Protein 1WR8 (pdb70)

Secondary structure (DSSP, 8-state):
---EEEEESTTTTB-TTSPBPHHHHHHHHHHHHTT--EEEE-SS-HHHHHHHHHHHT--S-EEEGGGTEEEETTEEEES---SHHHHHHHHHHHH-TT--B-TTGGG-SS-EEE-TTTS-HHHHHHHHHHTT-S-EEEE-SS-EEEE-TT--HHHHHHHHHHHHTS-GGGEEEEE-SGGGHHHHHHSSEEEE-TTS-HHHHTT-SEE-SS-HHHHHHHHHHHHHHHTT--/----EEEEESTTTTB-TTSPBPHHHHHHHHHHHHTT--EEEE-SS-HHHHHHHHHHHT--S-EEEGGGTEEEETTEEEES---SHHHHHHHHHHHH-TT--B-TTGGG-SS-EEE-TTTS-HHHHHHHHHHTT-S-EEEE-SS-EEEE-TT-SHHHHHHHHHHHHTS-GGGEEEEE-SGGGHHHHHHSSEEEE-TTS-HHHHHH-SEE-SS-HHHHHHHHHHHHHHHTT--

InterPro domains:
  IPR006382 Phosphoglycolate phosphatase [MF_01419] (3-226)
  IPR023214 HAD superfamily [G3DSA:3.40.50.1000] (4-221)
  IPR036412 HAD-like superfamily [SSF56784] (1-225)

Nearest PDB structures (foldseek):
  1wr8-assembly1_A  TM=1.004E+00  e=5.863E-52  Pyrococcus horikoshii OT3
  1kyt-assembly1_A  TM=9.128E-01  e=2.283E-23  Thermoplasma acidophilum
  3niw-assembly1_A  TM=8.452E-01  e=2.584E-17  Bacteroides thetaiotaomicron
  3fzq-assembly2_B  TM=7.823E-01  e=8.981E-16  Clostridioides difficile 630
  1nf2-assembly1_A  TM=7.971E-01  e=1.491E-15  Thermotoga maritima

CATH classification: 3.40.50.1000 (+1 more: 3.90.1070.10)

Solvent-accessible surface area: 19055 Å² total; per-residue (Å²): 152,5,101,0,0,0,0,5,1,48,8,0,0,1,80,98,98,42,38,0,22,49,122,0,2,85,0,0,29,98,0,37,84,69,58,4,30,0,0,0,0,6,17,20,4,0,10,10,0,17,1,0,16,41,0,0,22,14,65,5,0,4,0,0,5,12,0,0,0,0,6,43,156,135,127,36,53,51,56,21,73,30,72,50,1,104,91,0,26,87,37,0,117,162,100,74,88,117,2,131,38,18,67,11,18,90,8,24,118,2,6,0,4,0,44,100,127,32,14,97,12,100,22,0,112,105,3,11,114,110,59,136,24,84,12,54,4,54,50,68,46,120,9,0,16,0,20,21,61,142,4,35,14,0,35,0,0,78,67,0,0,112,67,34,66,29,142,36,121,27,0,0,0,0,0,35,15,104,40,0,32,48,0,8,138,24,5,36,15,56,0,0,0,20,53,6,50,154,69,0,72,117,62,21,78,49,50,4,168,102,94,64,0,77,0,0,11,37,0,0,66,49,1,0,118,120,43,61,55,130,165,112,5,88,0,0,0,0,4,1,52,10,0,0,0,65,92,101,83,38,1,14,61,114,0,0,90,2,1,50,108,0,36,91,64,57,6,32,0,0,0,0,9,18,25,4,0,12,9,0,18,0,0,17,42,0,0,21,13,56,5,0,4,0,0,6,7,0,0,0,0,6,48,157,131,135,34,54,53,53,20,86,28,90,45,1,129,85,0,46,60,38,0,135,128,100,74,97,112,5,126,41,12,66,10,24,87,9,21,118,2,6,2,5,0,43,88,137,48,16,90,9,100,20,0,116,102,1,13,112,95,57,124,22,84,13,55,4,52,48,52,39,174,16,0,24,0,17,23,59,140,4,35,15,0,31,0,0,72,62,0,0,109,68,38,64,33,124,36,96,14,0,0,0,0,0,35,18,110,31,0,30,40,0,6,148,23,5,38,16,54,0,0,0,19,52,7,53,146,76,0,65,113,62,20,76,65,52,4,166,103,78,61,0,71,0,0,10,38,0,0,72,38,0,0,100,122,53,68,49,87

B-factor: mean 22.63, std 9.13, range [9.8, 63.09]

Organism: Pyrococcus horikoshii (strain ATCC 700860 / DSM 12428 / JCM 9974 / NBRC 100139 / OT-3) (NCBI:txid70601)

Foldseek 3Di:
DAQEEEEEQAFQQADVVSHGDVLLLVLQVVCVVLRHFYEYEELAFLVVQVVCCVVSPGQFWYAYVQLQWIDHPRDIDGNAFDDVQVVLVVVCCVVQVQKDWDPCVVRDGFWTKTACVRDPQVVSVVSCVVVVHQWHWDDFVGIIIIGHPPGHNCNSLQVSCVVVVHAQQNYEYEEAEPRCVSSLVRYNAYEYEDNHDPVRCVSHPYYAPHIGSVRNSVVSVVVCVVVPSD/DAAQEEEEEQAFQQPDVVRDGDPLLLVLQVVCVVLNHFYEYEELAFLVVQVVCCVVSVGQFWYAYVQLQWIGHPRDIDGNAFDDVVVVLVVVCCVVQVQWDWDPCVVRDGFKTKTQCVRDHVVVSVVSCVVVVHQWDWDDFVGIIIIGHPVGHNCNSLQVSCVVVVHGQQSYEYEEAEDSCVSNLVRYNAYEYEDNHDPVRVVSHPYYAPHIGSVRNSRVSVVSCVVRVSD

Sequence (461 aa):
KIKAISIDIDGTITYPNRMIHEKALEAIRRAESLGIPIMLVTGNTVQFAEAASILIGTSGPVVAEDGGAISYKKKRIFLASMDEEWILWNEIRKRFPNARTSYTMPDRRAGLVIMRETINVETVREIINELNLNLVAVDSGFAIHVKKPWINKGSGIEKASEFLGIKPKEVAHVGDGENDLDAFKVVGYKVAVAQAPKILKENADYVTKKEYGEGGAEAIYHILEKFGYLMKIKAISIDIDGTITYPNRMIHEKALEAIRRAESLGIPIMLVTGNTVQFAEAASILIGTSGPVVAEDGGAISYKKKRIFLASMDEEWILWNEIRKRFPNARTSYTMPDRRAGLVIMRETINVETVREIINELNLNLVAVDSGFAIHVKKPWINKGSGIEKASEFLGIKPKEVAHVGDGENDLDAFKVVGYKVAVAQAPKILKENADYVTKKEYGEGGAEAIYHILEKFGYL

Structure (mmCIF, N/CA/C/O backbone):
data_1WR8
#
_entry.id   1WR8
#
_cell.length_a   63.795
_cell.length_b   81.772
_cell.length_c   86.949
_cell.angle_alpha   90.00
_cell.angle_beta   90.00
_cell.angle_gamma   90.00
#
_symmetry.space_group_name_H-M   'P 21 21 21'
#
loop_
_entity.id
_entity.type
_entity.pdbx_description
1 polymer 'Phosphoglycolate phosphatase'
2 non-polymer 'ACETATE ION'
3 water water
#
loop_
_atom_site.group_PDB
_atom_site.id
_atom_site.type_symbol
_atom_site.label_atom_id
_atom_site.label_alt_id
_atom_site.label_comp_id
_atom_site.label_asym_id
_atom_site.label_entity_id
_atom_site.label_seq_id
_atom_site.pdbx_PDB_ins_code
_atom_site.Cartn_x
_atom_site.Cartn_y
_atom_site.Cartn_z
_atom_site.occupancy
_atom_site.B_iso_or_equiv
_atom_site.auth_seq_id
_atom_site.auth_comp_id
_atom_site.auth_asym_id
_atom_site.auth_atom_id
_atom_site.pdbx_PDB_model_num
ATOM 1 N N . LYS A 1 2 ? 84.813 51.742 64.300 1.00 34.21 2 LYS A N 1
ATOM 2 C CA . LYS A 1 2 ? 83.849 51.881 65.385 1.00 33.36 2 LYS A CA 1
ATOM 3 C C . LYS A 1 2 ? 82.518 51.412 64.812 1.00 30.99 2 LYS A C 1
ATOM 4 O O . LYS A 1 2 ? 82.250 51.602 63.628 1.00 31.75 2 LYS A O 1
ATOM 10 N N . ILE A 1 3 ? 81.687 50.801 65.648 1.00 28.25 3 ILE A N 1
ATOM 11 C CA . ILE A 1 3 ? 80.402 50.281 65.197 1.00 24.78 3 ILE A CA 1
ATOM 12 C C . ILE A 1 3 ? 79.325 51.352 65.056 1.00 23.45 3 ILE A C 1
ATOM 13 O O . ILE A 1 3 ? 79.075 52.118 65.983 1.00 25.29 3 ILE A O 1
ATOM 18 N N . LYS A 1 4 ? 78.691 51.394 63.887 1.00 21.14 4 LYS A N 1
ATOM 19 C CA . LYS A 1 4 ? 77.642 52.373 63.619 1.00 21.95 4 LYS A CA 1
ATOM 20 C C . LYS A 1 4 ? 76.263 51.739 63.451 1.00 22.06 4 LYS A C 1
ATOM 21 O O . LYS A 1 4 ? 75.243 52.425 63.542 1.00 23.05 4 LYS A O 1
ATOM 27 N N . ALA A 1 5 ? 76.234 50.433 63.203 1.00 19.75 5 ALA A N 1
ATOM 28 C CA . ALA A 1 5 ? 74.972 49.722 63.020 1.00 17.17 5 ALA A CA 1
ATOM 29 C C . ALA A 1 5 ? 75.093 48.289 63.508 1.00 16.24 5 ALA A C 1
ATOM 30 O O . ALA A 1 5 ? 76.193 47.755 63.619 1.00 15.03 5 ALA A O 1
ATOM 32 N N . ILE A 1 6 ? 73.954 47.670 63.797 1.00 14.06 6 ILE A N 1
ATOM 33 C CA . ILE A 1 6 ? 73.930 46.294 64.271 1.00 14.41 6 ILE A CA 1
ATOM 34 C C . ILE A 1 6 ? 73.030 45.446 63.380 1.00 14.30 6 ILE A C 1
ATOM 35 O O . ILE A 1 6 ? 71.867 45.794 63.170 1.00 13.82 6 ILE A O 1
ATOM 40 N N . SER A 1 7 ? 73.569 44.358 62.835 1.00 12.97 7 SER A N 1
ATOM 41 C CA . SER A 1 7 ? 72.762 43.453 62.024 1.00 12.52 7 SER A CA 1
ATOM 42 C C . SER A 1 7 ? 72.426 42.301 62.964 1.00 12.88 7 SER A C 1
ATOM 43 O O . SER A 1 7 ? 73.250 41.902 63.788 1.00 12.78 7 SER A O 1
ATOM 46 N N . ILE A 1 8 ? 71.219 41.764 62.854 1.00 12.43 8 ILE A N 1
ATOM 47 C CA . ILE A 1 8 ? 70.815 40.705 63.760 1.00 13.06 8 ILE A CA 1
ATOM 48 C C . ILE A 1 8 ? 69.757 39.822 63.118 1.00 12.97 8 ILE A C 1
ATOM 49 O O . ILE A 1 8 ? 68.861 40.314 62.435 1.00 14.09 8 ILE A O 1
ATOM 54 N N . ASP A 1 9 ? 69.878 38.515 63.318 1.00 12.24 9 ASP A N 1
ATOM 55 C CA . ASP A 1 9 ? 68.910 37.585 62.762 1.00 13.15 9 ASP A CA 1
ATOM 56 C C . ASP A 1 9 ? 67.589 37.764 63.491 1.00 12.66 9 ASP A C 1
ATOM 57 O O . ASP A 1 9 ? 67.537 38.312 64.593 1.00 15.05 9 ASP A O 1
ATOM 62 N N . ILE A 1 10 ? 66.513 37.305 62.873 1.00 12.60 10 ILE A N 1
ATOM 63 C CA . ILE A 1 10 ? 65.217 37.403 63.515 1.00 12.53 10 ILE A CA 1
ATOM 64 C C . ILE A 1 10 ? 65.003 36.134 64.335 1.00 13.57 10 ILE A C 1
ATOM 65 O O . ILE A 1 10 ? 65.086 36.159 65.561 1.00 12.26 10 ILE A O 1
ATOM 70 N N . ASP A 1 11 ? 64.753 35.017 63.666 1.00 15.38 11 ASP A N 1
ATOM 71 C CA . ASP A 1 11 ? 64.540 33.769 64.387 1.00 16.90 11 ASP A CA 1
ATOM 72 C C . ASP A 1 11 ? 65.760 33.339 65.196 1.00 17.55 11 ASP A C 1
ATOM 73 O O . ASP A 1 11 ? 66.902 33.488 64.756 1.00 18.30 11 ASP A O 1
ATOM 78 N N . GLY A 1 12 ? 65.497 32.820 66.393 1.00 16.69 12 GLY A N 1
ATOM 79 C CA . GLY A 1 12 ? 66.551 32.347 67.274 1.00 17.86 12 GLY A CA 1
ATOM 80 C C . GLY A 1 12 ? 67.406 33.411 67.940 1.00 15.88 12 GLY A C 1
ATOM 81 O O . GLY A 1 12 ? 68.215 33.105 68.815 1.00 14.07 12 GLY A O 1
ATOM 82 N N . THR A 1 13 ? 67.210 34.668 67.555 1.00 15.87 13 THR A N 1
ATOM 83 C CA . THR A 1 13 ? 68.013 35.745 68.102 1.00 15.67 13 THR A CA 1
ATOM 84 C C . THR A 1 13 ? 67.190 36.829 68.792 1.00 14.52 13 THR A C 1
ATOM 85 O O . THR A 1 13 ? 67.602 37.368 69.819 1.00 13.16 13 THR A O 1
ATOM 89 N N . ILE A 1 14 ? 66.027 37.155 68.238 1.00 12.85 14 ILE A N 1
ATOM 90 C CA . ILE A 1 14 ? 65.188 38.162 68.880 1.00 9.83 14 ILE A CA 1
ATOM 91 C C . ILE A 1 14 ? 63.804 37.595 69.155 1.00 10.36 14 ILE A C 1
ATOM 92 O O . ILE A 1 14 ? 62.881 38.322 69.511 1.00 10.72 14 ILE A O 1
ATOM 97 N N . THR A 1 15 ? 63.688 36.277 69.032 1.00 11.17 15 THR A N 1
ATOM 98 C CA . THR A 1 15 ? 62.426 35.585 69.250 1.00 11.95 15 THR A CA 1
ATOM 99 C C . THR A 1 15 ? 62.563 34.442 70.239 1.00 14.93 15 THR A C 1
ATOM 100 O O . THR A 1 15 ? 63.661 34.126 70.706 1.00 15.11 15 THR A O 1
ATOM 104 N N . TYR A 1 16 ? 61.426 33.837 70.569 1.00 15.28 16 TYR A N 1
ATOM 105 C CA . TYR A 1 16 ? 61.410 32.664 71.426 1.00 14.98 16 TYR A CA 1
ATOM 106 C C . TYR A 1 16 ? 61.551 31.528 70.427 1.00 15.85 16 TYR A C 1
ATOM 107 O O . TYR A 1 16 ? 61.478 31.747 69.215 1.00 16.71 16 TYR A O 1
ATOM 116 N N . PRO A 1 17 ? 61.761 30.299 70.913 1.00 15.87 17 PRO A N 1
ATOM 117 C CA . PRO A 1 17 ? 61.889 29.178 69.985 1.00 16.17 17 PRO A CA 1
ATOM 118 C C . PRO A 1 17 ? 60.654 29.027 69.088 1.00 17.23 17 PRO A C 1
ATOM 119 O O . PRO A 1 17 ? 60.756 28.504 67.978 1.00 20.14 17 PRO A O 1
ATOM 123 N N . ASN A 1 18 ? 59.496 29.495 69.562 1.00 15.80 18 ASN A N 1
ATOM 124 C CA . ASN A 1 18 ? 58.254 29.387 68.790 1.00 16.63 18 ASN A CA 1
ATOM 125 C C . ASN A 1 18 ? 58.014 30.522 67.786 1.00 16.43 18 ASN A C 1
ATOM 126 O O . ASN A 1 18 ? 56.917 30.648 67.229 1.00 16.03 18 ASN A O 1
ATOM 131 N N . ARG A 1 19 ? 59.049 31.332 67.571 1.00 14.21 19 ARG A N 1
ATOM 132 C CA . ARG A 1 19 ? 59.052 32.451 66.624 1.00 14.49 19 ARG A CA 1
ATOM 133 C C . ARG A 1 19 ? 58.372 33.749 67.056 1.00 12.73 19 ARG A C 1
ATOM 134 O O . ARG A 1 19 ? 58.369 34.736 66.310 1.00 12.34 19 ARG A O 1
ATOM 142 N N . MET A 1 20 ? 57.788 33.761 68.247 1.00 12.14 20 MET A N 1
ATOM 143 C CA . MET A 1 20 ? 57.153 34.977 68.739 1.00 11.00 20 MET A CA 1
ATOM 144 C C . MET A 1 20 ? 58.227 35.985 69.139 1.00 11.88 20 MET A C 1
ATOM 145 O O . MET A 1 20 ? 59.305 35.603 69.602 1.00 10.84 20 MET A O 1
ATOM 150 N N . ILE A 1 21 ? 57.934 37.270 68.978 1.00 10.01 21 ILE A N 1
ATOM 151 C CA . ILE A 1 21 ? 58.918 38.292 69.321 1.00 11.88 21 ILE A CA 1
ATOM 152 C C . ILE A 1 21 ? 59.151 38.296 70.831 1.00 11.94 21 ILE A C 1
ATOM 153 O O . ILE A 1 21 ? 58.212 38.170 71.616 1.00 11.66 21 ILE A O 1
ATOM 158 N N . HIS A 1 22 ? 60.416 38.417 71.221 1.00 10.75 22 HIS A N 1
ATOM 159 C CA . HIS A 1 22 ? 60.815 38.431 72.624 1.00 10.33 22 HIS A CA 1
ATOM 160 C C . HIS A 1 22 ? 60.849 39.877 73.135 1.00 10.92 22 HIS A C 1
ATOM 161 O O . HIS A 1 22 ? 61.566 40.712 72.590 1.00 11.05 22 HIS A O 1
ATOM 168 N N . GLU A 1 23 ? 60.071 40.179 74.176 1.00 10.48 23 GLU A N 1
ATOM 169 C CA . GLU A 1 23 ? 60.031 41.539 74.707 1.00 12.77 23 GLU A CA 1
ATOM 170 C C . GLU A 1 23 ? 61.378 42.136 75.090 1.00 12.22 23 GLU A C 1
ATOM 171 O O . GLU A 1 23 ? 61.580 43.336 74.924 1.00 13.14 23 GLU A O 1
ATOM 177 N N . LYS A 1 24 ? 62.297 41.328 75.613 1.00 12.07 24 LYS A N 1
ATOM 178 C CA . LYS A 1 24 ? 63.599 41.889 75.978 1.00 13.67 24 LYS A CA 1
ATOM 179 C C . LYS A 1 24 ? 64.385 42.304 74.744 1.00 12.56 24 LYS A C 1
ATOM 180 O O . LYS A 1 24 ? 65.032 43.354 74.738 1.00 12.19 24 LYS A O 1
ATOM 186 N N . ALA A 1 25 ? 64.333 41.489 73.693 1.00 12.13 25 ALA A N 1
ATOM 187 C CA . ALA A 1 25 ? 65.043 41.828 72.466 1.00 11.88 25 ALA A CA 1
ATOM 188 C C . ALA A 1 25 ? 64.388 43.059 71.844 1.00 11.90 25 ALA A C 1
ATOM 189 O O . ALA A 1 25 ? 65.069 43.936 71.315 1.00 12.73 25 ALA A O 1
ATOM 191 N N . LEU A 1 26 ? 63.059 43.120 71.925 1.00 11.98 26 LEU A N 1
ATOM 192 C CA . LEU A 1 26 ? 62.292 44.242 71.398 1.00 11.27 26 LEU A CA 1
ATOM 193 C C . LEU A 1 26 ? 62.743 45.543 72.072 1.00 10.12 26 LEU A C 1
ATOM 194 O O . LEU A 1 26 ? 63.011 46.537 71.395 1.00 11.80 26 LEU A O 1
ATOM 199 N N . GLU A 1 27 ? 62.845 45.522 73.400 1.00 11.14 27 GLU A N 1
ATOM 200 C CA . GLU A 1 27 ? 63.270 46.697 74.164 1.00 12.11 27 GLU A CA 1
ATOM 201 C C . GLU A 1 27 ? 64.701 47.093 73.801 1.00 12.71 27 GLU A C 1
ATOM 202 O O . GLU A 1 27 ? 65.004 48.277 73.632 1.00 13.41 27 GLU A O 1
ATOM 208 N N . ALA A 1 28 ? 65.578 46.100 73.665 1.00 13.30 28 ALA A N 1
ATOM 209 C CA . ALA A 1 28 ? 66.974 46.371 73.326 1.00 10.93 28 ALA A CA 1
ATOM 210 C C . ALA A 1 28 ? 67.102 46.986 71.938 1.00 11.86 28 ALA A C 1
ATOM 211 O O . ALA A 1 28 ? 67.865 47.932 71.732 1.00 12.21 28 ALA A O 1
ATOM 213 N N . ILE A 1 29 ? 66.360 46.447 70.977 1.00 10.87 29 ILE A N 1
ATOM 214 C CA . ILE A 1 29 ? 66.403 46.981 69.625 1.00 11.20 29 ILE A CA 1
ATOM 215 C C . ILE A 1 29 ? 65.934 48.434 69.621 1.00 11.04 29 ILE A C 1
ATOM 216 O O . ILE A 1 29 ? 66.555 49.297 69.004 1.00 13.07 29 ILE A O 1
ATOM 221 N N . ARG A 1 30 ? 64.845 48.714 70.328 1.00 11.40 30 ARG A N 1
ATOM 222 C CA . ARG A 1 30 ? 64.336 50.072 70.362 1.00 10.91 30 ARG A CA 1
ATOM 223 C C . ARG A 1 30 ? 65.297 51.019 71.071 1.00 11.10 30 ARG A C 1
ATOM 224 O O . ARG A 1 30 ? 65.394 52.182 70.699 1.00 11.55 30 ARG A O 1
ATOM 232 N N . ARG A 1 31 ? 66.021 50.520 72.070 1.00 12.40 31 ARG A N 1
ATOM 233 C CA . ARG A 1 31 ? 66.991 51.355 72.780 1.00 11.49 31 ARG A CA 1
ATOM 234 C C . ARG A 1 31 ? 68.143 51.695 71.837 1.00 12.81 31 ARG A C 1
ATOM 235 O O . ARG A 1 31 ? 68.581 52.844 71.765 1.00 13.55 31 ARG A O 1
ATOM 243 N N . ALA A 1 32 ? 68.634 50.693 71.114 1.00 12.86 32 ALA A N 1
ATOM 244 C CA . ALA A 1 32 ? 69.718 50.916 70.168 1.00 12.10 32 ALA A CA 1
ATOM 245 C C . ALA A 1 32 ? 69.284 51.976 69.158 1.00 12.99 32 ALA A C 1
ATOM 246 O O . ALA A 1 32 ? 70.029 52.910 68.868 1.00 13.65 32 ALA A O 1
ATOM 248 N N . GLU A 1 33 ? 68.075 51.830 68.619 1.00 11.52 33 GLU A N 1
ATOM 249 C CA . GLU A 1 33 ? 67.570 52.798 67.653 1.00 10.98 33 GLU A CA 1
ATOM 250 C C . GLU A 1 33 ? 67.479 54.201 68.254 1.00 11.38 33 GLU A C 1
ATOM 251 O O . GLU A 1 33 ? 67.832 55.184 67.599 1.00 12.51 33 GLU A O 1
ATOM 257 N N . SER A 1 34 ? 67.002 54.291 69.493 1.00 11.78 34 SER A N 1
ATOM 258 C CA . SER A 1 34 ? 66.871 55.583 70.162 1.00 12.80 34 SER A CA 1
ATOM 259 C C . SER A 1 34 ? 68.228 56.245 70.348 1.00 13.43 34 SER A C 1
ATOM 260 O O . SER A 1 34 ? 68.347 57.473 70.284 1.00 13.62 34 SER A O 1
ATOM 263 N N . LEU A 1 35 ? 69.246 55.425 70.577 1.00 15.37 35 LEU A N 1
ATOM 264 C CA . LEU A 1 35 ? 70.600 55.928 70.773 1.00 14.46 35 LEU A CA 1
ATOM 265 C C . LEU A 1 35 ? 71.271 56.305 69.457 1.00 16.27 35 LEU A C 1
ATOM 266 O O . LEU A 1 35 ? 72.402 56.784 69.453 1.00 18.80 35 LEU A O 1
ATOM 271 N N . GLY A 1 36 ? 70.582 56.083 68.342 1.00 15.43 36 GLY A N 1
ATOM 272 C CA . GLY A 1 36 ? 71.141 56.443 67.049 1.00 16.00 36 GLY A CA 1
ATOM 273 C C . GLY A 1 36 ? 71.872 55.350 66.290 1.00 16.28 36 GLY A C 1
ATOM 274 O O . GLY A 1 36 ? 72.597 55.637 65.332 1.00 17.30 36 GLY A O 1
ATOM 275 N N . ILE A 1 37 ? 71.688 54.101 66.709 1.00 15.82 37 ILE A N 1
ATOM 276 C CA . ILE A 1 37 ? 72.330 52.968 66.046 1.00 16.52 37 ILE A CA 1
ATOM 277 C C . ILE A 1 37 ? 71.278 52.156 65.286 1.00 15.04 37 ILE A C 1
ATOM 278 O O . ILE A 1 37 ? 70.468 51.460 65.893 1.00 15.82 37 ILE A O 1
ATOM 283 N N . PRO A 1 38 ? 71.276 52.245 63.944 1.00 16.79 38 PRO A N 1
ATOM 284 C CA . PRO A 1 38 ? 70.311 51.509 63.122 1.00 16.17 38 PRO A CA 1
ATOM 285 C C . PRO A 1 38 ? 70.452 50.002 63.284 1.00 17.03 38 PRO A C 1
ATOM 286 O O . PRO A 1 38 ? 71.561 49.480 63.403 1.00 16.53 38 PRO A O 1
ATOM 290 N N . ILE A 1 39 ? 69.320 49.308 63.289 1.00 15.26 39 ILE A N 1
ATOM 291 C CA . ILE A 1 39 ? 69.313 47.857 63.399 1.00 15.31 39 ILE A CA 1
ATOM 292 C C . ILE A 1 39 ? 68.931 47.297 62.031 1.00 14.33 39 ILE A C 1
ATOM 293 O O . ILE A 1 39 ? 67.941 47.731 61.431 1.00 13.64 39 ILE A O 1
ATOM 298 N N . MET A 1 40 ? 69.728 46.354 61.535 1.00 14.56 40 MET A N 1
ATOM 299 C CA . MET A 1 40 ? 69.465 45.710 60.251 1.00 14.91 40 MET A CA 1
ATOM 300 C C . MET A 1 40 ? 69.021 44.268 60.501 1.00 13.15 40 MET A C 1
ATOM 301 O O . MET A 1 40 ? 69.821 43.430 60.917 1.00 13.19 40 MET A O 1
ATOM 306 N N . LEU A 1 41 ? 67.742 43.987 60.269 1.00 11.48 41 LEU A N 1
ATOM 307 C CA . LEU A 1 41 ? 67.226 42.638 60.476 1.00 12.19 41 LEU A CA 1
ATOM 308 C C . LEU A 1 41 ? 67.713 41.726 59.349 1.00 12.77 41 LEU A C 1
ATOM 309 O O . LEU A 1 41 ? 67.725 42.121 58.186 1.00 14.69 41 LEU A O 1
ATOM 314 N N . VAL A 1 42 ? 68.112 40.509 59.706 1.00 10.83 42 VAL A N 1
ATOM 315 C CA . VAL A 1 42 ? 68.625 39.535 58.745 1.00 12.89 42 VAL A CA 1
ATOM 316 C C . VAL A 1 42 ? 67.809 38.255 58.869 1.00 13.30 42 VAL A C 1
ATOM 317 O O . VAL A 1 42 ? 67.560 37.776 59.974 1.00 14.50 42 VAL A O 1
ATOM 321 N N . THR A 1 43 ? 67.401 37.686 57.740 1.00 12.49 43 THR A N 1
ATOM 322 C CA . THR A 1 43 ? 66.568 36.496 57.808 1.00 12.60 43 THR A CA 1
ATOM 323 C C . THR A 1 43 ? 66.533 35.660 56.534 1.00 13.21 43 THR A C 1
ATOM 324 O O . THR A 1 43 ? 66.833 36.145 55.443 1.00 14.13 43 THR A O 1
ATOM 328 N N . GLY A 1 44 ? 66.159 34.393 56.692 1.00 13.19 44 GLY A N 1
ATOM 329 C CA . GLY A 1 44 ? 66.023 33.515 55.549 1.00 12.34 44 GLY A CA 1
ATOM 330 C C . GLY A 1 44 ? 64.583 33.614 55.079 1.00 13.79 44 GLY A C 1
ATOM 331 O O . GLY A 1 44 ? 64.215 33.077 54.033 1.00 13.56 44 GLY A O 1
ATOM 332 N N . ASN A 1 45 ? 63.754 34.305 55.861 1.00 13.90 45 ASN A N 1
ATOM 333 C CA . ASN A 1 45 ? 62.351 34.465 55.510 1.00 14.79 45 ASN A CA 1
ATOM 334 C C . ASN A 1 45 ? 62.202 35.433 54.341 1.00 13.40 45 ASN A C 1
ATOM 335 O O . ASN A 1 45 ? 63.192 35.946 53.821 1.00 13.49 45 ASN A O 1
ATOM 340 N N . THR A 1 46 ? 60.962 35.682 53.935 1.00 13.68 46 THR A N 1
ATOM 341 C CA . THR A 1 46 ? 60.694 36.570 52.806 1.00 13.33 46 THR A CA 1
ATOM 342 C C . THR A 1 46 ? 61.022 38.030 53.100 1.00 13.99 46 THR A C 1
ATOM 343 O O . THR A 1 46 ? 61.114 38.449 54.260 1.00 13.28 46 THR A O 1
ATOM 347 N N . VAL A 1 47 ? 61.185 38.812 52.038 1.00 13.69 47 VAL A N 1
ATOM 348 C CA . VAL A 1 47 ? 61.478 40.227 52.210 1.00 14.39 47 VAL A CA 1
ATOM 349 C C . VAL A 1 47 ? 60.248 40.900 52.808 1.00 13.54 47 VAL A C 1
ATOM 350 O O . VAL A 1 47 ? 60.370 41.882 53.540 1.00 13.63 47 VAL A O 1
ATOM 354 N N . GLN A 1 48 ? 59.063 40.369 52.505 1.00 14.03 48 GLN A N 1
ATOM 355 C CA . GLN A 1 48 ? 57.824 40.929 53.039 1.00 14.37 48 GLN A CA 1
ATOM 356 C C . GLN A 1 48 ? 57.755 40.711 54.546 1.00 14.78 48 GLN A C 1
ATOM 357 O O . GLN A 1 48 ? 57.310 41.586 55.296 1.00 14.70 48 GLN A O 1
ATOM 363 N N . PHE A 1 49 ? 58.197 39.540 54.989 1.00 13.77 49 PHE A N 1
ATOM 364 C CA . PHE A 1 49 ? 58.198 39.234 56.412 1.00 11.98 49 PHE A CA 1
ATOM 365 C C . PHE A 1 49 ? 59.195 40.159 57.105 1.00 12.05 49 PHE A C 1
ATOM 366 O O . PHE A 1 49 ? 58.905 40.732 58.155 1.00 12.18 49 PHE A O 1
ATOM 374 N N . ALA A 1 50 ? 60.366 40.321 56.501 1.00 12.45 50 ALA A N 1
ATOM 375 C CA . ALA A 1 50 ? 61.395 41.179 57.081 1.00 11.83 50 ALA A CA 1
ATOM 376 C C . ALA A 1 50 ? 60.905 42.620 57.187 1.00 12.34 50 ALA A C 1
ATOM 377 O O . ALA A 1 50 ? 61.124 43.281 58.199 1.00 11.26 50 ALA A O 1
ATOM 379 N N . GLU A 1 51 ? 60.255 43.112 56.136 1.00 12.30 51 GLU A N 1
ATOM 380 C CA . GLU A 1 51 ? 59.735 44.477 56.149 1.00 12.09 51 GLU A CA 1
ATOM 381 C C . GLU A 1 51 ? 58.700 44.638 57.248 1.00 12.08 51 GLU A C 1
ATOM 382 O O . GLU A 1 51 ? 58.674 45.658 57.935 1.00 13.87 51 GLU A O 1
ATOM 388 N N . ALA A 1 52 ? 57.842 43.633 57.400 1.00 12.44 52 ALA A N 1
ATOM 389 C CA . ALA A 1 52 ? 56.797 43.668 58.416 1.00 11.97 52 ALA A CA 1
ATOM 390 C C . ALA A 1 52 ? 57.449 43.706 59.786 1.00 11.91 52 ALA A C 1
ATOM 391 O O . ALA A 1 52 ? 57.035 44.471 60.658 1.00 12.82 52 ALA A O 1
ATOM 393 N N . ALA A 1 53 ? 58.476 42.879 59.965 1.00 11.55 53 ALA A N 1
ATOM 394 C CA . ALA A 1 53 ? 59.201 42.822 61.228 1.00 11.04 53 ALA A CA 1
ATOM 395 C C . ALA A 1 53 ? 59.830 44.183 61.532 1.00 11.68 53 ALA A C 1
ATOM 396 O O . ALA A 1 53 ? 59.777 44.657 62.670 1.00 12.29 53 ALA A O 1
ATOM 398 N N . SER A 1 54 ? 60.413 44.824 60.522 1.00 10.18 54 SER A N 1
ATOM 399 C CA . SER A 1 54 ? 61.026 46.137 60.725 1.00 12.02 54 SER A CA 1
ATOM 400 C C . SER A 1 54 ? 60.010 47.180 61.185 1.00 12.67 54 SER A C 1
ATOM 401 O O . SER A 1 54 ? 60.304 48.008 62.041 1.00 13.32 54 SER A O 1
ATOM 404 N N . ILE A 1 55 ? 58.814 47.140 60.608 1.00 12.18 55 ILE A N 1
ATOM 405 C CA . ILE A 1 55 ? 57.762 48.093 60.958 1.00 11.70 55 ILE A CA 1
ATOM 406 C C . ILE A 1 55 ? 57.208 47.835 62.357 1.00 13.19 55 ILE A C 1
ATOM 407 O O . ILE A 1 55 ? 57.044 48.760 63.164 1.00 13.22 55 ILE A O 1
ATOM 412 N N . LEU A 1 56 ? 56.932 46.570 62.640 1.00 11.54 56 LEU A N 1
ATOM 413 C CA . LEU A 1 56 ? 56.369 46.179 63.924 1.00 11.69 56 LEU 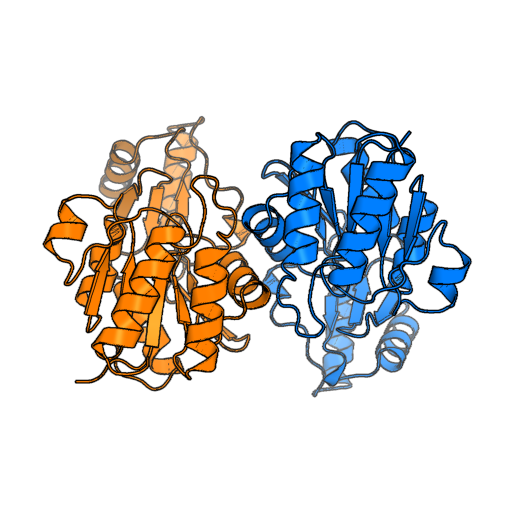A CA 1
ATOM 414 C C . LEU A 1 56 ? 57.365 46.298 65.076 1.00 12.20 56 LEU A C 1
ATOM 415 O O . LEU A 1 56 ? 57.014 46.750 66.167 1.00 12.96 56 LEU A O 1
ATOM 420 N N . ILE A 1 57 ? 58.612 45.910 64.835 1.00 12.31 57 ILE A N 1
ATOM 421 C CA . ILE A 1 57 ? 59.626 45.994 65.879 1.00 14.16 57 ILE A CA 1
ATOM 422 C C . ILE A 1 57 ? 60.115 47.425 66.045 1.00 14.41 57 ILE A C 1
ATOM 423 O O . ILE A 1 57 ? 60.330 47.884 67.168 1.00 16.13 57 ILE A O 1
ATOM 428 N N . GLY A 1 58 ? 60.294 48.122 64.927 1.00 13.57 58 GLY A N 1
ATOM 429 C CA . GLY A 1 58 ? 60.757 49.497 64.967 1.00 15.84 58 GLY A CA 1
ATOM 430 C C . GLY A 1 58 ? 62.221 49.665 64.594 1.00 17.45 58 GLY A C 1
ATOM 431 O O . GLY A 1 58 ? 62.962 50.358 65.289 1.00 19.00 58 GLY A O 1
ATOM 432 N N . THR A 1 59 ? 62.646 49.031 63.505 1.00 15.56 59 THR A N 1
ATOM 433 C CA . THR A 1 59 ? 64.031 49.156 63.055 1.00 13.70 59 THR A CA 1
ATOM 434 C C . THR A 1 59 ? 64.087 50.123 61.877 1.00 14.13 59 THR A C 1
ATOM 435 O O . THR A 1 59 ? 63.137 50.215 61.103 1.00 16.81 59 THR A O 1
ATOM 439 N N . SER A 1 60 ? 65.205 50.829 61.729 1.00 13.73 60 SER A N 1
ATOM 440 C CA . SER A 1 60 ? 65.346 51.799 60.645 1.00 15.49 60 SER A CA 1
ATOM 441 C C . SER A 1 60 ? 66.388 51.433 59.592 1.00 16.29 60 SER A C 1
ATOM 442 O O . SER A 1 60 ? 66.503 52.104 58.566 1.00 16.71 60 SER A O 1
ATOM 445 N N . GLY A 1 61 ? 67.158 50.382 59.840 1.00 16.45 61 GLY A N 1
ATOM 446 C CA . GLY A 1 61 ? 68.159 49.997 58.863 1.00 14.97 61 GLY A CA 1
ATOM 447 C C . GLY A 1 61 ? 67.565 49.108 57.791 1.00 15.28 61 GLY A C 1
ATOM 448 O O . GLY A 1 61 ? 66.437 48.644 57.928 1.00 13.94 61 GLY A O 1
ATOM 449 N N . PRO A 1 62 ? 68.294 48.869 56.694 1.00 15.10 62 PRO A N 1
ATOM 450 C CA . PRO A 1 62 ? 67.775 48.006 55.630 1.00 14.60 62 PRO A CA 1
ATOM 451 C C . PRO A 1 62 ? 67.564 46.606 56.195 1.00 14.19 62 PRO A C 1
ATOM 452 O O . PRO A 1 62 ? 68.167 46.247 57.211 1.00 14.90 62 PRO A O 1
ATOM 456 N N . VAL A 1 63 ? 66.700 45.826 55.557 1.00 12.65 63 VAL A N 1
ATOM 457 C CA . VAL A 1 63 ? 66.497 44.452 55.995 1.00 13.24 63 VAL A CA 1
ATOM 458 C C . VAL A 1 63 ? 67.124 43.558 54.935 1.00 14.42 63 VAL A C 1
ATOM 459 O O . VAL A 1 63 ? 67.091 43.877 53.745 1.00 14.61 63 VAL A O 1
ATOM 463 N N . VAL A 1 64 ? 67.729 42.465 55.386 1.00 13.30 64 VAL A N 1
ATOM 464 C CA . VAL A 1 64 ? 68.368 41.493 54.507 1.00 13.24 64 VAL A CA 1
ATOM 465 C C . VAL A 1 64 ? 67.531 40.220 54.622 1.00 12.79 64 VAL A C 1
ATOM 466 O O . VAL A 1 64 ? 67.477 39.593 55.685 1.00 13.90 64 VAL A O 1
ATOM 470 N N . ALA A 1 65 ? 66.874 39.845 53.528 1.00 12.25 65 ALA A N 1
ATOM 471 C CA . ALA A 1 65 ? 66.005 38.671 53.515 1.00 12.91 65 ALA A CA 1
ATOM 472 C C . ALA A 1 65 ? 66.417 37.625 52.484 1.00 13.47 65 ALA A C 1
ATOM 473 O O . ALA A 1 65 ? 67.398 37.807 51.764 1.00 15.19 65 ALA A O 1
ATOM 475 N N . GLU A 1 66 ? 65.653 36.537 52.418 1.00 14.24 66 GLU A N 1
ATOM 476 C CA . GLU A 1 66 ? 65.944 35.431 51.507 1.00 14.23 66 GLU A CA 1
ATOM 477 C C . GLU A 1 66 ? 67.422 35.064 51.618 1.00 15.36 66 GLU A C 1
ATOM 478 O O . GLU A 1 66 ? 68.099 34.805 50.617 1.00 15.92 66 GLU A O 1
ATOM 484 N N . ASP A 1 67 ? 67.905 35.037 52.858 1.00 15.65 67 ASP A N 1
ATOM 485 C CA . ASP A 1 67 ? 69.294 34.712 53.183 1.00 18.50 67 ASP A CA 1
ATOM 486 C C . ASP A 1 67 ? 70.336 35.508 52.416 1.00 19.28 67 ASP A C 1
ATOM 487 O O . ASP A 1 67 ? 71.394 34.980 52.071 1.00 19.42 67 ASP A O 1
ATOM 492 N N . GLY A 1 68 ? 70.039 36.779 52.168 1.00 17.92 68 GLY A N 1
ATOM 493 C CA . GLY A 1 68 ? 70.966 37.637 51.451 1.00 19.25 68 GLY A CA 1
ATOM 494 C C . GLY A 1 68 ? 70.559 37.900 50.014 1.00 17.78 68 GLY A C 1
ATOM 495 O O . GLY A 1 68 ? 71.194 38.696 49.326 1.00 19.29 68 GLY A O 1
ATOM 496 N N . GLY A 1 69 ? 69.495 37.246 49.562 1.00 16.91 69 GLY A N 1
ATOM 497 C CA . GLY A 1 69 ? 69.048 37.427 48.192 1.00 16.65 69 GLY A CA 1
ATOM 498 C C . GLY A 1 69 ? 68.081 38.575 47.965 1.00 17.67 69 GLY A C 1
ATOM 499 O O . GLY A 1 69 ? 67.770 38.913 46.822 1.00 17.04 69 GLY A O 1
ATOM 500 N N . ALA A 1 70 ? 67.591 39.171 49.046 1.00 16.24 70 ALA A N 1
ATOM 501 C CA . ALA A 1 70 ? 66.657 40.282 48.943 1.00 16.72 70 ALA A CA 1
ATOM 502 C C . ALA A 1 70 ? 66.984 41.333 49.992 1.00 17.06 70 ALA A C 1
ATOM 503 O O . ALA A 1 70 ? 67.251 41.004 51.145 1.00 18.76 70 ALA A O 1
ATOM 505 N N . ILE A 1 71 ? 66.977 42.597 49.579 1.00 16.91 71 ILE A N 1
ATOM 506 C CA . ILE A 1 71 ? 67.249 43.705 50.493 1.00 16.58 71 ILE A CA 1
ATOM 507 C C . ILE A 1 71 ? 66.156 44.748 50.314 1.00 17.67 71 ILE A C 1
ATOM 508 O O . ILE A 1 71 ? 65.741 45.032 49.188 1.00 18.07 71 ILE A O 1
ATOM 513 N N . SER A 1 72 ? 65.674 45.311 51.418 1.00 17.27 72 SER A N 1
ATOM 514 C CA . SER A 1 72 ? 64.647 46.342 51.337 1.00 17.12 72 SER A CA 1
ATOM 515 C C . SER A 1 72 ? 64.999 47.497 52.259 1.00 18.28 72 SER A C 1
ATOM 516 O O . SER A 1 72 ? 65.425 47.299 53.402 1.00 16.54 72 SER A O 1
ATOM 519 N N . TYR A 1 73 ? 64.827 48.711 51.755 1.00 17.61 73 TYR A N 1
ATOM 520 C CA . TYR A 1 73 ? 65.146 49.892 52.537 1.00 17.91 73 TYR A CA 1
ATOM 521 C C . TYR A 1 73 ? 64.355 51.067 51.997 1.00 18.92 73 TYR A C 1
ATOM 522 O O . TYR A 1 73 ? 64.327 51.299 50.789 1.00 19.40 73 TYR A O 1
ATOM 531 N N . LYS A 1 74 ? 63.701 51.797 52.893 1.00 20.38 74 LYS A N 1
ATOM 532 C CA . LYS A 1 74 ? 62.922 52.958 52.491 1.00 22.65 74 LYS A CA 1
ATOM 533 C C . LYS A 1 74 ? 61.906 52.615 51.404 1.00 24.13 74 LYS A C 1
ATOM 534 O O . LYS A 1 74 ? 61.734 53.370 50.445 1.00 23.93 74 LYS A O 1
ATOM 540 N N . LYS A 1 75 ? 61.247 51.468 51.553 1.00 22.84 75 LYS A N 1
ATOM 541 C CA . LYS A 1 75 ? 60.231 51.025 50.605 1.00 24.30 75 LYS A CA 1
ATOM 542 C C . LYS A 1 75 ? 60.767 50.669 49.222 1.00 23.03 75 LYS A C 1
ATOM 543 O O . LYS A 1 75 ? 60.016 50.637 48.248 1.00 25.44 75 LYS A O 1
ATOM 549 N N . LYS A 1 76 ? 62.064 50.407 49.137 1.00 21.97 76 LYS A N 1
ATOM 550 C CA . LYS A 1 76 ? 62.687 50.039 47.873 1.00 22.50 76 LYS A CA 1
ATOM 551 C C . LYS A 1 76 ? 63.272 48.636 47.990 1.00 21.19 76 LYS A C 1
ATOM 552 O O . LYS A 1 76 ? 64.198 48.406 48.767 1.00 20.38 76 LYS A O 1
ATOM 558 N N . ARG A 1 77 ? 62.726 47.702 47.215 1.00 20.98 77 ARG A N 1
ATOM 559 C CA . ARG A 1 77 ? 63.198 46.320 47.238 1.00 20.52 77 ARG A CA 1
ATOM 560 C C . ARG A 1 77 ? 64.200 46.032 46.132 1.00 20.74 77 ARG A C 1
ATOM 561 O O . ARG A 1 77 ? 64.002 46.422 44.978 1.00 22.52 77 ARG A O 1
ATOM 569 N N . ILE A 1 78 ? 65.276 45.349 46.497 1.00 19.97 78 ILE A N 1
ATOM 570 C CA . ILE A 1 78 ? 66.312 44.970 45.548 1.00 21.98 78 ILE A CA 1
ATOM 571 C C . ILE A 1 78 ? 66.561 43.474 45.685 1.00 21.76 78 ILE A C 1
ATOM 572 O O . ILE A 1 78 ? 66.854 42.982 46.776 1.00 22.15 78 ILE A O 1
ATOM 577 N N . PHE A 1 79 ? 66.431 42.751 44.579 1.00 20.16 79 PHE A N 1
ATOM 578 C CA . PHE A 1 79 ? 66.663 41.314 44.583 1.00 20.75 79 PHE A CA 1
ATOM 579 C C . PHE A 1 79 ? 68.000 41.072 43.906 1.00 21.64 79 PHE A C 1
ATOM 580 O O . PHE A 1 79 ? 68.255 41.585 42.815 1.00 22.49 79 PHE A O 1
ATOM 588 N N . LEU A 1 80 ? 68.860 40.303 44.565 1.00 21.45 80 LEU A N 1
ATOM 589 C CA . LEU A 1 80 ? 70.188 40.028 44.043 1.00 22.66 80 LEU A CA 1
ATOM 590 C C . LEU A 1 80 ? 70.282 38.743 43.232 1.00 22.37 80 LEU A C 1
ATOM 591 O O . LEU A 1 80 ? 71.376 38.309 42.873 1.00 24.11 80 LEU A O 1
ATOM 596 N N . ALA A 1 81 ? 69.133 38.143 42.940 1.00 22.67 81 ALA A N 1
ATOM 597 C CA . ALA A 1 81 ? 69.092 36.920 42.151 1.00 22.65 81 ALA A CA 1
ATOM 598 C C . ALA A 1 81 ? 67.689 36.655 41.625 1.00 23.46 81 ALA A C 1
ATOM 599 O O . ALA A 1 81 ? 66.710 37.239 42.096 1.00 23.47 81 ALA A O 1
ATOM 601 N N . SER A 1 82 ? 67.603 35.783 40.628 1.00 24.91 82 SER A N 1
ATOM 602 C CA . SER A 1 82 ? 66.327 35.398 40.045 1.00 25.75 82 SER A CA 1
ATOM 603 C C . SER A 1 82 ? 66.356 33.878 40.009 1.00 25.66 82 SER A C 1
ATOM 604 O O . SER A 1 82 ? 67.428 33.276 40.069 1.00 26.00 82 SER A O 1
ATOM 607 N N . MET A 1 83 ? 65.190 33.256 39.920 1.00 25.30 83 MET A N 1
ATOM 608 C CA . MET A 1 83 ? 65.141 31.807 39.891 1.00 25.16 83 MET A CA 1
ATOM 609 C C . MET A 1 83 ? 64.865 31.235 38.514 1.00 25.52 83 MET A C 1
ATOM 610 O O . MET A 1 83 ? 63.985 31.700 37.782 1.00 25.05 83 MET A O 1
ATOM 615 N N . ASP A 1 84 ? 65.646 30.219 38.171 1.00 25.42 84 ASP A N 1
ATOM 616 C CA . ASP A 1 84 ? 65.523 29.538 36.896 1.00 24.96 84 ASP A CA 1
ATOM 617 C C . ASP A 1 84 ? 65.854 28.067 37.095 1.00 23.81 84 ASP A C 1
ATOM 618 O O . ASP A 1 84 ? 64.969 27.210 37.030 1.00 23.37 84 ASP A O 1
ATOM 623 N N . GLU A 1 85 ? 67.126 27.780 37.360 1.00 22.18 85 GLU A N 1
ATOM 624 C CA . GLU A 1 85 ? 67.561 26.408 37.572 1.00 23.71 85 GLU A CA 1
ATOM 625 C C . GLU A 1 85 ? 66.877 25.806 38.791 1.00 23.13 85 GLU A C 1
ATOM 626 O O . GLU A 1 85 ? 66.694 24.595 38.866 1.00 22.56 85 GLU A O 1
ATOM 632 N N . GLU A 1 86 ? 66.497 26.654 39.741 1.00 22.83 86 GLU A N 1
ATOM 633 C CA . GLU A 1 86 ? 65.828 26.176 40.943 1.00 20.97 86 GLU A CA 1
ATOM 634 C C . GLU A 1 86 ? 64.533 25.466 40.576 1.00 21.06 86 GLU A C 1
ATOM 635 O O . GLU A 1 86 ? 64.146 24.491 41.215 1.00 20.21 86 GLU A O 1
ATOM 641 N N . TRP A 1 87 ? 63.866 25.958 39.537 1.00 20.41 87 TRP A N 1
ATOM 642 C CA . TRP A 1 87 ? 62.617 25.366 39.086 1.00 21.32 87 TRP A CA 1
ATOM 643 C C . TRP A 1 87 ? 62.868 24.080 38.314 1.00 21.38 87 TRP A C 1
ATOM 644 O O . TRP A 1 87 ? 62.039 23.168 38.320 1.00 22.14 87 TRP A O 1
ATOM 655 N N . ILE A 1 88 ? 64.013 24.012 37.644 1.00 21.32 88 ILE A N 1
ATOM 656 C CA . ILE A 1 88 ? 64.376 22.813 36.902 1.00 22.79 88 ILE A CA 1
ATOM 657 C C . ILE A 1 88 ? 64.586 21.721 37.950 1.00 21.22 88 ILE A C 1
ATOM 658 O O . ILE A 1 88 ? 64.110 20.595 37.799 1.00 22.12 88 ILE A O 1
ATOM 663 N N . LEU A 1 89 ? 65.292 22.080 39.019 1.00 20.32 89 LEU A N 1
ATOM 664 C CA . LEU A 1 89 ? 65.575 21.160 40.117 1.00 19.46 89 LEU A CA 1
ATOM 665 C C . LEU A 1 89 ? 64.273 20.681 40.737 1.00 19.59 89 LEU A C 1
ATOM 666 O O . LEU A 1 89 ? 64.062 19.483 40.910 1.00 18.83 89 LEU A O 1
ATOM 671 N N . TRP A 1 90 ? 63.400 21.628 41.076 1.00 19.53 90 TRP A N 1
ATOM 672 C CA . TRP A 1 90 ? 62.124 21.284 41.684 1.00 20.38 90 TRP A CA 1
ATOM 673 C C . TRP A 1 90 ? 61.305 20.357 40.788 1.00 20.84 90 TRP A C 1
ATOM 674 O O . TRP A 1 90 ? 60.641 19.438 41.279 1.00 20.30 90 TRP A O 1
ATOM 685 N N . ASN A 1 91 ? 61.349 20.583 39.478 1.00 22.33 91 ASN A N 1
ATOM 686 C CA . ASN A 1 91 ? 60.592 19.734 38.572 1.00 23.70 91 ASN A CA 1
ATOM 687 C C . ASN A 1 91 ? 61.063 18.290 38.665 1.00 22.43 91 ASN A C 1
ATOM 688 O O . ASN A 1 91 ? 60.242 17.371 38.656 1.00 23.13 91 ASN A O 1
ATOM 693 N N . GLU A 1 92 ? 62.378 18.101 38.753 1.00 22.21 92 GLU A N 1
ATOM 694 C CA . GLU A 1 92 ? 62.963 16.766 38.861 1.00 23.28 92 GLU A CA 1
ATOM 695 C C . GLU A 1 92 ? 62.622 16.178 40.230 1.00 21.81 92 GLU A C 1
ATOM 696 O O . GLU A 1 92 ? 62.295 14.998 40.345 1.00 22.04 92 GLU A O 1
ATOM 702 N N . ILE A 1 93 ? 62.694 16.999 41.273 1.00 20.92 93 ILE A N 1
ATOM 703 C CA . ILE A 1 93 ? 62.371 16.516 42.611 1.00 20.78 93 ILE A CA 1
ATOM 704 C C . ILE A 1 93 ? 60.937 15.998 42.702 1.00 21.49 93 ILE A C 1
ATOM 705 O O . ILE A 1 93 ? 60.703 14.920 43.243 1.00 21.26 93 ILE A O 1
ATOM 710 N N . ARG A 1 94 ? 59.978 16.755 42.173 1.00 23.59 94 ARG A N 1
ATOM 711 C CA . ARG A 1 94 ? 58.578 16.338 42.243 1.00 26.56 94 ARG A CA 1
ATOM 712 C C . ARG A 1 94 ? 58.332 15.019 41.501 1.00 26.75 94 ARG A C 1
ATOM 713 O O . ARG A 1 94 ? 57.458 14.235 41.844 1.00 27.64 94 ARG A O 1
ATOM 721 N N . LYS A 1 95 ? 59.112 14.763 40.456 1.00 26.89 95 LYS A N 1
ATOM 722 C CA . LYS A 1 95 ? 58.972 13.531 39.691 1.00 27.83 95 LYS A CA 1
ATOM 723 C C . LYS A 1 95 ? 59.443 12.340 40.516 1.00 27.10 95 LYS A C 1
ATOM 724 O O . LYS A 1 95 ? 58.768 11.314 40.585 1.00 28.73 95 LYS A O 1
ATOM 730 N N . ARG A 1 96 ? 60.606 12.488 41.144 1.00 25.66 96 ARG A N 1
ATOM 731 C CA . ARG A 1 96 ? 61.185 11.415 41.946 1.00 25.93 96 ARG A CA 1
ATOM 732 C C . ARG A 1 96 ? 60.607 11.273 43.349 1.00 24.66 96 ARG A C 1
ATOM 733 O O . ARG A 1 96 ? 60.498 10.162 43.869 1.00 24.64 96 ARG A O 1
ATOM 741 N N . PHE A 1 97 ? 60.258 12.396 43.967 1.00 23.75 97 PHE A N 1
ATOM 742 C CA . PHE A 1 97 ? 59.716 12.381 45.322 1.00 22.95 97 PHE A CA 1
ATOM 743 C C . PHE A 1 97 ? 58.410 13.158 45.370 1.00 22.89 97 PHE A C 1
ATOM 744 O O . PHE A 1 97 ? 58.389 14.342 45.703 1.00 22.46 97 PHE A O 1
ATOM 752 N N . PRO A 1 98 ? 57.293 12.485 45.050 1.00 23.42 98 PRO A N 1
ATOM 753 C CA . PRO A 1 98 ? 55.951 13.073 45.032 1.00 23.27 98 PRO A CA 1
ATOM 754 C C . PRO A 1 98 ? 55.461 13.676 46.343 1.00 21.83 98 PRO A C 1
ATOM 755 O O . PRO A 1 98 ? 54.498 14.444 46.347 1.00 21.80 98 PRO A O 1
ATOM 759 N N . ASN A 1 99 ? 56.122 13.337 47.446 1.00 20.05 99 ASN A N 1
ATOM 760 C CA . ASN A 1 99 ? 55.725 13.843 48.757 1.00 19.99 99 ASN A CA 1
ATOM 761 C C . ASN A 1 99 ? 56.470 15.107 49.174 1.00 18.49 99 ASN A C 1
ATOM 762 O O . ASN A 1 99 ? 56.119 15.741 50.170 1.00 17.57 99 ASN A O 1
ATOM 767 N N . ALA A 1 100 ? 57.503 15.467 48.421 1.00 15.58 100 ALA A N 1
ATOM 768 C CA . ALA A 1 100 ? 58.275 16.665 48.732 1.00 15.02 100 ALA A CA 1
ATOM 769 C C . ALA A 1 100 ? 57.410 17.893 48.478 1.00 15.73 100 ALA A C 1
ATOM 770 O O . ALA A 1 100 ? 56.643 17.933 47.517 1.00 16.52 100 ALA A O 1
ATOM 772 N N . ARG A 1 101 ? 57.537 18.892 49.343 1.00 16.24 101 ARG A N 1
ATOM 773 C CA . ARG A 1 101 ? 56.754 20.116 49.210 1.00 15.01 101 ARG A CA 1
ATOM 774 C C . ARG A 1 101 ? 57.617 21.355 49.384 1.00 16.34 101 ARG A C 1
ATOM 775 O O . ARG A 1 101 ? 58.662 21.311 50.033 1.00 14.39 101 ARG A O 1
ATOM 783 N N . THR A 1 102 ? 57.169 22.460 48.798 1.00 13.64 102 THR A N 1
ATOM 784 C CA . THR A 1 102 ? 57.868 23.735 48.923 1.00 15.45 102 THR A CA 1
ATOM 785 C C . THR A 1 102 ? 57.094 24.594 49.914 1.00 13.06 102 THR A C 1
ATOM 786 O O . THR A 1 102 ? 55.942 24.296 50.240 1.00 13.92 102 THR A O 1
ATOM 790 N N . SER A 1 103 ? 57.727 25.657 50.394 1.00 13.53 103 SER A N 1
ATOM 791 C CA . SER A 1 103 ? 57.085 26.561 51.345 1.00 14.47 103 SER A CA 1
ATOM 792 C C . SER A 1 103 ? 55.916 27.317 50.726 1.00 14.64 103 SER A C 1
ATOM 793 O O . SER A 1 103 ? 55.955 27.677 49.545 1.00 14.48 103 SER A O 1
ATOM 796 N N . TYR A 1 104 ? 54.887 27.575 51.531 1.00 14.61 104 TYR A N 1
ATOM 797 C CA . TYR A 1 104 ? 53.711 28.299 51.061 1.00 13.60 104 TYR A CA 1
ATOM 798 C C . TYR A 1 104 ? 54.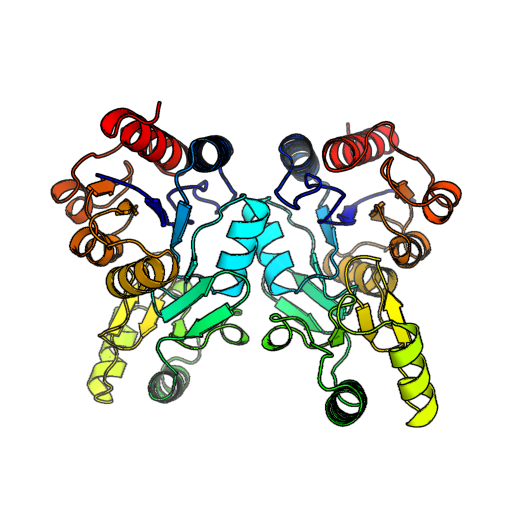068 29.735 50.712 1.00 16.12 104 TYR A C 1
ATOM 799 O O . TYR A 1 104 ? 53.282 30.439 50.079 1.00 15.77 104 TYR A O 1
ATOM 808 N N . THR A 1 105 ? 55.253 30.173 51.127 1.00 14.34 105 THR A N 1
ATOM 809 C CA . THR A 1 105 ? 55.680 31.539 50.849 1.00 14.99 105 THR A CA 1
ATOM 810 C C . THR A 1 105 ? 56.426 31.667 49.534 1.00 15.01 105 THR A C 1
ATOM 811 O O . THR A 1 105 ? 56.921 32.741 49.214 1.00 16.03 105 THR A O 1
ATOM 815 N N . MET A 1 106 ? 56.509 30.588 48.760 1.00 15.91 106 MET A N 1
ATOM 816 C CA . MET A 1 106 ? 57.227 30.675 47.492 1.00 14.66 106 MET A CA 1
ATOM 817 C C . MET A 1 106 ? 56.721 31.787 46.567 1.00 15.34 106 MET A C 1
ATOM 818 O O . MET A 1 106 ? 57.510 32.392 45.858 1.00 15.70 106 MET A O 1
ATOM 823 N N . PRO A 1 107 ? 55.405 32.071 46.562 1.00 16.27 107 PRO A N 1
ATOM 824 C CA . PRO A 1 107 ? 54.946 33.147 45.670 1.00 16.11 107 PRO A CA 1
ATOM 825 C C . PRO A 1 107 ? 55.571 34.514 45.994 1.00 17.40 107 PRO A C 1
ATOM 826 O O . PRO A 1 107 ? 55.599 35.414 45.148 1.00 16.48 107 PRO A O 1
ATOM 830 N N . ASP A 1 108 ? 56.078 34.658 47.215 1.00 16.84 108 ASP A N 1
ATOM 831 C CA . ASP A 1 108 ? 56.677 35.915 47.669 1.00 15.89 108 ASP A CA 1
ATOM 832 C C . ASP A 1 108 ? 58.161 36.051 47.366 1.00 15.41 108 ASP A C 1
ATOM 833 O O . ASP A 1 108 ? 58.694 37.160 47.353 1.00 16.93 108 ASP A O 1
ATOM 838 N N . ARG A 1 109 ? 58.819 34.919 47.137 1.00 16.40 109 ARG A N 1
ATOM 839 C CA . ARG A 1 109 ? 60.261 34.864 46.918 1.00 15.41 109 ARG A CA 1
ATOM 840 C C . ARG A 1 109 ? 60.746 34.922 45.481 1.00 17.30 109 ARG A C 1
ATOM 841 O O . ARG A 1 109 ? 60.068 34.465 44.564 1.00 17.68 109 ARG A O 1
ATOM 849 N N . ARG A 1 110 ? 61.947 35.465 45.305 1.00 16.60 110 ARG A N 1
ATOM 850 C CA . ARG A 1 110 ? 62.541 35.594 43.980 1.00 16.83 110 ARG A CA 1
ATOM 851 C C . ARG A 1 110 ? 64.004 35.181 43.929 1.00 17.79 110 ARG A C 1
ATOM 852 O O . ARG A 1 110 ? 64.578 35.071 42.846 1.00 18.61 110 ARG A O 1
ATOM 860 N N . ALA A 1 111 ? 64.611 34.931 45.085 1.00 16.61 111 ALA A N 1
ATOM 861 C CA . ALA A 1 111 ? 66.026 34.593 45.102 1.00 16.56 111 ALA A CA 1
ATOM 862 C C . ALA A 1 111 ? 66.393 33.321 45.854 1.00 16.08 111 ALA A C 1
ATOM 863 O O . ALA A 1 111 ? 67.478 33.219 46.428 1.00 17.28 111 ALA A O 1
ATOM 865 N N . GLY A 1 112 ? 65.495 32.347 45.848 1.00 14.54 112 GLY A N 1
ATOM 866 C CA . GLY A 1 112 ? 65.792 31.105 46.532 1.00 14.57 112 GLY A CA 1
ATOM 867 C C . GLY A 1 112 ? 64.589 30.207 46.682 1.00 14.52 112 GLY A C 1
ATOM 868 O O . GLY A 1 112 ? 63.507 30.655 47.064 1.00 15.22 112 GLY A O 1
ATOM 869 N N . LEU A 1 113 ? 64.775 28.930 46.368 1.00 14.15 113 LEU A N 1
ATOM 870 C CA . LEU A 1 113 ? 63.699 27.963 46.490 1.00 15.40 113 LEU A CA 1
ATOM 871 C C . LEU A 1 113 ? 63.730 27.455 47.919 1.00 15.20 113 LEU A C 1
ATOM 872 O O . LEU A 1 113 ? 64.786 27.069 48.421 1.00 16.84 113 LEU A O 1
ATOM 877 N N . VAL A 1 114 ? 62.580 27.471 48.582 1.00 14.65 114 VAL A N 1
ATOM 878 C CA . VAL A 1 114 ? 62.517 26.990 49.953 1.00 14.79 114 VAL A CA 1
ATOM 879 C C . VAL A 1 114 ? 61.702 25.708 49.981 1.00 13.82 114 VAL A C 1
ATOM 880 O O . VAL A 1 114 ? 60.509 25.695 49.664 1.00 13.87 114 VAL A O 1
ATOM 884 N N . ILE A 1 115 ? 62.381 24.627 50.350 1.00 13.99 115 ILE A N 1
ATOM 885 C CA . ILE A 1 115 ? 61.792 23.300 50.416 1.00 12.63 115 ILE A CA 1
ATOM 886 C C . ILE A 1 115 ? 61.521 22.923 51.868 1.00 12.94 115 ILE A C 1
ATOM 887 O O . ILE A 1 115 ? 62.320 23.226 52.753 1.00 12.34 115 ILE A O 1
ATOM 892 N N . MET A 1 116 ? 60.387 22.276 52.112 1.00 12.58 116 MET A N 1
ATOM 893 C CA . MET A 1 116 ? 60.044 21.861 53.473 1.00 12.98 116 MET A CA 1
ATOM 894 C C . MET A 1 116 ? 60.914 20.676 53.897 1.00 12.27 116 MET A C 1
ATOM 895 O O . MET A 1 116 ? 60.822 19.589 53.328 1.00 12.64 116 MET A O 1
ATOM 900 N N . ARG A 1 117 ? 61.759 20.902 54.904 1.00 11.80 117 ARG A N 1
ATOM 901 C CA . ARG A 1 117 ? 62.671 19.876 55.406 1.00 12.76 117 ARG A CA 1
ATOM 902 C C . ARG A 1 117 ? 61.924 18.700 56.019 1.00 13.02 117 ARG A C 1
ATOM 903 O O . ARG A 1 117 ? 62.474 17.605 56.156 1.00 14.12 117 ARG A O 1
ATOM 911 N N . GLU A 1 118 ? 60.671 18.928 56.388 1.00 13.86 118 GLU A N 1
ATOM 912 C CA . GLU A 1 118 ? 59.858 17.871 56.962 1.00 14.88 118 GLU A CA 1
ATOM 913 C C . GLU A 1 118 ? 59.530 16.822 55.904 1.00 14.67 118 GLU A C 1
ATOM 914 O O . GLU A 1 118 ? 59.205 15.690 56.236 1.00 14.55 118 GLU A O 1
ATOM 920 N N . THR A 1 119 ? 59.646 17.197 54.632 1.00 14.33 119 THR A N 1
ATOM 921 C CA . THR A 1 119 ? 59.267 16.303 53.540 1.00 13.72 119 THR A CA 1
ATOM 922 C C . THR A 1 119 ? 60.364 15.636 52.708 1.00 13.28 119 THR A C 1
ATOM 923 O O . THR A 1 119 ? 60.079 14.695 51.958 1.00 14.96 119 THR A O 1
ATOM 927 N N . ILE A 1 120 ? 61.602 16.105 52.838 1.00 12.35 120 ILE A N 1
ATOM 928 C CA . ILE A 1 120 ? 62.714 15.538 52.075 1.00 13.22 120 ILE A CA 1
ATOM 929 C C . ILE A 1 120 ? 64.035 15.932 52.742 1.00 11.71 120 ILE A C 1
ATOM 930 O O . ILE A 1 120 ? 64.126 17.005 53.338 1.00 12.62 120 ILE A O 1
ATOM 935 N N . ASN A 1 121 ? 65.041 15.058 52.663 1.00 13.76 121 ASN A N 1
ATOM 936 C CA . ASN A 1 121 ? 66.348 15.331 53.280 1.00 15.66 121 ASN A CA 1
ATOM 937 C C . ASN A 1 121 ? 67.187 16.292 52.442 1.00 14.99 121 ASN A C 1
ATOM 938 O O . ASN A 1 121 ? 67.165 16.228 51.216 1.00 14.22 121 ASN A O 1
ATOM 943 N N . VAL A 1 122 ? 67.939 17.175 53.096 1.00 15.10 122 VAL A N 1
ATOM 944 C CA . VAL A 1 122 ? 68.772 18.106 52.351 1.00 13.76 122 VAL A CA 1
ATOM 945 C C . VAL A 1 122 ? 69.796 17.324 51.528 1.00 15.10 122 VAL A C 1
ATOM 946 O O . VAL A 1 122 ? 70.160 17.744 50.434 1.00 15.03 122 VAL A O 1
ATOM 950 N N . GLU A 1 123 ? 70.238 16.177 52.043 1.00 15.05 123 GLU A N 1
ATOM 951 C CA . GLU A 1 123 ? 71.209 15.354 51.327 1.00 18.03 123 GLU A CA 1
ATOM 952 C C . GLU A 1 123 ? 70.640 14.907 49.983 1.00 17.02 123 GLU A C 1
ATOM 953 O O . GLU A 1 123 ? 71.351 14.849 48.977 1.00 17.60 123 GLU A O 1
ATOM 959 N N . THR A 1 124 ? 69.354 14.580 49.974 1.00 15.71 124 THR A N 1
ATOM 960 C CA . THR A 1 124 ? 68.696 14.129 48.758 1.00 14.64 124 THR A CA 1
ATOM 961 C C . THR A 1 124 ? 68.646 15.255 47.738 1.00 15.27 124 THR A C 1
ATOM 962 O O . THR A 1 124 ? 68.861 15.040 46.546 1.00 16.06 124 THR A O 1
ATOM 966 N N . VAL A 1 125 ? 68.368 16.465 48.212 1.00 14.10 125 VAL A N 1
ATOM 967 C CA . VAL A 1 125 ? 68.297 17.614 47.322 1.00 14.95 125 VAL A CA 1
ATOM 968 C C . VAL A 1 125 ? 69.661 17.855 46.671 1.00 15.50 125 VAL A C 1
ATOM 969 O O . VAL A 1 125 ? 69.747 18.106 45.470 1.00 16.80 125 VAL A O 1
ATOM 973 N N . ARG A 1 126 ? 70.723 17.757 47.465 1.00 15.55 126 ARG A N 1
ATOM 974 C CA . ARG A 1 126 ? 72.078 17.957 46.956 1.00 17.07 126 ARG A CA 1
ATOM 975 C C . ARG A 1 126 ? 72.418 16.901 45.914 1.00 17.24 126 ARG A C 1
ATOM 976 O O . ARG A 1 126 ? 73.063 17.199 44.909 1.00 17.89 126 ARG A O 1
ATOM 984 N N . GLU A 1 127 ? 71.978 15.669 46.153 1.00 17.74 127 GLU A N 1
ATOM 985 C CA . GLU A 1 127 ? 72.241 14.579 45.217 1.00 18.95 127 GLU A CA 1
ATOM 986 C C . GLU A 1 127 ? 71.626 14.870 43.854 1.00 19.52 127 GLU A C 1
ATOM 987 O O . GLU A 1 127 ? 72.243 14.613 42.818 1.00 20.07 127 GLU A O 1
ATOM 993 N N . ILE A 1 128 ? 70.416 15.422 43.854 1.00 18.96 128 ILE A N 1
ATOM 994 C CA . ILE A 1 128 ? 69.730 15.740 42.609 1.00 19.24 128 ILE A CA 1
ATOM 995 C C . ILE A 1 128 ? 70.375 16.938 41.922 1.00 19.35 128 ILE A C 1
ATOM 996 O O . ILE A 1 128 ? 70.468 16.984 40.696 1.00 20.14 128 ILE A O 1
ATOM 1001 N N . ILE A 1 129 ? 70.827 17.906 42.712 1.00 18.16 129 ILE A N 1
ATOM 1002 C CA . ILE A 1 129 ? 71.488 19.080 42.152 1.00 18.78 129 IL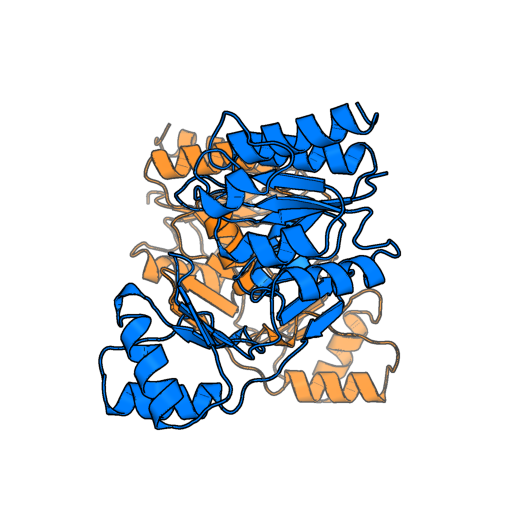E A CA 1
ATOM 1003 C C . ILE A 1 129 ? 72.732 18.635 41.388 1.00 19.65 129 ILE A C 1
ATOM 1004 O O . ILE A 1 129 ? 72.988 19.102 40.281 1.00 19.80 129 ILE A O 1
ATOM 1009 N N . ASN A 1 130 ? 73.499 17.729 41.984 1.00 20.33 130 ASN A N 1
ATOM 1010 C CA . ASN A 1 130 ? 74.716 17.235 41.353 1.00 23.28 130 ASN A CA 1
ATOM 1011 C C . ASN A 1 130 ? 74.415 16.416 40.098 1.00 23.96 130 ASN A C 1
ATOM 1012 O O . ASN A 1 130 ? 75.081 16.574 39.074 1.00 24.52 130 ASN A O 1
ATOM 1017 N N . GLU A 1 131 ? 73.407 15.553 40.171 1.00 23.69 131 GLU A N 1
ATOM 1018 C CA . GLU A 1 131 ? 73.034 14.727 39.027 1.00 24.75 131 GLU A CA 1
ATOM 1019 C C . GLU A 1 131 ? 72.676 15.580 37.813 1.00 24.84 131 GLU A C 1
ATOM 1020 O O . GLU A 1 131 ? 73.037 15.250 36.684 1.00 25.26 131 GLU A O 1
ATOM 1026 N N . LEU A 1 132 ? 71.965 16.677 38.049 1.00 24.42 132 LEU A N 1
ATOM 1027 C CA . LEU A 1 132 ? 71.552 17.564 36.968 1.00 24.78 132 LEU A CA 1
ATOM 1028 C C . LEU A 1 132 ? 72.604 18.617 36.652 1.00 25.28 132 LEU A C 1
ATOM 1029 O O . LEU A 1 132 ? 72.424 19.431 35.744 1.00 25.93 132 LEU A O 1
ATOM 1034 N N . ASN A 1 133 ? 73.701 18.593 37.400 1.00 25.08 133 ASN A N 1
ATOM 1035 C CA . ASN A 1 133 ? 74.779 19.551 37.211 1.00 26.97 133 ASN A CA 1
ATOM 1036 C C . ASN A 1 133 ? 74.272 20.985 37.212 1.00 27.18 133 ASN A C 1
ATOM 1037 O O . ASN A 1 133 ? 74.555 21.762 36.297 1.00 27.21 133 ASN A O 1
ATOM 1042 N N . LEU A 1 134 ? 73.514 21.329 38.244 1.00 24.81 134 LEU A N 1
ATOM 1043 C CA . LEU A 1 134 ? 72.977 22.674 38.372 1.00 23.69 134 LEU A CA 1
ATOM 1044 C C . LEU A 1 134 ? 73.913 23.481 39.262 1.00 23.64 134 LEU A C 1
ATOM 1045 O O . LEU A 1 134 ? 74.556 22.934 40.160 1.00 24.36 134 LEU A O 1
ATOM 1050 N N . ASN A 1 135 ? 74.002 24.779 39.004 1.00 23.20 135 ASN A N 1
ATOM 1051 C CA . ASN A 1 135 ? 74.865 25.642 39.797 1.00 23.21 135 ASN A CA 1
ATOM 1052 C C . ASN A 1 135 ? 74.044 26.161 40.973 1.00 23.06 135 ASN A C 1
ATOM 1053 O O . ASN A 1 135 ? 73.615 27.316 40.997 1.00 23.07 135 ASN A O 1
ATOM 1058 N N . LEU A 1 136 ? 73.830 25.276 41.941 1.00 22.50 136 LEU A N 1
ATOM 1059 C CA . LEU A 1 136 ? 73.044 25.586 43.124 1.00 21.19 136 LEU A CA 1
ATOM 1060 C C . LEU A 1 136 ? 73.599 24.910 44.374 1.00 21.95 136 LEU A C 1
ATOM 1061 O O . LEU A 1 136 ? 74.314 23.910 44.295 1.00 21.11 136 LEU A O 1
ATOM 1066 N N . VAL A 1 137 ? 73.258 25.466 45.531 1.00 21.30 137 VAL A N 1
ATOM 1067 C CA . VAL A 1 137 ? 73.662 24.893 46.805 1.00 20.82 137 VAL A CA 1
ATOM 1068 C C . VAL A 1 137 ? 72.384 24.753 47.623 1.00 20.76 137 VAL A C 1
ATOM 1069 O O . VAL A 1 137 ? 71.433 25.508 47.427 1.00 20.70 137 VAL A O 1
ATOM 1073 N N . ALA A 1 138 ? 72.354 23.768 48.513 1.00 20.05 138 ALA A N 1
ATOM 1074 C CA . ALA A 1 138 ? 71.186 23.542 49.355 1.00 21.23 138 ALA A CA 1
ATOM 1075 C C . ALA A 1 138 ? 71.635 23.593 50.805 1.00 21.35 138 ALA A C 1
ATOM 1076 O O . ALA A 1 138 ? 72.490 22.812 51.227 1.00 21.19 138 ALA A O 1
ATOM 1078 N N . VAL A 1 139 ? 71.056 24.519 51.563 1.00 20.00 139 VAL A N 1
ATOM 1079 C CA . VAL A 1 139 ? 71.403 24.683 52.967 1.00 20.50 139 VAL A CA 1
ATOM 1080 C C . VAL A 1 139 ? 70.197 24.425 53.863 1.00 20.70 139 VAL A C 1
ATOM 1081 O O . VAL A 1 139 ? 69.097 24.896 53.586 1.00 20.12 139 VAL A O 1
ATOM 1085 N N . ASP A 1 140 ? 70.415 23.667 54.931 1.00 19.64 140 ASP A N 1
ATOM 1086 C CA . ASP A 1 140 ? 69.360 23.353 55.887 1.00 20.36 140 ASP A CA 1
ATOM 1087 C C . ASP A 1 140 ? 69.537 24.271 57.098 1.00 20.13 140 ASP A C 1
ATOM 1088 O O . ASP A 1 140 ? 70.506 24.140 57.847 1.00 21.95 140 ASP A O 1
ATOM 1093 N N . SER A 1 141 ? 68.606 25.202 57.282 1.00 20.76 141 SER A N 1
ATOM 1094 C CA . SER A 1 141 ? 68.672 26.145 58.397 1.00 21.65 141 SER A CA 1
ATOM 1095 C C . SER A 1 141 ? 68.166 25.515 59.686 1.00 23.61 141 SER A C 1
ATOM 1096 O O . SER A 1 141 ? 68.350 26.070 60.774 1.00 24.88 141 SER A O 1
ATOM 1099 N N . GLY A 1 142 ? 67.529 24.358 59.559 1.00 23.29 142 GLY A N 1
ATOM 1100 C CA . GLY A 1 142 ? 66.973 23.686 60.718 1.00 24.49 142 GLY A CA 1
ATOM 1101 C C . GLY A 1 142 ? 65.483 23.958 60.731 1.00 24.28 142 GLY A C 1
ATOM 1102 O O . GLY A 1 142 ? 64.713 23.282 61.414 1.00 25.80 142 GLY A O 1
ATOM 1103 N N . PHE A 1 143 ? 65.082 24.968 59.964 1.00 24.18 143 PHE A N 1
ATOM 1104 C CA . PHE A 1 143 ? 63.682 25.352 59.846 1.00 22.98 143 PHE A CA 1
ATOM 1105 C C . PHE A 1 143 ? 63.202 24.981 58.441 1.00 19.26 143 PHE A C 1
ATOM 1106 O O . PHE A 1 143 ? 62.067 24.551 58.255 1.00 17.63 143 PHE A O 1
ATOM 1114 N N . ALA A 1 144 ? 64.076 25.152 57.452 1.00 17.59 144 ALA A N 1
ATOM 1115 C CA . ALA A 1 144 ? 63.721 24.821 56.077 1.00 15.83 144 ALA A CA 1
ATOM 1116 C C . ALA A 1 144 ? 64.964 24.650 55.218 1.00 15.48 144 ALA A C 1
ATOM 1117 O O . ALA A 1 144 ? 66.065 25.012 55.626 1.00 14.86 144 ALA A O 1
ATOM 1119 N N . ILE A 1 145 ? 64.784 24.086 54.029 1.00 14.55 145 ILE A N 1
ATOM 1120 C CA . ILE A 1 145 ? 65.897 23.903 53.113 1.00 14.03 145 ILE A CA 1
ATOM 1121 C C . ILE A 1 145 ? 65.865 25.033 52.088 1.00 13.19 145 ILE A C 1
ATOM 1122 O O . ILE A 1 145 ? 64.840 25.265 51.444 1.00 14.39 145 ILE A O 1
ATOM 1127 N N . HIS A 1 146 ? 66.984 25.738 51.968 1.00 14.25 146 HIS A N 1
ATOM 1128 C CA . HIS A 1 146 ? 67.098 26.839 51.023 1.00 14.41 146 HIS A CA 1
ATOM 1129 C C . HIS A 1 146 ? 68.024 26.439 49.876 1.00 15.90 146 HIS A C 1
ATOM 1130 O O . HIS A 1 146 ? 69.183 26.063 50.099 1.00 16.57 146 HIS A O 1
ATOM 1137 N N . VAL A 1 147 ? 67.509 26.524 48.652 1.00 15.45 147 VAL A N 1
ATOM 1138 C CA . VAL A 1 147 ? 68.288 26.204 47.457 1.00 15.47 147 VAL A CA 1
ATOM 1139 C C . VAL A 1 147 ? 68.508 27.542 46.772 1.00 16.01 147 VAL A C 1
ATOM 1140 O O . VAL A 1 147 ? 67.552 28.220 46.390 1.00 17.13 147 VAL A O 1
ATOM 1144 N N . LYS A 1 148 ? 69.770 27.913 46.606 1.00 17.46 148 LYS A N 1
ATOM 1145 C CA . LYS A 1 148 ? 70.090 29.209 46.026 1.00 19.02 148 LYS A CA 1
ATOM 1146 C C . LYS A 1 148 ? 71.385 29.207 45.229 1.00 21.00 148 LYS A C 1
ATOM 1147 O O . LYS A 1 148 ? 72.107 28.211 45.186 1.00 20.67 148 LYS A O 1
ATOM 1153 N N . LYS A 1 149 ? 71.669 30.345 44.605 1.00 21.23 149 LYS A N 1
ATOM 1154 C CA . LYS A 1 149 ? 72.892 30.512 43.841 1.00 23.29 149 LYS A CA 1
ATOM 1155 C C . LYS A 1 149 ? 74.012 30.481 44.877 1.00 23.04 149 LYS A C 1
ATOM 1156 O O . LYS A 1 149 ? 73.854 30.988 45.988 1.00 23.15 149 LYS A O 1
ATOM 1162 N N . PRO A 1 150 ? 75.156 29.880 44.530 1.00 24.37 150 PRO A N 1
ATOM 1163 C CA . PRO A 1 150 ? 76.317 29.764 45.417 1.00 24.71 150 PRO A CA 1
ATOM 1164 C C . PRO A 1 150 ? 76.884 31.068 45.973 1.00 25.71 150 PRO A C 1
ATOM 1165 O O . PRO A 1 150 ? 77.542 31.062 47.010 1.00 27.84 150 PRO A O 1
ATOM 1169 N N . TRP A 1 151 ? 76.629 32.180 45.290 1.00 25.73 151 TRP A N 1
ATOM 1170 C CA . TRP A 1 151 ? 77.154 33.475 45.720 1.00 25.46 151 TRP A CA 1
ATOM 1171 C C . TRP A 1 151 ? 76.207 34.297 46.593 1.00 24.82 151 TRP A C 1
ATOM 1172 O O . TRP A 1 151 ? 76.558 35.389 47.041 1.00 25.41 151 TRP A O 1
ATOM 1183 N N . ILE A 1 152 ? 75.014 33.770 46.841 1.00 23.76 152 ILE A N 1
ATOM 1184 C CA . ILE A 1 152 ? 74.021 34.458 47.664 1.00 22.16 152 ILE A CA 1
ATOM 1185 C C . ILE A 1 152 ? 74.155 34.028 49.126 1.00 21.93 152 ILE A C 1
ATOM 1186 O O . ILE A 1 152 ? 74.027 32.846 49.444 1.00 21.23 152 ILE A O 1
ATOM 1191 N N . ASN A 1 153 ? 74.421 34.985 50.015 1.00 21.83 153 ASN A N 1
ATOM 1192 C CA . ASN A 1 153 ? 74.553 34.681 51.439 1.00 21.38 153 ASN A CA 1
ATOM 1193 C C . ASN A 1 153 ? 74.325 35.915 52.303 1.00 20.16 153 ASN A C 1
ATOM 1194 O O . ASN A 1 153 ? 74.248 37.033 51.795 1.00 20.51 153 ASN A O 1
ATOM 1199 N N . LYS A 1 154 ? 74.205 35.704 53.610 1.00 20.80 154 LYS A N 1
ATOM 1200 C CA . LYS A 1 154 ? 73.975 36.803 54.543 1.00 20.77 154 LYS A CA 1
ATOM 1201 C C . LYS A 1 154 ? 75.066 37.864 54.504 1.00 20.69 154 LYS A C 1
ATOM 1202 O O . LYS A 1 154 ? 74.786 39.052 54.664 1.00 19.34 154 LYS A O 1
ATOM 1208 N N . GLY A 1 155 ? 76.308 37.434 54.300 1.00 21.56 155 GLY A N 1
ATOM 1209 C CA . GLY A 1 155 ? 77.417 38.370 54.247 1.00 23.00 155 GLY A CA 1
ATOM 1210 C C . GLY A 1 155 ? 77.316 39.333 53.079 1.00 22.67 155 GLY A C 1
ATOM 1211 O O . GLY A 1 155 ? 77.421 40.548 53.255 1.00 23.81 155 GLY A O 1
ATOM 1212 N N . SER A 1 156 ? 77.115 38.797 51.880 1.00 22.24 156 SER A N 1
ATOM 1213 C CA . SER A 1 156 ? 76.992 39.631 50.693 1.00 22.67 156 SER A CA 1
ATOM 1214 C C . SER A 1 156 ? 75.737 40.496 50.794 1.00 22.70 156 SER A C 1
ATOM 1215 O O . SER A 1 156 ? 75.675 41.589 50.231 1.00 22.94 156 SER A O 1
ATOM 1218 N N . GLY A 1 157 ? 74.736 40.001 51.516 1.00 21.51 157 GLY A N 1
ATOM 1219 C CA . GLY A 1 157 ? 73.513 40.764 51.682 1.00 20.22 157 GLY A CA 1
ATOM 1220 C C . GLY A 1 157 ? 73.769 41.948 52.593 1.00 19.53 157 GLY A C 1
ATOM 1221 O O . GLY A 1 157 ? 73.342 43.068 52.312 1.00 20.21 157 GLY A O 1
ATOM 1222 N N . ILE A 1 158 ? 74.479 41.697 53.689 1.00 19.21 158 ILE A N 1
ATOM 1223 C CA . ILE A 1 158 ? 74.809 42.738 54.654 1.00 18.67 158 ILE A CA 1
ATOM 1224 C C . ILE A 1 158 ? 75.712 43.805 54.029 1.00 20.04 158 ILE A C 1
ATOM 1225 O O . ILE A 1 158 ? 75.580 44.991 54.328 1.00 21.08 158 ILE A O 1
ATOM 1230 N N . GLU A 1 159 ? 76.628 43.391 53.160 1.00 21.08 159 GLU A N 1
ATOM 1231 C CA . GLU A 1 159 ? 77.513 44.363 52.526 1.00 21.72 159 GLU A CA 1
ATOM 1232 C C . GLU A 1 159 ? 76.688 45.321 51.677 1.00 21.70 159 GLU A C 1
ATOM 1233 O O . GLU A 1 159 ? 76.904 46.533 51.695 1.00 23.15 159 GLU A O 1
ATOM 1239 N N . LYS A 1 160 ? 75.729 44.774 50.942 1.00 22.90 160 LYS A N 1
ATOM 1240 C CA . LYS A 1 160 ? 74.869 45.586 50.093 1.00 24.22 160 LYS A CA 1
ATOM 1241 C C . LYS A 1 160 ? 73.986 46.493 50.950 1.00 23.47 160 LYS A C 1
ATOM 1242 O O . LYS A 1 160 ? 73.760 47.656 50.617 1.00 23.08 160 LYS A O 1
ATOM 1248 N N . ALA A 1 161 ? 73.488 45.956 52.059 1.00 22.68 161 ALA A N 1
ATOM 1249 C CA . ALA A 1 161 ? 72.643 46.731 52.957 1.00 22.07 161 ALA A CA 1
ATOM 1250 C C . ALA A 1 161 ? 73.449 47.895 53.533 1.00 21.90 161 ALA A C 1
ATOM 1251 O O . ALA A 1 161 ? 72.938 49.005 53.691 1.00 21.84 161 ALA A O 1
ATOM 1253 N N . SER A 1 162 ? 74.709 47.630 53.852 1.00 22.55 162 SER A N 1
ATOM 1254 C CA . SER A 1 162 ? 75.588 48.654 54.402 1.00 23.19 162 SER A CA 1
ATOM 1255 C C . SER A 1 162 ? 75.728 49.800 53.408 1.00 24.63 162 SER A C 1
ATOM 1256 O O . SER A 1 162 ? 75.712 50.974 53.785 1.00 23.55 162 SER A O 1
ATOM 1259 N N . GLU A 1 163 ? 75.859 49.448 52.133 1.00 26.37 163 GLU A N 1
ATOM 1260 C CA . GLU A 1 163 ? 75.993 50.441 51.076 1.00 28.50 163 GLU A CA 1
ATOM 1261 C C . GLU A 1 163 ? 74.794 51.387 51.097 1.00 28.70 163 GLU A C 1
ATOM 1262 O O . GLU A 1 163 ? 74.957 52.606 51.059 1.00 28.90 163 GLU A O 1
ATOM 1268 N N . PHE A 1 164 ? 73.591 50.821 51.171 1.00 27.80 164 PHE A N 1
ATOM 1269 C CA . PHE A 1 164 ? 72.374 51.627 51.195 1.00 27.12 164 PHE A CA 1
ATOM 1270 C C . PHE A 1 164 ? 72.308 52.522 52.428 1.00 26.59 164 PHE A C 1
ATOM 1271 O O . PHE A 1 164 ? 71.778 53.632 52.371 1.00 26.37 164 PHE A O 1
ATOM 1279 N N . LEU A 1 165 ? 72.849 52.033 53.539 1.00 25.75 165 LEU A N 1
ATOM 1280 C CA . LEU A 1 165 ? 72.839 52.780 54.789 1.00 25.88 165 LEU A CA 1
ATOM 1281 C C . LEU A 1 165 ? 73.929 53.847 54.794 1.00 27.04 165 LEU A C 1
ATOM 1282 O O . LEU A 1 165 ? 73.945 54.734 55.651 1.00 27.74 165 LEU A O 1
ATOM 1287 N N . GLY A 1 166 ? 74.837 53.759 53.829 1.00 25.83 166 GLY A N 1
ATOM 1288 C CA . GLY A 1 166 ? 75.907 54.734 53.737 1.00 25.83 166 GLY A CA 1
ATOM 1289 C C . GLY A 1 166 ? 77.073 54.475 54.665 1.00 25.96 166 GLY A C 1
ATOM 1290 O O . GLY A 1 166 ? 77.820 55.395 54.994 1.00 27.40 166 GLY A O 1
ATOM 1291 N N . ILE A 1 167 ? 77.231 53.233 55.107 1.00 25.01 167 ILE A N 1
ATOM 1292 C CA . ILE A 1 167 ? 78.341 52.893 55.986 1.00 24.87 167 ILE A CA 1
ATOM 1293 C C . ILE A 1 167 ? 79.120 51.707 55.424 1.00 24.75 167 ILE A C 1
ATOM 1294 O O . ILE A 1 167 ? 78.692 51.087 54.444 1.00 25.22 167 ILE A O 1
ATOM 1299 N N . LYS A 1 168 ? 80.259 51.419 56.047 1.00 24.84 168 LYS A N 1
ATOM 1300 C CA . LYS A 1 168 ? 81.121 50.315 55.646 1.00 25.54 168 LYS A CA 1
ATOM 1301 C C . LYS A 1 168 ? 80.714 49.059 56.418 1.00 23.92 168 LYS A C 1
ATOM 1302 O O . LYS A 1 168 ? 80.284 49.133 57.581 1.00 23.23 168 LYS A O 1
ATOM 1308 N N . PRO A 1 169 ? 80.836 47.890 55.779 1.00 23.80 169 PRO A N 1
ATOM 1309 C CA . PRO A 1 169 ? 80.471 46.632 56.435 1.00 22.92 169 PRO A CA 1
ATOM 1310 C C . PRO A 1 169 ? 81.231 46.420 57.742 1.00 22.28 169 PRO A C 1
ATOM 1311 O O . PRO A 1 169 ? 80.708 45.834 58.692 1.00 20.92 169 PRO A O 1
ATOM 1315 N N . LYS A 1 170 ? 82.466 46.907 57.788 1.00 20.98 170 LYS A N 1
ATOM 1316 C CA . LYS A 1 170 ? 83.286 46.759 58.980 1.00 22.06 170 LYS A CA 1
ATOM 1317 C C . LYS A 1 170 ? 82.849 47.667 60.119 1.00 20.03 170 LYS A C 1
ATOM 1318 O O . LYS A 1 170 ? 83.445 47.652 61.196 1.00 19.96 170 LYS A O 1
ATOM 1324 N N . GLU A 1 171 ? 81.809 48.461 59.876 1.00 21.31 171 GLU A N 1
ATOM 1325 C CA . GLU A 1 171 ? 81.265 49.348 60.899 1.00 20.46 171 GLU A CA 1
ATOM 1326 C C . GLU A 1 171 ? 79.968 48.735 61.412 1.00 20.23 171 GLU A C 1
ATOM 1327 O O . GLU A 1 171 ? 79.180 49.387 62.098 1.00 20.28 171 GLU A O 1
ATOM 1333 N N . VAL A 1 172 ? 79.757 47.471 61.062 1.00 18.70 172 VAL A N 1
ATOM 1334 C CA . VAL A 1 172 ? 78.570 46.743 61.486 1.00 16.76 172 VAL A CA 1
ATOM 1335 C C . VAL A 1 172 ? 78.946 45.654 62.481 1.00 17.06 172 VAL A C 1
ATOM 1336 O O . VAL A 1 172 ? 80.018 45.056 62.389 1.00 18.28 172 VAL A O 1
ATOM 1340 N N . ALA A 1 173 ? 78.064 45.414 63.445 1.00 14.74 173 ALA A N 1
ATOM 1341 C CA . ALA A 1 173 ? 78.269 44.362 64.426 1.00 15.09 173 ALA A CA 1
ATOM 1342 C C . ALA A 1 173 ? 77.135 43.388 64.143 1.00 15.81 173 ALA A C 1
ATOM 1343 O O . ALA A 1 173 ? 75.981 43.801 64.072 1.00 14.94 173 ALA A O 1
ATOM 1345 N N . HIS A 1 174 ? 77.460 42.112 63.965 1.00 14.80 174 HIS A N 1
ATOM 1346 C CA . HIS A 1 174 ? 76.440 41.107 63.679 1.00 15.48 174 HIS A CA 1
ATOM 1347 C C . HIS A 1 174 ? 76.170 40.176 64.850 1.00 15.48 174 HIS A C 1
ATOM 1348 O O . HIS A 1 174 ? 77.091 39.745 65.544 1.00 17.39 174 HIS A O 1
ATOM 1355 N N . VAL A 1 175 ? 74.892 39.864 65.052 1.00 12.71 175 VAL A N 1
ATOM 1356 C CA . VAL A 1 175 ? 74.466 38.956 66.112 1.00 12.81 175 VAL A CA 1
ATOM 1357 C C . VAL A 1 175 ? 73.767 37.775 65.438 1.00 14.32 175 VAL A C 1
ATOM 1358 O O . VAL A 1 175 ? 72.717 37.943 64.816 1.00 13.30 175 VAL A O 1
ATOM 1362 N N . GLY A 1 176 ? 74.358 36.587 65.556 1.00 15.23 176 GLY A N 1
ATOM 1363 C CA . GLY A 1 176 ? 73.794 35.405 64.917 1.00 14.77 176 GLY A CA 1
ATOM 1364 C C . GLY A 1 176 ? 73.586 34.208 65.824 1.00 13.27 176 GLY A C 1
ATOM 1365 O O . GLY A 1 176 ? 74.047 34.190 66.961 1.00 13.86 176 GLY A O 1
ATOM 1366 N N . ASP A 1 177 ? 72.914 33.185 65.301 1.00 14.45 177 ASP A N 1
ATOM 1367 C CA . ASP A 1 177 ? 72.622 31.992 66.084 1.00 15.52 177 ASP A CA 1
ATOM 1368 C C . ASP A 1 177 ? 72.918 30.693 65.349 1.00 16.29 177 ASP A C 1
ATOM 1369 O O . ASP A 1 177 ? 72.754 29.614 65.920 1.00 16.69 177 ASP A O 1
ATOM 1374 N N . GLY A 1 178 ? 73.341 30.781 64.092 1.00 16.83 178 GLY A N 1
ATOM 1375 C CA . GLY A 1 178 ? 73.590 29.559 63.347 1.00 18.53 178 GLY A CA 1
ATOM 1376 C C . GLY A 1 178 ? 74.834 29.481 62.491 1.00 20.30 178 GLY A C 1
ATOM 1377 O O . GLY A 1 178 ? 75.606 30.432 62.374 1.00 19.27 178 GLY A O 1
ATOM 1378 N N . GLU A 1 179 ? 75.018 28.313 61.887 1.00 21.56 179 GLU A N 1
ATOM 1379 C CA . GLU A 1 179 ? 76.156 28.050 61.019 1.00 24.17 179 GLU A CA 1
ATOM 1380 C C . GLU A 1 179 ? 76.253 29.066 59.888 1.00 23.23 179 GLU A C 1
ATOM 1381 O O . GLU A 1 179 ? 77.338 29.567 59.579 1.00 22.56 179 GLU A O 1
ATOM 1387 N N . ASN A 1 180 ? 75.116 29.375 59.274 1.00 22.68 180 ASN A N 1
ATOM 1388 C CA . ASN A 1 180 ? 75.099 30.304 58.153 1.00 23.79 180 ASN A CA 1
ATOM 1389 C C . ASN A 1 180 ? 75.474 31.737 58.520 1.00 22.63 180 ASN A C 1
ATOM 1390 O O . ASN A 1 180 ? 75.612 32.587 57.643 1.00 22.82 180 ASN A O 1
ATOM 1395 N N . ASP A 1 181 ? 75.655 32.005 59.810 1.00 20.26 181 ASP A N 1
ATOM 1396 C CA . ASP A 1 181 ? 76.035 33.343 60.243 1.00 18.02 181 ASP A CA 1
ATOM 1397 C C . ASP A 1 181 ? 77.533 33.577 60.105 1.00 19.28 181 ASP A C 1
ATOM 1398 O O . ASP A 1 181 ? 78.013 34.689 60.317 1.00 20.28 181 ASP A O 1
ATOM 1403 N N . LEU A 1 182 ? 78.272 32.530 59.751 1.00 20.28 182 LEU A N 1
ATOM 1404 C CA . LEU A 1 182 ? 79.711 32.670 59.557 1.00 20.34 182 LEU A CA 1
ATOM 1405 C C . LEU A 1 182 ? 79.952 33.587 58.366 1.00 19.95 182 LEU A C 1
ATOM 1406 O O . LEU A 1 182 ? 80.919 34.347 58.346 1.00 21.20 182 LEU A O 1
ATOM 1411 N N . ASP A 1 183 ? 79.068 33.503 57.373 1.00 20.93 183 ASP A N 1
ATOM 1412 C CA . ASP A 1 183 ? 79.168 34.341 56.183 1.00 22.12 183 ASP A CA 1
ATOM 1413 C C . ASP A 1 183 ? 79.068 35.806 56.586 1.00 22.75 183 ASP A C 1
ATOM 1414 O O . ASP A 1 183 ? 79.758 36.663 56.033 1.00 23.11 183 ASP A O 1
ATOM 1419 N N . ALA A 1 184 ? 78.193 36.087 57.549 1.00 21.19 184 ALA A N 1
ATOM 1420 C CA . ALA A 1 184 ? 78.001 37.448 58.034 1.00 20.12 184 ALA A CA 1
ATOM 1421 C C . ALA A 1 184 ? 79.211 37.876 58.852 1.00 19.26 184 ALA A C 1
ATOM 1422 O O . ALA A 1 184 ? 79.726 38.977 58.679 1.00 21.20 184 ALA A O 1
ATOM 1424 N N . PHE A 1 185 ? 79.658 36.998 59.746 1.00 19.46 185 PHE A N 1
ATOM 1425 C CA . PHE A 1 185 ? 80.820 37.266 60.590 1.00 18.93 185 PHE A CA 1
ATOM 1426 C C . PHE A 1 185 ? 82.012 37.713 59.750 1.00 20.81 185 PHE A C 1
ATOM 1427 O O . PHE A 1 185 ? 82.747 38.620 60.131 1.00 20.80 185 PHE A O 1
ATOM 1435 N N . LYS A 1 186 ? 82.189 37.064 58.603 1.00 22.12 186 LYS A N 1
ATOM 1436 C CA . LYS A 1 186 ? 83.296 37.359 57.702 1.00 23.93 186 LYS A CA 1
ATOM 1437 C C . LYS A 1 186 ? 83.342 38.796 57.189 1.00 24.00 186 LYS A C 1
ATOM 1438 O O . LYS A 1 186 ? 84.421 39.378 57.064 1.00 24.98 186 LYS A O 1
ATOM 1444 N N . VAL A 1 187 ? 82.179 39.372 56.895 1.00 23.00 187 VAL A N 1
ATOM 1445 C CA . VAL A 1 187 ? 82.130 40.725 56.347 1.00 22.25 187 VAL A CA 1
ATOM 1446 C C . VAL A 1 187 ? 81.980 41.879 57.340 1.00 21.81 187 VAL A C 1
ATOM 1447 O O . VAL A 1 187 ? 82.275 43.025 56.999 1.00 20.77 187 VAL A O 1
ATOM 1451 N N . VAL A 1 188 ? 81.536 41.589 58.560 1.00 21.24 188 VAL A N 1
ATOM 1452 C CA . VAL A 1 188 ? 81.333 42.647 59.546 1.00 19.42 188 VAL A CA 1
ATOM 1453 C C . VAL A 1 188 ? 82.531 42.966 60.430 1.00 19.66 188 VAL A C 1
ATOM 1454 O O . VAL A 1 188 ? 83.546 42.266 60.405 1.00 20.29 188 VAL A O 1
ATOM 1458 N N . GLY A 1 189 ? 82.391 44.028 61.221 1.00 19.49 189 GLY A N 1
ATOM 1459 C CA . GLY A 1 189 ? 83.461 44.470 62.098 1.00 19.27 189 GLY A CA 1
ATOM 1460 C C . GLY A 1 189 ? 83.472 43.911 63.508 1.00 19.65 189 GLY A C 1
ATOM 1461 O O . GLY A 1 189 ? 84.507 43.927 64.166 1.00 21.94 189 GLY A O 1
ATOM 1462 N N . TYR A 1 190 ? 82.327 43.439 63.990 1.00 19.29 190 TYR A N 1
ATOM 1463 C CA . TYR A 1 190 ? 82.247 42.870 65.331 1.00 18.62 190 TYR A CA 1
ATOM 1464 C C . TYR A 1 190 ? 81.303 41.673 65.251 1.00 18.50 190 TYR A C 1
ATOM 1465 O O . TYR A 1 190 ? 80.276 41.731 64.570 1.00 18.02 190 TYR A O 1
ATOM 1474 N N . LYS A 1 191 ? 81.647 40.598 65.955 1.00 17.54 191 LYS A N 1
ATOM 1475 C CA . LYS A 1 191 ? 80.871 39.363 65.895 1.00 17.48 191 LYS A CA 1
ATOM 1476 C C . LYS A 1 191 ? 80.324 38.851 67.224 1.00 16.85 191 LYS A C 1
ATOM 1477 O O . LYS A 1 191 ? 81.069 38.668 68.187 1.00 16.76 191 LYS A O 1
ATOM 1483 N N . VAL A 1 192 ? 79.018 38.598 67.265 1.00 15.51 192 VAL A N 1
ATOM 1484 C CA . VAL A 1 192 ? 78.393 38.081 68.476 1.00 14.72 192 VAL A CA 1
ATOM 1485 C C . VAL A 1 192 ? 77.539 36.859 68.162 1.00 13.67 192 VAL A C 1
ATOM 1486 O O . VAL A 1 192 ? 76.827 36.827 67.160 1.00 14.84 192 VAL A O 1
ATOM 1490 N N . ALA A 1 193 ? 77.626 35.854 69.028 1.00 15.28 193 ALA A N 1
ATOM 1491 C CA . ALA A 1 193 ? 76.853 34.627 68.878 1.00 14.33 193 ALA A CA 1
ATOM 1492 C C . ALA A 1 193 ? 76.022 34.443 70.140 1.00 14.75 193 ALA A C 1
ATOM 1493 O O . ALA A 1 193 ? 76.511 34.693 71.241 1.00 14.98 193 ALA A O 1
ATOM 1495 N N . VAL A 1 194 ? 74.763 34.039 69.988 1.00 15.17 194 VAL A N 1
ATOM 1496 C CA . VAL A 1 194 ? 73.934 33.806 71.162 1.00 15.41 194 VAL A CA 1
ATOM 1497 C C . VAL A 1 194 ? 74.264 32.414 71.700 1.00 16.54 194 VAL A C 1
ATOM 1498 O O . VAL A 1 194 ? 74.835 31.577 70.988 1.00 16.51 194 VAL A O 1
ATOM 1502 N N . ALA A 1 195 ? 73.909 32.180 72.957 1.00 18.44 195 ALA A N 1
ATOM 1503 C CA . ALA A 1 195 ? 74.229 30.937 73.654 1.00 18.24 195 ALA A CA 1
ATOM 1504 C C . ALA A 1 195 ? 73.934 29.584 73.009 1.00 18.43 195 ALA A C 1
ATOM 1505 O O . ALA A 1 195 ? 74.695 28.636 73.216 1.00 19.74 195 ALA A O 1
ATOM 1507 N N . GLN A 1 196 ? 72.858 29.463 72.238 1.00 17.01 196 GLN A N 1
ATOM 1508 C CA . GLN A 1 196 ? 72.551 28.168 71.635 1.00 17.17 196 GLN A CA 1
ATOM 1509 C C . GLN A 1 196 ? 73.190 27.948 70.267 1.00 17.26 196 GLN A C 1
ATOM 1510 O O . GLN A 1 196 ? 72.955 26.926 69.621 1.00 18.97 196 GLN A O 1
ATOM 1516 N N . ALA A 1 197 ? 74.007 28.898 69.831 1.00 17.42 197 ALA A N 1
ATOM 1517 C CA . ALA A 1 197 ? 74.669 28.799 68.535 1.00 17.46 197 ALA A CA 1
ATOM 1518 C C . ALA A 1 197 ? 75.627 27.614 68.489 1.00 19.17 197 ALA A C 1
ATOM 1519 O O . ALA A 1 197 ? 76.108 27.152 69.522 1.00 19.58 197 ALA A O 1
ATOM 1521 N N . PRO A 1 198 ? 75.906 27.099 67.281 1.00 19.50 198 PRO A N 1
ATOM 1522 C CA . PRO A 1 198 ? 76.823 25.962 67.168 1.00 20.85 198 PRO A CA 1
ATOM 1523 C C . PRO A 1 198 ? 78.252 26.352 67.527 1.00 22.15 198 PRO A C 1
ATOM 1524 O O . PRO A 1 198 ? 78.642 27.518 67.422 1.00 20.35 198 PRO A O 1
ATOM 1528 N N . LYS A 1 199 ? 79.021 25.362 67.960 1.00 23.50 199 LYS A N 1
ATOM 1529 C CA . LYS A 1 199 ? 80.411 25.557 68.349 1.00 23.83 199 LYS A CA 1
ATOM 1530 C C . LYS A 1 199 ? 81.200 26.337 67.301 1.00 22.86 199 LYS A C 1
ATOM 1531 O O . LYS A 1 199 ? 81.980 27.230 67.636 1.00 22.02 199 LYS A O 1
ATOM 1537 N N . ILE A 1 200 ? 80.986 25.997 66.034 1.00 23.65 200 ILE A N 1
ATOM 1538 C CA . ILE A 1 200 ? 81.681 26.644 64.927 1.00 24.41 200 ILE A CA 1
ATOM 1539 C C . ILE A 1 200 ? 81.498 28.162 64.917 1.00 24.76 200 ILE A C 1
ATOM 1540 O O . ILE A 1 200 ? 82.437 28.903 64.621 1.00 23.65 200 ILE A O 1
ATOM 1545 N N . LEU A 1 201 ? 80.297 28.630 65.246 1.00 21.05 201 LEU A N 1
ATOM 1546 C CA . LEU A 1 201 ? 80.046 30.068 65.259 1.00 20.74 201 LEU A CA 1
ATOM 1547 C C . LEU A 1 201 ? 80.645 30.727 66.503 1.00 20.11 201 LEU A C 1
ATOM 1548 O O . LEU A 1 201 ? 81.249 31.802 66.420 1.00 19.34 201 LEU A O 1
ATOM 1553 N N . LYS A 1 202 ? 80.480 30.082 67.655 1.00 19.63 202 LYS A N 1
ATOM 1554 C CA . LYS A 1 202 ? 81.006 30.615 68.912 1.00 20.10 202 LYS A CA 1
ATOM 1555 C C . LYS A 1 202 ? 82.525 30.803 68.872 1.00 21.89 202 LYS A C 1
ATOM 1556 O O . LYS A 1 202 ? 83.047 31.798 69.382 1.00 21.57 202 LYS A O 1
ATOM 1562 N N . GLU A 1 203 ? 83.222 29.836 68.281 1.00 23.04 203 GLU A N 1
ATOM 1563 C CA . GLU A 1 203 ? 84.679 29.883 68.198 1.00 24.41 203 GLU A CA 1
ATOM 1564 C C . GLU A 1 203 ? 85.188 31.043 67.372 1.00 24.09 203 GLU A C 1
ATOM 1565 O O . GLU A 1 203 ? 86.361 31.392 67.455 1.00 24.92 203 GLU A O 1
ATOM 1571 N N . ASN A 1 204 ? 84.314 31.632 66.566 1.00 22.32 204 ASN A N 1
ATOM 1572 C CA . ASN A 1 204 ? 84.702 32.751 65.719 1.00 21.34 204 ASN A CA 1
ATOM 1573 C C . ASN A 1 204 ? 84.053 34.063 66.148 1.00 19.10 204 ASN A C 1
ATOM 1574 O O . ASN A 1 204 ? 84.178 35.080 65.467 1.00 19.29 204 ASN A O 1
ATOM 1579 N N . ALA A 1 205 ? 83.367 34.039 67.283 1.00 20.15 205 ALA A N 1
ATOM 1580 C CA . ALA A 1 205 ? 82.702 35.234 67.780 1.00 19.61 205 ALA A CA 1
ATOM 1581 C C . ALA A 1 205 ? 83.612 36.029 68.703 1.00 20.05 205 ALA A C 1
ATOM 1582 O O . ALA A 1 205 ? 84.492 35.470 69.362 1.00 19.69 205 ALA A O 1
ATOM 1584 N N . ASP A 1 206 ? 83.398 37.340 68.735 1.00 20.15 206 ASP A N 1
ATOM 1585 C CA . ASP A 1 206 ? 84.167 38.217 69.604 1.00 18.74 206 ASP A CA 1
ATOM 1586 C C . ASP A 1 206 ? 83.578 38.089 71.001 1.00 19.82 206 ASP A C 1
ATOM 1587 O O . ASP A 1 206 ? 84.274 38.241 72.001 1.00 20.12 206 ASP A O 1
ATOM 1592 N N . TYR A 1 207 ? 82.277 37.806 71.051 1.00 19.21 207 TYR A N 1
ATOM 1593 C CA . TYR A 1 207 ? 81.561 37.642 72.307 1.00 18.85 207 TYR A CA 1
ATOM 1594 C C . TYR A 1 207 ? 80.433 36.633 72.134 1.00 18.86 207 TYR A C 1
ATOM 1595 O O . TYR A 1 207 ? 79.742 36.633 71.116 1.00 16.73 207 TYR A O 1
ATOM 1604 N N . VAL A 1 208 ? 80.271 35.765 73.127 1.00 18.55 208 VAL A N 1
ATOM 1605 C CA . VAL A 1 208 ? 79.204 34.771 73.126 1.00 18.31 208 VAL A CA 1
ATOM 1606 C C . VAL A 1 208 ? 78.330 35.110 74.329 1.00 18.13 208 VAL A C 1
ATOM 1607 O O . VAL A 1 208 ? 78.814 35.149 75.459 1.00 19.04 208 VAL A O 1
ATOM 1611 N N . THR A 1 209 ? 77.046 35.361 74.092 1.00 16.86 209 THR A N 1
ATOM 1612 C CA . THR A 1 209 ? 76.147 35.717 75.184 1.00 16.78 209 THR A CA 1
ATOM 1613 C C . THR A 1 209 ? 75.916 34.548 76.134 1.00 18.20 209 THR A C 1
ATOM 1614 O O . THR A 1 209 ? 76.099 33.384 75.765 1.00 19.29 209 THR A O 1
ATOM 1618 N N . LYS A 1 210 ? 75.512 34.868 77.360 1.00 19.59 210 LYS A N 1
ATOM 1619 C CA . LYS A 1 210 ? 75.251 33.846 78.362 1.00 20.43 210 LYS A CA 1
ATOM 1620 C C . LYS A 1 210 ? 73.875 33.239 78.123 1.00 19.86 210 LYS A C 1
ATOM 1621 O O . LYS A 1 210 ? 73.664 32.052 78.359 1.00 19.59 210 LYS A O 1
ATOM 1627 N N . LYS A 1 211 ? 72.946 34.067 77.650 1.00 18.67 211 LYS A N 1
ATOM 1628 C CA . LYS A 1 211 ? 71.579 33.627 77.390 1.00 18.19 211 LYS A CA 1
ATOM 1629 C C . LYS A 1 211 ? 71.317 33.217 75.946 1.00 16.50 211 LYS A C 1
ATOM 1630 O O . LYS A 1 211 ? 72.012 33.645 75.023 1.00 15.28 211 LYS A O 1
ATOM 1636 N N . GLU A 1 212 ? 70.290 32.393 75.772 1.00 17.31 212 GLU A N 1
ATOM 1637 C CA . GLU A 1 212 ? 69.882 31.894 74.465 1.00 17.25 212 GLU A CA 1
ATOM 1638 C C . GLU A 1 212 ? 68.695 32.668 73.924 1.00 15.64 212 GLU A C 1
ATOM 1639 O O . GLU A 1 212 ? 67.986 33.345 74.667 1.00 16.69 212 GLU A O 1
ATOM 1645 N N . TYR A 1 213 ? 68.483 32.533 72.620 1.00 14.68 213 TYR A N 1
ATOM 1646 C CA . TYR A 1 213 ? 67.361 33.155 71.935 1.00 14.09 213 TYR A CA 1
ATOM 1647 C C . TYR A 1 213 ? 67.205 34.646 72.222 1.00 14.99 213 TYR A C 1
ATOM 1648 O O . TYR A 1 213 ? 68.203 35.355 72.339 1.00 12.70 213 TYR A O 1
ATOM 1657 N N . GLY A 1 214 ? 65.960 35.114 72.320 1.00 14.08 214 GLY A N 1
ATOM 1658 C CA . GLY A 1 214 ? 65.683 36.524 72.549 1.00 14.15 214 GLY A CA 1
ATOM 1659 C C . GLY A 1 214 ? 66.416 37.213 73.682 1.00 13.60 214 GLY A C 1
ATOM 1660 O O . GLY A 1 214 ? 66.848 38.360 73.538 1.00 12.99 214 GLY A O 1
ATOM 1661 N N . GLU A 1 215 ? 66.539 36.540 74.820 1.00 13.10 215 GLU A N 1
ATOM 1662 C CA . GLU A 1 215 ? 67.248 37.142 75.939 1.00 14.69 215 GLU A CA 1
ATOM 1663 C C . GLU A 1 215 ? 68.708 37.319 75.522 1.00 13.97 215 GLU A C 1
ATOM 1664 O O . GLU A 1 215 ? 69.365 38.292 75.901 1.00 13.89 215 GLU A O 1
ATOM 1670 N N . GLY A 1 216 ? 69.203 36.377 74.724 1.00 13.45 216 GLY A N 1
ATOM 1671 C CA . GLY A 1 216 ? 70.573 36.465 74.242 1.00 11.93 216 GLY A CA 1
ATOM 1672 C C . GLY A 1 216 ? 70.715 37.633 73.281 1.00 12.51 216 GLY A C 1
ATOM 1673 O O . GLY A 1 216 ? 71.702 38.365 73.315 1.00 12.57 216 GLY A O 1
ATOM 1674 N N . GLY A 1 217 ? 69.722 37.817 72.413 1.00 12.14 217 GLY A N 1
ATOM 1675 C CA . GLY A 1 217 ? 69.767 38.925 71.478 1.00 12.11 217 GLY A CA 1
ATOM 1676 C C . GLY A 1 217 ? 69.836 40.253 72.218 1.00 12.28 217 GLY A C 1
ATOM 1677 O O . GLY A 1 217 ? 70.579 41.161 71.838 1.00 10.89 217 GLY A O 1
ATOM 1678 N N . ALA A 1 218 ? 69.045 40.381 73.278 1.00 12.61 218 ALA A N 1
ATOM 1679 C CA . ALA A 1 218 ? 69.054 41.612 74.062 1.00 12.79 218 ALA A CA 1
ATOM 1680 C C . ALA A 1 218 ? 70.437 41.819 74.677 1.00 12.77 218 ALA A C 1
ATOM 1681 O O . ALA A 1 218 ? 70.999 42.911 74.612 1.00 13.26 218 ALA A O 1
ATOM 1683 N N . GLU A 1 219 ? 70.980 40.758 75.266 1.00 13.92 219 GLU A N 1
ATOM 1684 C CA . GLU A 1 219 ? 72.295 40.806 75.902 1.00 12.70 219 GLU A CA 1
ATOM 1685 C C . GLU A 1 219 ? 73.361 41.214 74.890 1.00 13.19 219 GLU A C 1
ATOM 1686 O O . GLU A 1 219 ? 74.268 41.988 75.199 1.00 14.00 219 GLU A O 1
ATOM 1692 N N . ALA A 1 220 ? 73.250 40.672 73.683 1.00 12.55 220 ALA A N 1
ATOM 1693 C CA . ALA A 1 220 ? 74.191 40.974 72.612 1.00 12.03 220 ALA A CA 1
ATOM 1694 C C . ALA A 1 220 ? 74.147 42.455 72.262 1.00 13.73 220 ALA A C 1
ATOM 1695 O O . ALA A 1 220 ? 75.183 43.115 72.162 1.00 13.87 220 ALA A O 1
ATOM 1697 N N . ILE A 1 221 ? 72.940 42.980 72.075 1.00 11.96 221 ILE A N 1
ATOM 1698 C CA . ILE A 1 221 ? 72.777 44.380 71.725 1.00 12.06 221 ILE A CA 1
ATOM 1699 C C . ILE A 1 221 ? 73.349 45.300 72.801 1.00 11.95 221 ILE A C 1
ATOM 1700 O O . ILE A 1 221 ? 74.079 46.231 72.489 1.00 14.00 221 ILE A O 1
ATOM 1705 N N . TYR A 1 222 ? 73.035 45.035 74.063 1.00 12.64 222 TYR A N 1
ATOM 1706 C CA . TYR A 1 222 ? 73.560 45.870 75.132 1.00 15.23 222 TYR A CA 1
ATOM 1707 C C . TYR A 1 222 ? 75.076 45.756 75.269 1.00 16.12 222 TYR A C 1
ATOM 1708 O O . TYR A 1 222 ? 75.740 46.741 75.584 1.00 16.23 222 TYR A O 1
ATOM 1717 N N . HIS A 1 223 ? 75.624 44.566 75.020 1.00 17.05 223 HIS A N 1
ATOM 1718 C CA . HIS A 1 223 ? 77.074 44.376 75.101 1.00 18.10 223 HIS A CA 1
ATOM 1719 C C . HIS A 1 223 ? 77.739 45.253 74.036 1.00 17.73 223 HIS A C 1
ATOM 1720 O O . HIS A 1 223 ? 78.771 45.883 74.288 1.00 18.03 223 HIS A O 1
ATOM 1727 N N . ILE A 1 224 ? 77.133 45.305 72.852 1.00 16.05 224 ILE A N 1
ATOM 1728 C CA . ILE A 1 224 ? 77.658 46.100 71.744 1.00 15.78 224 ILE A CA 1
ATOM 1729 C C . ILE A 1 224 ? 77.553 47.590 72.040 1.00 16.85 224 ILE A C 1
ATOM 1730 O O . ILE A 1 224 ? 78.500 48.350 71.833 1.00 17.16 224 ILE A O 1
ATOM 1735 N N . LEU A 1 225 ? 76.386 48.009 72.516 1.00 16.56 225 LEU A N 1
ATOM 1736 C CA . LEU A 1 225 ? 76.164 49.410 72.839 1.00 17.56 225 LEU A CA 1
ATOM 1737 C C . LEU A 1 225 ? 77.145 49.883 73.897 1.00 18.51 225 LEU A C 1
ATOM 1738 O O . LEU A 1 225 ? 77.642 51.016 73.842 1.00 18.71 225 LEU A O 1
ATOM 1743 N N . GLU A 1 226 ? 77.430 49.013 74.856 1.00 18.24 226 GLU A N 1
ATOM 1744 C CA . GLU A 1 226 ? 78.348 49.352 75.932 1.00 21.86 226 GLU A CA 1
ATOM 1745 C C . GLU A 1 226 ? 79.801 49.396 75.446 1.00 21.55 226 GLU A C 1
ATOM 1746 O O . GLU A 1 226 ? 80.507 50.388 75.677 1.00 22.99 226 GLU A O 1
ATOM 1752 N N . LYS A 1 227 ? 80.239 48.328 74.784 1.00 21.31 227 LYS A N 1
ATOM 1753 C CA . LYS A 1 227 ? 81.607 48.247 74.288 1.00 22.37 227 LYS A CA 1
ATOM 1754 C C . LYS A 1 227 ? 81.998 49.415 73.402 1.00 22.70 227 LYS A C 1
ATOM 1755 O O . LYS A 1 227 ? 83.128 49.891 73.475 1.00 23.37 227 LYS A O 1
ATOM 1761 N N . PHE A 1 228 ? 81.075 49.887 72.573 1.00 22.46 228 PHE A N 1
ATOM 1762 C CA . PHE A 1 228 ? 81.395 50.985 71.676 1.00 23.70 228 PHE A CA 1
ATOM 1763 C C . PHE A 1 228 ? 80.971 52.378 72.143 1.00 24.39 228 PHE A C 1
ATOM 1764 O O . PHE A 1 228 ? 80.809 53.299 71.339 1.00 26.33 228 PHE A O 1
ATOM 1772 N N . GLY A 1 229 ? 80.823 52.511 73.459 1.00 25.42 229 GLY A N 1
ATOM 1773 C CA . GLY A 1 229 ? 80.491 53.778 74.088 1.00 26.53 229 GLY A CA 1
ATOM 1774 C C . GLY A 1 229 ? 79.188 54.488 73.782 1.00 27.11 229 GLY A C 1
ATOM 1775 O O . GLY A 1 229 ? 79.163 55.717 73.735 1.00 27.85 229 GLY A O 1
ATOM 1776 N N . TYR A 1 230 ? 78.104 53.747 73.588 1.00 25.80 230 TYR A N 1
ATOM 1777 C CA . TYR A 1 230 ? 76.829 54.391 73.306 1.00 25.78 230 TYR A CA 1
ATOM 1778 C C . TYR A 1 230 ? 75.938 54.467 74.538 1.00 26.92 230 TYR A C 1
ATOM 1779 O O . TYR A 1 230 ? 75.029 55.293 74.599 1.00 25.16 230 TYR A O 1
ATOM 1788 N N . LEU A 1 231 ? 76.203 53.616 75.525 1.00 29.57 231 LEU A N 1
ATOM 1789 C CA . LEU A 1 231 ? 75.408 53.621 76.750 1.00 33.83 231 LEU A CA 1
ATOM 1790 C C . LEU A 1 231 ? 75.854 54.719 77.707 1.00 35.97 231 LEU A C 1
ATOM 1791 O O . LEU A 1 231 ? 76.924 55.318 77.469 1.00 38.05 231 LEU A O 1
ATOM 1797 N N . MET B 1 1 ? 23.894 35.825 71.272 1.00 44.91 1 MET B N 1
ATOM 1798 C CA . MET B 1 1 ? 24.757 34.632 71.491 1.00 44.30 1 MET B CA 1
ATOM 1799 C C . MET B 1 1 ? 25.986 34.942 72.347 1.00 42.74 1 MET B C 1
ATOM 1800 O O . MET B 1 1 ? 25.968 35.861 73.166 1.00 42.78 1 MET B O 1
ATOM 1805 N N . LYS B 1 2 ? 27.051 34.172 72.153 1.00 40.13 2 LYS B N 1
ATOM 1806 C CA . LYS B 1 2 ? 28.279 34.348 72.922 1.00 37.62 2 LYS B CA 1
ATOM 1807 C C . LYS B 1 2 ? 29.449 34.754 72.022 1.00 34.29 2 LYS B C 1
ATOM 1808 O O . LYS B 1 2 ? 29.425 34.506 70.818 1.00 33.36 2 LYS B O 1
ATOM 1814 N N . ILE B 1 3 ? 30.462 35.390 72.606 1.00 31.39 3 ILE B N 1
ATOM 1815 C CA . ILE B 1 3 ? 31.645 35.812 71.851 1.00 27.80 3 ILE B CA 1
ATOM 1816 C C . ILE B 1 3 ? 32.715 34.739 71.989 1.00 25.00 3 ILE B C 1
ATOM 1817 O O . ILE B 1 3 ? 33.076 34.355 73.101 1.00 24.26 3 ILE B O 1
ATOM 1822 N N . LYS B 1 4 ? 33.225 34.260 70.859 1.00 22.68 4 LYS B N 1
ATOM 1823 C CA . LYS B 1 4 ? 34.231 33.206 70.871 1.00 20.83 4 LYS B CA 1
ATOM 1824 C C . LYS B 1 4 ? 35.568 33.609 70.263 1.00 20.52 4 LYS B C 1
ATOM 1825 O O . LYS B 1 4 ? 36.537 32.855 70.340 1.00 22.70 4 LYS B O 1
ATOM 1831 N N . ALA B 1 5 ? 35.619 34.789 69.655 1.00 17.55 5 ALA B N 1
ATOM 1832 C CA . ALA B 1 5 ? 36.852 35.277 69.050 1.00 16.16 5 ALA B CA 1
ATOM 1833 C C . ALA B 1 5 ? 36.850 36.791 68.999 1.00 15.65 5 ALA B C 1
ATOM 1834 O O . ALA B 1 5 ? 35.793 37.426 69.035 1.00 15.09 5 ALA B O 1
ATOM 1836 N N . ILE B 1 6 ? 38.043 37.370 68.922 1.00 14.67 6 ILE B N 1
ATOM 1837 C CA . ILE B 1 6 ? 38.182 38.816 68.834 1.00 14.14 6 ILE B CA 1
ATOM 1838 C C . ILE B 1 6 ? 38.942 39.181 67.566 1.00 15.05 6 ILE B C 1
ATOM 1839 O O . ILE B 1 6 ? 40.052 38.688 67.333 1.00 15.30 6 ILE B O 1
ATOM 1844 N N . SER B 1 7 ? 38.336 40.014 66.727 1.00 14.83 7 SER B N 1
ATOM 1845 C CA . SER B 1 7 ? 39.014 40.467 65.521 1.00 13.44 7 SER B CA 1
ATOM 1846 C C . SER B 1 7 ? 39.501 41.857 65.907 1.00 14.19 7 SER B C 1
ATOM 1847 O O . SER B 1 7 ? 38.816 42.574 66.636 1.00 13.13 7 SER B O 1
ATOM 1850 N N . ILE B 1 8 ? 40.687 42.235 65.448 1.00 13.68 8 ILE B N 1
ATOM 1851 C CA . ILE B 1 8 ? 41.233 43.534 65.817 1.00 13.61 8 ILE B CA 1
ATOM 1852 C C . ILE B 1 8 ? 42.190 44.077 64.763 1.00 13.10 8 ILE B C 1
ATOM 1853 O O . ILE B 1 8 ? 43.001 43.339 64.205 1.00 13.77 8 ILE B O 1
ATOM 1858 N N . ASP B 1 9 ? 42.078 45.368 64.477 1.00 13.28 9 ASP B N 1
ATOM 1859 C CA . ASP B 1 9 ? 42.947 46.005 63.493 1.00 15.15 9 ASP B CA 1
ATOM 1860 C C . ASP B 1 9 ? 44.375 46.029 64.012 1.00 13.87 9 ASP B C 1
ATOM 1861 O O . ASP B 1 9 ? 44.610 45.909 65.216 1.00 13.83 9 ASP B O 1
ATOM 1866 N N . ILE B 1 10 ? 45.330 46.179 63.103 1.00 14.36 10 ILE B N 1
ATOM 1867 C CA . ILE B 1 10 ? 46.725 46.249 63.509 1.00 13.94 10 ILE B CA 1
ATOM 1868 C C . ILE B 1 10 ? 47.103 47.717 63.728 1.00 15.96 10 ILE B C 1
ATOM 1869 O O . ILE B 1 10 ? 47.200 48.168 64.867 1.00 14.62 10 ILE B O 1
ATOM 1874 N N . ASP B 1 11 ? 47.284 48.468 62.647 1.00 17.06 11 ASP B N 1
ATOM 1875 C CA . ASP B 1 11 ? 47.648 49.879 62.758 1.00 18.19 11 ASP B CA 1
ATOM 1876 C C . ASP B 1 11 ? 46.646 50.697 63.568 1.00 18.28 11 ASP B C 1
ATOM 1877 O O . ASP B 1 11 ? 45.433 50.516 63.439 1.00 19.38 11 ASP B O 1
ATOM 1882 N N . GLY B 1 12 ? 47.176 51.579 64.412 1.00 16.95 12 GLY B N 1
ATOM 1883 C CA . GLY B 1 12 ? 46.359 52.445 65.248 1.00 16.92 12 GLY B CA 1
ATOM 1884 C C . GLY B 1 12 ? 45.549 51.761 66.336 1.00 16.18 12 GLY B C 1
ATOM 1885 O O . GLY B 1 12 ? 44.872 52.430 67.123 1.00 15.09 12 GLY B O 1
ATOM 1886 N N . THR B 1 13 ? 45.644 50.438 66.419 1.00 14.55 13 THR B N 1
ATOM 1887 C CA . THR B 1 13 ? 44.854 49.692 67.384 1.00 13.32 13 THR B CA 1
ATOM 1888 C C . THR B 1 13 ? 45.688 48.852 68.348 1.00 12.98 13 THR B C 1
ATOM 1889 O O . THR B 1 13 ? 45.400 48.800 69.545 1.00 13.54 13 THR B O 1
ATOM 1893 N N . ILE B 1 14 ? 46.715 48.186 67.832 1.00 11.67 14 ILE B N 1
ATOM 1894 C CA . ILE B 1 14 ? 47.595 47.409 68.697 1.00 12.55 14 ILE B CA 1
ATOM 1895 C C . ILE B 1 14 ? 49.014 47.956 68.564 1.00 11.99 14 ILE B C 1
ATOM 1896 O O . ILE B 1 14 ? 49.976 47.337 69.012 1.00 12.28 14 ILE B O 1
ATOM 1901 N N . THR B 1 15 ? 49.125 49.136 67.963 1.00 11.87 15 THR B N 1
ATOM 1902 C CA . THR B 1 15 ? 50.417 49.780 67.749 1.00 13.27 15 THR B CA 1
ATOM 1903 C C . THR B 1 15 ? 50.466 51.201 68.291 1.00 14.06 15 THR B C 1
ATOM 1904 O O . THR B 1 15 ? 49.458 51.763 68.718 1.00 13.67 15 THR B O 1
ATOM 1908 N N . TYR B 1 16 ? 51.670 51.759 68.278 1.00 13.42 16 TYR B N 1
ATOM 1909 C CA . TYR B 1 16 ? 51.894 53.142 68.663 1.00 14.12 16 TYR B CA 1
ATOM 1910 C C . TYR B 1 16 ? 51.517 53.878 67.386 1.00 14.55 16 TYR B C 1
ATOM 1911 O O . TYR B 1 16 ? 51.303 53.257 66.342 1.00 14.36 16 TYR B O 1
ATOM 1920 N N . PRO B 1 17 ? 51.430 55.211 67.443 1.00 15.27 17 PRO B N 1
ATOM 1921 C CA . PRO B 1 17 ? 51.080 55.951 66.230 1.00 16.17 17 PRO B CA 1
ATOM 1922 C C . PRO B 1 17 ? 52.037 55.677 65.061 1.00 17.47 17 PRO B C 1
ATOM 1923 O O . PRO B 1 17 ? 51.624 55.716 63.905 1.00 19.57 17 PRO B O 1
ATOM 1927 N N . ASN B 1 18 ? 53.306 55.386 65.360 1.00 16.23 18 ASN B N 1
ATOM 1928 C CA . ASN B 1 18 ? 54.293 55.122 64.309 1.00 16.37 18 ASN B CA 1
ATOM 1929 C C . ASN B 1 18 ? 54.249 53.701 63.749 1.00 15.97 18 ASN B C 1
ATOM 1930 O O . ASN B 1 18 ? 55.142 53.289 62.998 1.00 17.37 18 ASN B O 1
ATOM 1935 N N . ARG B 1 19 ? 53.214 52.961 64.137 1.00 14.91 19 ARG B N 1
ATOM 1936 C CA . ARG B 1 19 ? 52.968 51.597 63.670 1.00 16.28 19 ARG B CA 1
ATOM 1937 C C . ARG B 1 19 ? 53.743 50.453 64.315 1.00 14.42 19 ARG B C 1
ATOM 1938 O O . ARG B 1 19 ? 53.558 49.298 63.932 1.00 13.81 19 ARG B O 1
ATOM 1946 N N . MET B 1 20 ? 54.606 50.740 65.285 1.00 14.38 20 MET B N 1
ATOM 1947 C CA . MET B 1 20 ? 55.321 49.642 65.925 1.00 12.58 20 MET B CA 1
ATOM 1948 C C . MET B 1 20 ? 54.414 49.037 66.996 1.00 11.84 20 MET B C 1
ATOM 1949 O O . MET B 1 20 ? 53.567 49.729 67.572 1.00 11.68 20 MET B O 1
ATOM 1954 N N . ILE B 1 21 ? 54.580 47.742 67.242 1.00 10.79 21 ILE B N 1
ATOM 1955 C CA . ILE B 1 21 ? 53.764 47.024 68.217 1.00 13.05 21 ILE B CA 1
ATOM 1956 C C . ILE B 1 21 ? 53.794 47.674 69.587 1.00 13.18 21 ILE B C 1
ATOM 1957 O O . ILE B 1 21 ? 54.851 48.074 70.072 1.00 11.86 21 ILE B O 1
ATOM 1962 N N . HIS B 1 22 ? 52.621 47.791 70.204 1.00 11.45 22 HIS B N 1
ATOM 1963 C CA . HIS B 1 22 ? 52.529 48.370 71.533 1.00 11.90 22 HIS B CA 1
ATOM 1964 C C . HIS B 1 22 ? 52.557 47.216 72.538 1.00 12.56 22 HIS B C 1
ATOM 1965 O O . HIS B 1 22 ? 51.761 46.279 72.450 1.00 11.67 22 HIS B O 1
ATOM 1972 N N . GLU B 1 23 ? 53.487 47.284 73.486 1.00 12.68 23 GLU B N 1
ATOM 1973 C CA . GLU B 1 23 ? 53.652 46.234 74.481 1.00 12.80 23 GLU B CA 1
ATOM 1974 C C . GLU B 1 23 ? 52.390 45.879 75.270 1.00 11.85 23 GLU B C 1
ATOM 1975 O O . GLU B 1 23 ? 52.180 44.720 75.614 1.00 12.99 23 GLU B O 1
ATOM 1981 N N . LYS B 1 24 ? 51.553 46.866 75.574 1.00 12.90 24 LYS B N 1
ATOM 1982 C CA . LYS B 1 24 ? 50.334 46.571 76.319 1.00 13.08 24 LYS B CA 1
ATOM 1983 C C . LYS B 1 24 ? 49.357 45.749 75.484 1.00 12.75 24 LYS B C 1
ATOM 1984 O O . LYS B 1 24 ? 48.703 44.836 76.001 1.00 12.77 24 LYS B O 1
ATOM 1990 N N . ALA B 1 25 ? 49.270 46.063 74.193 1.00 11.05 25 ALA B N 1
ATOM 1991 C CA . ALA B 1 25 ? 48.393 45.323 73.293 1.00 12.23 25 ALA B CA 1
ATOM 1992 C C . ALA B 1 25 ? 48.966 43.920 73.086 1.00 12.37 25 ALA B C 1
ATOM 1993 O O . ALA B 1 25 ? 48.225 42.937 73.045 1.00 11.83 25 ALA B O 1
ATOM 1995 N N . LEU B 1 26 ? 50.287 43.834 72.964 1.00 11.65 26 LEU B N 1
ATOM 1996 C CA . LEU B 1 26 ? 50.964 42.554 72.778 1.00 11.49 26 LEU B CA 1
ATOM 1997 C C . LEU B 1 26 ? 50.628 41.617 73.938 1.00 10.99 26 LEU B C 1
ATOM 1998 O O . LEU B 1 26 ? 50.271 40.454 73.743 1.00 10.75 26 LEU B O 1
ATOM 2003 N N . GLU B 1 27 ? 50.727 42.137 75.154 1.00 11.26 27 GLU B N 1
ATOM 2004 C CA . GLU B 1 27 ? 50.462 41.331 76.330 1.00 12.11 27 GLU B CA 1
ATOM 2005 C C . GLU B 1 27 ? 48.992 40.965 76.460 1.00 11.20 27 GLU B C 1
ATOM 2006 O O . GLU B 1 27 ? 48.665 39.847 76.866 1.00 12.05 27 GLU B O 1
ATOM 2012 N N . ALA B 1 28 ? 48.108 41.893 76.094 1.00 11.35 28 ALA B N 1
ATOM 2013 C CA . ALA B 1 28 ? 46.674 41.634 76.180 1.00 12.27 28 ALA B CA 1
ATOM 2014 C C . ALA B 1 28 ? 46.301 40.530 75.203 1.00 12.01 28 ALA B C 1
ATOM 2015 O O . ALA B 1 28 ? 45.496 39.655 75.519 1.00 11.90 28 ALA B O 1
ATOM 2017 N N . ILE B 1 29 ? 46.907 40.562 74.019 1.00 11.21 29 ILE B N 1
ATOM 2018 C CA . ILE B 1 29 ? 46.640 39.547 73.008 1.00 11.73 29 ILE B CA 1
ATOM 2019 C C . ILE B 1 29 ? 47.131 38.189 73.489 1.00 10.08 29 ILE B C 1
ATOM 2020 O O . ILE B 1 29 ? 46.431 37.185 73.373 1.00 10.96 29 ILE B O 1
ATOM 2025 N N . ARG B 1 30 ? 48.334 38.151 74.045 1.00 11.38 30 ARG B N 1
ATOM 2026 C CA . ARG B 1 30 ? 48.860 36.888 74.524 1.00 9.80 30 ARG B CA 1
ATOM 2027 C C . ARG B 1 30 ? 48.017 36.333 75.668 1.00 11.50 30 ARG B C 1
ATOM 2028 O O . ARG B 1 30 ? 47.822 35.128 75.761 1.00 13.11 30 ARG B O 1
ATOM 2036 N N . ARG B 1 31 ? 47.501 37.207 76.532 1.00 11.88 31 ARG B N 1
ATOM 2037 C CA . ARG B 1 31 ? 46.666 36.730 77.629 1.00 11.54 31 ARG B CA 1
ATOM 2038 C C . ARG B 1 31 ? 45.354 36.180 77.070 1.00 13.06 31 ARG B C 1
ATOM 2039 O O . ARG B 1 31 ? 44.881 35.133 77.501 1.00 13.35 31 ARG B O 1
ATOM 2047 N N . ALA B 1 32 ? 44.766 36.891 76.111 1.00 11.68 32 ALA B N 1
ATOM 2048 C CA . ALA B 1 32 ? 43.515 36.455 75.494 1.00 13.33 32 ALA B CA 1
ATOM 2049 C C . ALA B 1 32 ? 43.670 35.072 74.860 1.00 13.76 32 ALA B C 1
ATOM 2050 O O . ALA B 1 32 ? 42.816 34.199 75.023 1.00 13.62 32 ALA B O 1
ATOM 2052 N N . GLU B 1 33 ? 44.763 34.871 74.132 1.00 13.07 33 GLU B N 1
ATOM 2053 C CA . GLU B 1 33 ? 44.996 33.580 73.500 1.00 12.81 33 GLU B CA 1
ATOM 2054 C C . GLU B 1 33 ? 45.086 32.499 74.577 1.00 14.58 33 GLU B C 1
ATOM 2055 O O . GLU B 1 33 ? 44.525 31.414 74.425 1.00 15.29 33 GLU B O 1
ATOM 2061 N N . SER B 1 34 ? 45.773 32.805 75.675 1.00 13.17 34 SER B N 1
ATOM 2062 C CA . SER B 1 34 ? 45.936 31.836 76.755 1.00 14.88 34 SER B CA 1
ATOM 2063 C C . SER B 1 34 ? 44.611 31.506 77.428 1.00 15.66 34 SER B C 1
ATOM 2064 O O . SER B 1 34 ? 44.500 30.490 78.119 1.00 16.15 34 SER B O 1
ATOM 2067 N N . LEU B 1 35 ? 43.614 32.363 77.232 1.00 15.24 35 LEU B N 1
ATOM 2068 C CA . LEU B 1 35 ? 42.295 32.135 77.817 1.00 17.46 35 LEU B CA 1
ATOM 2069 C C . LEU B 1 35 ? 41.403 31.372 76.841 1.00 18.60 35 LEU B C 1
ATOM 2070 O O . LEU B 1 35 ? 40.220 31.144 77.108 1.00 19.66 35 LEU B O 1
ATOM 2075 N N . GLY B 1 36 ? 41.982 30.977 75.710 1.00 17.25 36 GLY B N 1
ATOM 2076 C CA . GLY B 1 36 ? 41.235 30.225 74.718 1.00 19.10 36 GLY B CA 1
ATOM 2077 C C . GLY B 1 36 ? 40.413 31.058 73.756 1.00 18.56 36 GLY B C 1
ATOM 2078 O O . GLY B 1 36 ? 39.493 30.542 73.117 1.00 20.17 36 GLY B O 1
ATOM 2079 N N . ILE B 1 37 ? 40.725 32.346 73.656 1.00 16.97 37 ILE B N 1
ATOM 2080 C CA . ILE B 1 37 ? 40.010 33.232 72.745 1.00 17.07 37 ILE B CA 1
ATOM 2081 C C . ILE B 1 37 ? 40.953 33.614 71.611 1.00 17.18 37 ILE B C 1
ATOM 2082 O O . ILE B 1 37 ? 41.873 34.407 71.796 1.00 17.58 37 ILE B O 1
ATOM 2087 N N . PRO B 1 38 ? 40.740 33.044 70.416 1.00 16.09 38 PRO B N 1
ATOM 2088 C CA . PRO B 1 38 ? 41.598 33.352 69.269 1.00 15.09 38 PRO B CA 1
ATOM 2089 C C . PRO B 1 38 ? 41.478 34.801 68.834 1.00 14.47 38 PRO B C 1
ATOM 2090 O O . PRO B 1 38 ? 40.398 35.388 68.870 1.00 15.36 38 PRO B O 1
ATOM 2094 N N . ILE B 1 39 ? 42.603 35.368 68.425 1.00 12.99 39 ILE B N 1
ATOM 2095 C CA . ILE B 1 39 ? 42.650 36.736 67.949 1.00 12.51 39 ILE B CA 1
ATOM 2096 C C . ILE B 1 39 ? 42.838 36.717 66.430 1.00 13.83 39 ILE B C 1
ATOM 2097 O O . ILE B 1 39 ? 43.737 36.046 65.912 1.00 13.71 39 ILE B O 1
ATOM 2102 N N . MET B 1 40 ? 41.963 37.425 65.718 1.00 12.56 40 MET B N 1
ATOM 2103 C CA . MET B 1 40 ? 42.055 37.518 64.267 1.00 13.85 40 MET B CA 1
ATOM 2104 C C . MET B 1 40 ? 42.521 38.925 63.923 1.00 13.84 40 MET B C 1
ATOM 2105 O O . MET B 1 40 ? 41.804 39.897 64.163 1.00 14.08 40 MET B O 1
ATOM 2110 N N . LEU B 1 41 ? 43.728 39.038 63.381 1.00 14.35 41 LEU B N 1
ATOM 2111 C CA . LEU B 1 41 ? 44.261 40.344 63.010 1.00 14.91 41 LEU B CA 1
ATOM 2112 C C . LEU B 1 41 ? 43.598 40.789 61.717 1.00 14.54 41 LEU B C 1
ATOM 2113 O O . LEU B 1 41 ? 43.393 39.979 60.809 1.00 14.77 41 LEU B O 1
ATOM 2118 N N . VAL B 1 42 ? 43.249 42.069 61.647 1.00 12.41 42 VAL B N 1
ATOM 2119 C CA . VAL B 1 42 ? 42.599 42.630 60.464 1.00 14.88 42 VAL B CA 1
ATOM 2120 C C . VAL B 1 42 ? 43.415 43.822 59.982 1.00 15.03 42 VAL B C 1
ATOM 2121 O O . VAL B 1 42 ? 43.839 44.659 60.781 1.00 14.24 42 VAL B O 1
ATOM 2125 N N . THR B 1 43 ? 43.625 43.913 58.673 1.00 14.40 43 THR B N 1
ATOM 2126 C CA . THR B 1 43 ? 44.434 44.999 58.148 1.00 16.28 43 THR B CA 1
ATOM 2127 C C . THR B 1 43 ? 44.223 45.289 56.671 1.00 15.72 43 THR B C 1
ATOM 2128 O O . THR B 1 43 ? 43.733 44.446 55.912 1.00 16.14 43 THR B O 1
ATOM 2132 N N . GLY B 1 44 ? 44.609 46.499 56.282 1.00 16.93 44 GLY B N 1
ATOM 2133 C CA . GLY B 1 44 ? 44.534 46.907 54.897 1.00 16.24 44 GLY B CA 1
ATOM 2134 C C . GLY B 1 44 ? 45.880 46.591 54.275 1.00 16.85 44 GLY B C 1
ATOM 2135 O O . GLY B 1 44 ? 46.066 46.722 53.065 1.00 17.76 44 GLY B O 1
ATOM 2136 N N . ASN B 1 45 ? 46.836 46.179 55.109 1.00 16.76 45 ASN B N 1
ATOM 2137 C CA . ASN B 1 45 ? 48.157 45.839 54.605 1.00 15.72 45 ASN B CA 1
ATOM 2138 C C . ASN B 1 45 ? 48.074 44.488 53.903 1.00 15.16 45 ASN B C 1
ATOM 2139 O O . ASN B 1 45 ? 47.010 43.871 53.847 1.00 13.57 45 ASN B O 1
ATOM 2144 N N . THR B 1 46 ? 49.204 44.031 53.382 1.00 13.19 46 THR B N 1
ATOM 2145 C CA . THR B 1 46 ? 49.256 42.761 52.664 1.00 13.99 46 THR B CA 1
ATOM 2146 C C . THR B 1 46 ? 49.005 41.545 53.549 1.00 13.61 46 THR B C 1
ATOM 2147 O O . THR B 1 46 ? 49.085 41.616 54.776 1.00 14.56 46 THR B O 1
ATOM 2151 N N . VAL B 1 47 ? 48.705 40.419 52.910 1.00 13.84 47 VAL B N 1
ATOM 2152 C CA . VAL B 1 47 ? 48.463 39.189 53.644 1.00 13.56 47 VAL B CA 1
ATOM 2153 C C . VAL B 1 47 ? 49.799 38.717 54.226 1.00 14.06 47 VAL B C 1
ATOM 2154 O O . VAL B 1 47 ? 49.832 38.072 55.273 1.00 14.57 47 VAL B O 1
ATOM 2158 N N . GLN B 1 48 ? 50.898 39.051 53.551 1.00 13.13 48 GLN B N 1
ATOM 2159 C CA . GLN B 1 48 ? 52.225 38.664 54.026 1.00 13.77 48 GLN B CA 1
ATOM 2160 C C . GLN B 1 48 ? 52.542 39.423 55.306 1.00 13.78 48 GLN B C 1
ATOM 2161 O O . GLN B 1 48 ? 53.125 38.875 56.245 1.00 13.97 48 GLN B O 1
ATOM 2167 N N . PHE B 1 49 ? 52.163 40.693 55.340 1.00 14.62 49 PHE B N 1
ATOM 2168 C CA . PHE B 1 49 ? 52.399 41.509 56.522 1.00 12.80 49 PHE B CA 1
ATOM 2169 C C . PHE B 1 49 ? 51.573 40.935 57.666 1.00 13.35 49 PHE B C 1
ATOM 2170 O O . PHE B 1 49 ? 52.077 40.737 58.775 1.00 13.47 49 PHE B O 1
ATOM 2178 N N . ALA B 1 50 ? 50.305 40.649 57.385 1.00 11.50 50 ALA B N 1
ATOM 2179 C CA . ALA B 1 50 ? 49.407 40.106 58.394 1.00 12.59 50 ALA B CA 1
ATOM 2180 C C . ALA B 1 50 ? 49.918 38.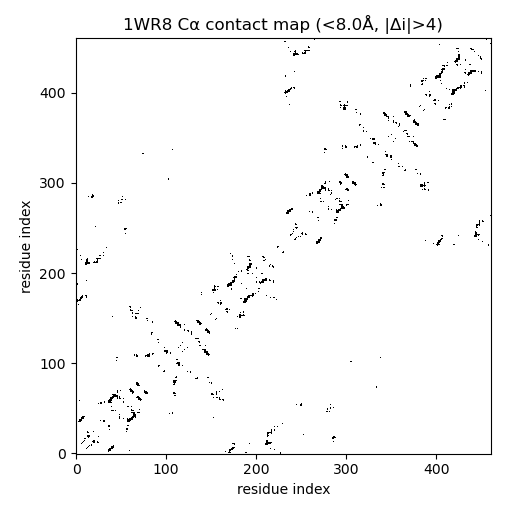781 58.956 1.00 12.52 50 ALA B C 1
ATOM 2181 O O . ALA B 1 50 ? 49.841 38.550 60.158 1.00 12.26 50 ALA B O 1
ATOM 2183 N N . GLU B 1 51 ? 50.431 37.910 58.089 1.00 12.09 51 GLU B N 1
ATOM 2184 C CA . GLU B 1 51 ? 50.957 36.624 58.547 1.00 12.57 51 GLU B CA 1
ATOM 2185 C C . GLU B 1 51 ? 52.157 36.839 59.464 1.00 12.10 51 GLU B C 1
ATOM 2186 O O . GLU B 1 51 ? 52.271 36.185 60.497 1.00 11.26 51 GLU B O 1
ATOM 2192 N N . ALA B 1 52 ? 53.049 37.746 59.076 1.00 12.33 52 ALA B N 1
ATOM 2193 C CA . ALA B 1 52 ? 54.236 38.045 59.883 1.00 10.92 52 ALA B CA 1
ATOM 2194 C C . ALA B 1 52 ? 53.797 38.554 61.252 1.00 11.92 52 ALA B C 1
ATOM 2195 O O . ALA B 1 52 ? 54.339 38.146 62.286 1.00 10.88 52 ALA B O 1
ATOM 2197 N N . ALA B 1 53 ? 52.807 39.442 61.254 1.00 11.31 53 ALA B N 1
ATOM 2198 C CA . ALA B 1 53 ? 52.296 39.995 62.500 1.00 10.52 53 ALA B CA 1
ATOM 2199 C C . ALA B 1 53 ? 51.753 38.875 63.388 1.00 11.72 53 ALA B C 1
ATOM 2200 O O . ALA B 1 53 ? 52.005 38.849 64.594 1.00 11.67 53 ALA B O 1
ATOM 2202 N N . SER B 1 54 ? 51.012 37.941 62.798 1.00 10.69 54 SER B N 1
ATOM 2203 C CA . SER B 1 54 ? 50.456 36.840 63.578 1.00 10.88 54 SER B CA 1
ATOM 2204 C C . SER B 1 54 ? 51.562 36.009 64.212 1.00 11.95 54 SER B C 1
ATOM 2205 O O . SER B 1 54 ? 51.483 35.624 65.383 1.00 11.52 54 SER B O 1
ATOM 2208 N N . ILE B 1 55 ? 52.599 35.741 63.430 1.00 10.40 55 ILE B N 1
ATOM 2209 C CA . ILE B 1 55 ? 53.719 34.941 63.906 1.00 10.37 55 ILE B CA 1
ATOM 2210 C C . ILE B 1 55 ? 54.477 35.625 65.044 1.00 10.67 55 ILE B C 1
ATOM 2211 O O . ILE B 1 55 ? 54.730 35.009 66.084 1.00 11.33 55 ILE B O 1
ATOM 2216 N N . LEU B 1 56 ? 54.821 36.894 64.855 1.00 11.41 56 LEU B N 1
ATOM 2217 C CA . LEU B 1 56 ? 55.576 37.634 65.860 1.00 11.27 56 LEU B CA 1
ATOM 2218 C C . LEU B 1 56 ? 54.785 37.916 67.130 1.00 12.27 56 LEU B C 1
ATOM 2219 O O . LEU B 1 56 ? 55.305 37.777 68.242 1.00 12.21 56 LEU B O 1
ATOM 2224 N N . ILE B 1 57 ? 53.531 38.319 66.968 1.00 11.67 57 ILE B N 1
ATOM 2225 C CA . ILE B 1 57 ? 52.688 38.616 68.119 1.00 12.34 57 ILE B CA 1
ATOM 2226 C C . ILE B 1 57 ? 52.249 37.344 68.830 1.00 12.21 57 ILE B C 1
ATOM 2227 O O . ILE B 1 57 ? 52.249 37.278 70.059 1.00 13.27 57 ILE B O 1
ATOM 2232 N N . GLY B 1 58 ? 51.877 36.334 68.051 1.00 11.13 58 GLY B N 1
ATOM 2233 C CA . GLY B 1 58 ? 51.428 35.080 68.625 1.00 12.45 58 GLY B CA 1
ATOM 2234 C C . GLY B 1 58 ? 49.922 34.878 68.553 1.00 13.88 58 GLY B C 1
ATOM 2235 O O . GLY B 1 58 ? 49.331 34.330 69.487 1.00 16.72 58 GLY B O 1
ATOM 2236 N N . THR B 1 59 ? 49.290 35.311 67.464 1.00 13.90 59 THR B N 1
ATOM 2237 C CA . THR B 1 59 ? 47.839 35.133 67.323 1.00 12.61 59 THR B CA 1
ATOM 2238 C C . THR B 1 59 ? 47.566 33.810 66.616 1.00 13.22 59 THR B C 1
ATOM 2239 O O . THR B 1 59 ? 48.351 33.377 65.774 1.00 14.00 59 THR B O 1
ATOM 2243 N N . SER B 1 60 ? 46.449 33.177 66.960 1.00 13.12 60 SER B N 1
ATOM 2244 C CA . SER B 1 60 ? 46.092 31.882 66.387 1.00 14.13 60 SER B CA 1
ATOM 2245 C C . SER B 1 60 ? 44.901 31.904 65.437 1.00 14.68 60 SER B C 1
ATOM 2246 O O . SER B 1 60 ? 44.613 30.906 64.772 1.00 15.54 60 SER B O 1
ATOM 2249 N N . GLY B 1 61 ? 44.194 33.023 65.377 1.00 15.17 61 GLY B N 1
ATOM 2250 C CA . GLY B 1 61 ? 43.055 33.083 64.484 1.00 15.92 61 GLY B CA 1
ATOM 2251 C C . GLY B 1 61 ? 43.487 33.432 63.075 1.00 14.55 61 GLY B C 1
ATOM 2252 O O . GLY B 1 61 ? 44.633 33.823 62.845 1.00 14.63 61 GLY B O 1
ATOM 2253 N N . PRO B 1 62 ? 42.594 33.271 62.094 1.00 14.34 62 PRO B N 1
ATOM 2254 C CA . PRO B 1 62 ? 42.956 33.607 60.716 1.00 13.68 62 PRO B CA 1
ATOM 2255 C C . PRO B 1 62 ? 43.262 35.103 60.656 1.00 13.46 62 PRO B C 1
ATOM 2256 O O . PRO B 1 62 ? 42.814 35.861 61.519 1.00 14.98 62 PRO B O 1
ATOM 2260 N N . VAL B 1 63 ? 44.035 35.530 59.666 1.00 13.93 63 VAL B N 1
ATOM 2261 C CA . VAL B 1 63 ? 44.287 36.956 59.516 1.00 14.14 63 VAL B CA 1
ATOM 2262 C C . VAL B 1 63 ? 43.487 37.418 58.307 1.00 15.24 63 VAL B C 1
ATOM 2263 O O . VAL B 1 63 ? 43.351 36.687 57.325 1.00 15.94 63 VAL B O 1
ATOM 2267 N N . VAL B 1 64 ? 42.932 38.619 58.407 1.00 15.05 64 VAL B N 1
ATOM 2268 C CA . VAL B 1 64 ? 42.142 39.213 57.331 1.00 14.49 64 VAL B CA 1
ATOM 2269 C C . VAL B 1 64 ? 42.965 40.388 56.813 1.00 15.13 64 VAL B C 1
ATOM 2270 O O . VAL B 1 64 ? 43.181 41.363 57.535 1.00 15.95 64 VAL B O 1
ATOM 2274 N N . ALA B 1 65 ? 43.434 40.296 55.570 1.00 14.49 65 ALA B N 1
ATOM 2275 C CA . ALA B 1 65 ? 44.261 41.353 54.992 1.00 15.13 65 ALA B CA 1
ATOM 2276 C C . ALA B 1 65 ? 43.659 41.974 53.735 1.00 16.05 65 ALA B C 1
ATOM 2277 O O . ALA B 1 65 ? 42.564 41.599 53.312 1.00 15.08 65 ALA B O 1
ATOM 2279 N N . GLU B 1 66 ? 44.384 42.920 53.144 1.00 15.86 66 GLU B N 1
ATOM 2280 C CA . GLU B 1 66 ? 43.914 43.629 51.954 1.00 16.35 66 GLU B CA 1
ATOM 2281 C C . GLU B 1 66 ? 42.474 44.098 52.157 1.00 18.51 66 GLU B C 1
ATOM 2282 O O . GLU B 1 66 ? 41.643 44.014 51.250 1.00 17.03 66 GLU B O 1
ATOM 2288 N N . ASP B 1 67 ? 42.196 44.595 53.359 1.00 16.32 67 ASP B N 1
ATOM 2289 C CA . ASP B 1 67 ? 40.871 45.080 53.732 1.00 18.68 67 ASP B CA 1
ATOM 2290 C C . ASP B 1 67 ? 39.756 44.076 53.469 1.00 18.73 67 ASP B C 1
ATOM 2291 O O . ASP B 1 67 ? 38.659 44.444 53.041 1.00 18.92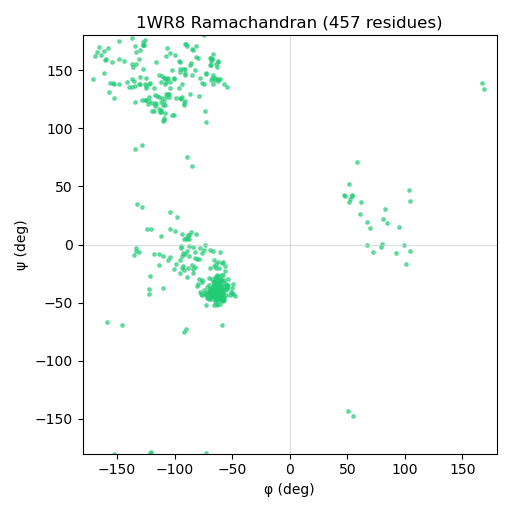 67 ASP B O 1
ATOM 2296 N N . GLY B 1 68 ? 40.040 42.805 53.738 1.00 17.44 68 GLY B N 1
ATOM 2297 C CA . GLY B 1 68 ? 39.047 41.763 53.551 1.00 19.19 68 GLY B CA 1
ATOM 2298 C C . GLY B 1 68 ? 39.181 40.991 52.256 1.00 19.43 68 GLY B C 1
ATOM 2299 O O . GLY B 1 68 ? 38.409 40.068 52.001 1.00 22.47 68 GLY B O 1
ATOM 2300 N N . GLY B 1 69 ? 40.166 41.359 51.445 1.00 18.91 69 GLY B N 1
ATOM 2301 C CA . GLY B 1 69 ? 40.368 40.693 50.172 1.00 19.51 69 GLY B CA 1
ATOM 2302 C C . GLY B 1 69 ? 41.187 39.424 50.265 1.00 19.65 69 GLY B C 1
ATOM 2303 O O . GLY B 1 69 ? 41.077 38.548 49.409 1.00 18.15 69 GLY B O 1
ATOM 2304 N N . ALA B 1 70 ? 42.013 39.322 51.301 1.00 18.12 70 ALA B N 1
ATOM 2305 C CA . ALA B 1 70 ? 42.859 38.151 51.485 1.00 18.18 70 ALA B CA 1
ATOM 2306 C C . ALA B 1 70 ? 42.729 37.606 52.897 1.00 18.72 70 ALA B C 1
ATOM 2307 O O . ALA B 1 70 ? 42.574 38.360 53.856 1.00 18.56 70 ALA B O 1
ATOM 2309 N N . ILE B 1 71 ? 42.779 36.286 53.013 1.00 17.55 71 ILE B N 1
ATOM 2310 C CA . ILE B 1 71 ? 42.682 35.632 54.305 1.00 18.05 71 ILE B CA 1
ATOM 2311 C C . ILE B 1 71 ? 43.744 34.552 54.363 1.00 17.85 71 ILE B C 1
ATOM 2312 O O . ILE B 1 71 ? 44.017 33.883 53.371 1.00 16.68 71 ILE B O 1
ATOM 2317 N N . SER B 1 72 ? 44.378 34.401 55.517 1.00 16.33 72 SER B N 1
ATOM 2318 C CA . SER B 1 72 ? 45.381 33.358 55.654 1.00 16.36 72 SER B CA 1
ATOM 2319 C C . SER B 1 72 ? 45.183 32.682 56.995 1.00 15.82 72 SER B C 1
ATOM 2320 O O . SER B 1 72 ? 44.983 33.351 58.008 1.00 16.35 72 SER B O 1
ATOM 2323 N N . TYR B 1 73 ? 45.244 31.356 57.001 1.00 14.45 73 TYR B N 1
ATOM 2324 C CA . TYR B 1 73 ? 45.051 30.591 58.220 1.00 15.15 73 TYR B CA 1
ATOM 2325 C C . TYR B 1 73 ? 45.808 29.284 58.083 1.00 16.85 73 TYR B C 1
ATOM 2326 O O . TYR B 1 73 ? 45.630 28.555 57.108 1.00 16.30 73 TYR B O 1
ATOM 2335 N N . LYS B 1 74 ? 46.668 28.988 59.046 1.00 16.74 74 LYS B N 1
ATOM 2336 C CA . LYS B 1 74 ? 47.447 27.754 58.998 1.00 18.80 74 LYS B CA 1
ATOM 2337 C C . LYS B 1 74 ? 48.223 27.563 57.712 1.00 18.43 74 LYS B C 1
ATOM 2338 O O . LYS B 1 74 ? 48.310 26.452 57.164 1.00 18.60 74 LYS B O 1
ATOM 2344 N N . LYS B 1 75 ? 48.829 28.655 57.266 1.00 18.49 75 LYS B N 1
ATOM 2345 C CA . LYS B 1 75 ? 49.635 28.649 56.053 1.00 18.47 75 LYS B CA 1
ATOM 2346 C C . LYS B 1 75 ? 48.874 28.476 54.739 1.00 18.50 75 LYS B C 1
ATOM 2347 O O . LYS B 1 75 ? 49.477 28.220 53.689 1.00 21.03 75 LYS B O 1
ATOM 2353 N N . LYS B 1 76 ? 47.559 28.646 54.787 1.00 17.32 76 LYS B N 1
ATOM 2354 C CA . LYS B 1 76 ? 46.752 28.532 53.583 1.00 18.63 76 LYS B CA 1
ATOM 2355 C C . LYS B 1 76 ? 46.160 29.887 53.254 1.00 17.91 76 LYS B C 1
ATOM 2356 O O . LYS B 1 76 ? 45.376 30.430 54.027 1.00 18.02 76 LYS B O 1
ATOM 2362 N N . ARG B 1 77 ? 46.546 30.428 52.103 1.00 15.83 77 ARG B N 1
ATOM 2363 C CA . ARG B 1 77 ? 46.052 31.722 51.660 1.00 17.38 77 ARG B CA 1
ATOM 2364 C C . ARG B 1 77 ? 44.835 31.584 50.759 1.00 17.86 77 ARG B C 1
ATOM 2365 O O . ARG B 1 77 ? 44.786 30.711 49.888 1.00 19.41 77 ARG B O 1
ATOM 2373 N N . ILE B 1 78 ? 43.856 32.453 50.972 1.00 17.26 78 ILE B N 1
ATOM 2374 C CA . ILE B 1 78 ? 42.633 32.451 50.177 1.00 19.88 78 ILE B CA 1
ATOM 2375 C C . ILE B 1 78 ? 42.322 33.885 49.790 1.00 21.11 78 ILE B C 1
ATOM 2376 O O . ILE B 1 78 ? 42.188 34.752 50.655 1.00 19.81 78 ILE B O 1
ATOM 2381 N N . PHE B 1 79 ? 42.214 34.136 48.490 1.00 20.56 79 PHE B N 1
ATOM 2382 C CA . PHE B 1 79 ? 41.907 35.479 48.014 1.00 22.00 79 PHE B CA 1
ATOM 2383 C C . PHE B 1 79 ? 40.454 35.533 47.553 1.00 23.15 79 PHE B C 1
ATOM 2384 O O . PHE B 1 79 ? 40.009 34.692 46.772 1.00 24.92 79 PHE B O 1
ATOM 2392 N N . LEU B 1 80 ? 39.715 36.523 48.046 1.00 23.44 80 LEU B N 1
ATOM 2393 C CA . LEU B 1 80 ? 38.301 36.653 47.720 1.00 23.58 80 LEU B CA 1
ATOM 2394 C C . LEU B 1 80 ? 37.995 37.468 46.471 1.00 23.67 80 LEU B C 1
ATOM 2395 O O . LEU B 1 80 ? 36.832 37.762 46.181 1.00 23.64 80 LEU B O 1
ATOM 2400 N N . ALA B 1 81 ? 39.038 37.820 45.731 1.00 22.16 81 ALA B N 1
ATOM 2401 C CA . ALA B 1 81 ? 38.885 38.587 44.502 1.00 23.02 81 ALA B CA 1
ATOM 2402 C C . ALA B 1 81 ? 40.195 38.560 43.738 1.00 22.53 81 ALA B C 1
ATOM 2403 O O . ALA B 1 81 ? 41.228 38.167 44.279 1.00 23.15 81 ALA B O 1
ATOM 2405 N N . SER B 1 82 ? 40.143 38.961 42.472 1.00 23.14 82 SER B N 1
ATOM 2406 C CA . SER B 1 82 ? 41.328 39.023 41.624 1.00 22.45 82 SER B CA 1
ATOM 2407 C C . SER B 1 82 ? 41.292 40.378 40.923 1.00 23.36 82 SER B C 1
ATOM 2408 O O . SER B 1 82 ? 40.257 41.041 40.919 1.00 23.21 82 SER B O 1
ATOM 2411 N N . MET B 1 83 ? 42.407 40.784 40.327 1.00 21.25 83 MET B N 1
ATOM 2412 C CA . MET B 1 83 ? 42.476 42.088 39.675 1.00 21.98 83 MET B CA 1
ATOM 2413 C C . MET B 1 83 ? 42.452 42.081 38.151 1.00 21.68 83 MET B C 1
ATOM 2414 O O . MET B 1 83 ? 43.020 41.198 37.515 1.00 21.88 83 MET B O 1
ATOM 2419 N N . ASP B 1 84 ? 41.788 43.091 37.587 1.00 19.87 84 ASP B N 1
ATOM 2420 C CA . ASP B 1 84 ? 41.647 43.269 36.142 1.00 19.15 84 ASP B CA 1
ATOM 2421 C C . ASP B 1 84 ? 41.315 44.720 35.832 1.00 15.08 84 ASP B C 1
ATOM 2422 O O . ASP B 1 84 ? 42.118 45.435 35.239 1.00 17.27 84 ASP B O 1
ATOM 2427 N N . GLU B 1 85 ? 40.133 45.163 36.250 1.00 15.84 85 GLU B N 1
ATOM 2428 C CA . GLU B 1 85 ? 39.749 46.536 35.970 1.00 14.90 85 GLU B CA 1
ATOM 2429 C C . GLU B 1 85 ? 40.689 47.513 36.646 1.00 13.88 85 GLU B C 1
ATOM 2430 O O . GLU B 1 85 ? 40.865 48.634 36.178 1.00 14.34 85 GLU B O 1
ATOM 2436 N N . GLU B 1 86 ? 41.303 47.082 37.745 1.00 14.53 86 GLU B N 1
ATOM 2437 C CA . GLU B 1 86 ? 42.242 47.933 38.460 1.00 13.00 86 GLU B CA 1
ATOM 2438 C C . GLU B 1 86 ? 43.427 48.316 37.572 1.00 12.43 86 GLU B C 1
ATOM 2439 O O . GLU B 1 86 ? 43.990 49.400 37.717 1.00 14.12 86 GLU B O 1
ATOM 2445 N N . TRP B 1 87 ? 43.810 47.426 36.655 1.00 13.40 87 TRP B N 1
ATOM 2446 C CA . TRP B 1 87 ? 44.927 47.711 35.757 1.00 14.23 87 TRP B CA 1
ATOM 2447 C C . TRP B 1 87 ? 44.479 48.692 34.677 1.00 13.85 87 TRP B C 1
ATOM 2448 O O . TRP B 1 87 ? 45.273 49.497 34.190 1.00 15.21 87 TRP B O 1
ATOM 2459 N N . ILE B 1 88 ? 43.210 48.606 34.287 1.00 14.23 88 ILE B N 1
ATOM 2460 C CA . ILE B 1 88 ? 42.682 49.521 33.287 1.00 14.19 88 ILE B CA 1
ATOM 2461 C C . ILE B 1 88 ? 42.678 50.911 33.912 1.00 14.05 88 ILE B C 1
ATOM 2462 O O . ILE B 1 88 ? 43.062 51.897 33.278 1.00 13.76 88 ILE B O 1
ATOM 2467 N N . LEU B 1 89 ? 42.258 50.973 35.171 1.00 14.29 89 LEU B N 1
ATOM 2468 C CA . LEU B 1 89 ? 42.212 52.230 35.902 1.00 15.28 89 LEU B CA 1
ATOM 2469 C C . LEU B 1 89 ? 43.600 52.825 36.067 1.00 15.48 89 LEU B C 1
ATOM 2470 O O . LEU B 1 89 ? 43.835 53.986 35.737 1.00 14.60 89 LEU B O 1
ATOM 2475 N N . TRP B 1 90 ? 44.537 52.032 36.573 1.00 14.84 90 TRP B N 1
ATOM 2476 C CA . TRP B 1 90 ? 45.864 52.572 36.781 1.00 15.09 90 TRP B CA 1
ATOM 2477 C C . TRP B 1 90 ? 46.544 53.020 35.503 1.00 15.89 90 TRP B C 1
ATOM 2478 O O . TRP B 1 90 ? 47.262 54.013 35.497 1.00 15.09 90 TRP B O 1
ATOM 2489 N N . ASN B 1 91 ? 46.321 52.313 34.402 1.00 15.80 91 ASN B N 1
ATOM 2490 C CA . ASN B 1 91 ? 46.972 52.707 33.160 1.00 15.64 91 ASN B CA 1
ATOM 2491 C C . ASN B 1 91 ? 46.484 54.094 32.723 1.00 17.44 91 ASN B C 1
ATOM 2492 O O . ASN B 1 91 ? 47.254 54.875 32.151 1.00 16.67 91 ASN B O 1
ATOM 2497 N N . GLU B 1 92 ? 45.212 54.388 32.991 1.00 16.83 92 GLU B N 1
ATOM 2498 C CA . GLU B 1 92 ? 44.658 55.689 32.627 1.00 18.93 92 GLU B CA 1
ATOM 2499 C C . GLU B 1 92 ? 45.293 56.754 33.507 1.00 19.21 92 GLU B C 1
ATOM 2500 O O . GLU B 1 92 ? 45.656 57.822 33.023 1.00 18.73 92 GLU B O 1
ATOM 2506 N N . ILE B 1 93 ? 45.429 56.455 34.799 1.00 17.73 93 ILE B N 1
ATOM 2507 C CA . ILE B 1 93 ? 46.031 57.393 35.748 1.00 17.65 93 ILE B CA 1
ATOM 2508 C C . ILE B 1 93 ? 47.482 57.670 35.375 1.00 19.48 93 ILE B C 1
ATOM 2509 O O . ILE B 1 93 ? 47.954 58.805 35.461 1.00 19.64 93 ILE B O 1
ATOM 2514 N N . ARG B 1 94 ? 48.185 56.621 34.961 1.00 19.45 94 ARG B N 1
ATOM 2515 C CA . ARG B 1 94 ? 49.584 56.736 34.565 1.00 21.45 94 ARG B CA 1
ATOM 2516 C C . ARG B 1 94 ? 49.734 57.747 33.435 1.00 22.66 94 ARG B C 1
ATOM 2517 O O . ARG B 1 94 ? 50.582 58.636 33.488 1.00 23.06 94 ARG B O 1
ATOM 2525 N N . LYS B 1 95 ? 48.894 57.608 32.415 1.00 23.74 95 LYS B N 1
ATOM 2526 C CA . LYS B 1 95 ? 48.953 58.492 31.256 1.00 24.91 95 LYS B CA 1
ATOM 2527 C C . LYS B 1 95 ? 48.500 59.923 31.523 1.00 25.41 95 LYS B C 1
ATOM 2528 O O . LYS B 1 95 ? 49.040 60.864 30.944 1.00 26.04 95 LYS B O 1
ATOM 2534 N N . ARG B 1 96 ? 47.516 60.088 32.399 1.00 25.25 96 ARG B N 1
ATOM 2535 C CA . ARG B 1 96 ? 46.977 61.413 32.690 1.00 25.93 96 ARG B CA 1
ATOM 2536 C C . ARG B 1 96 ? 47.564 62.125 33.904 1.00 26.21 96 ARG B C 1
ATOM 2537 O O . ARG B 1 96 ? 47.537 63.354 33.981 1.00 25.96 96 ARG B O 1
ATOM 2545 N N . PHE B 1 97 ? 48.095 61.359 34.848 1.00 25.74 97 PHE B N 1
ATOM 2546 C CA . PHE B 1 97 ? 48.685 61.934 36.050 1.00 26.25 97 PHE B CA 1
ATOM 2547 C C . PHE B 1 97 ? 50.023 61.252 36.305 1.00 27.26 97 PHE B C 1
ATOM 2548 O O . PHE B 1 97 ? 50.121 60.327 37.111 1.00 26.48 97 PHE B O 1
ATOM 2556 N N . PRO B 1 98 ? 51.077 61.714 35.615 1.00 28.33 98 PRO B N 1
ATOM 2557 C CA . PRO B 1 98 ? 52.442 61.188 35.710 1.00 28.84 98 PRO B CA 1
ATOM 2558 C C . PRO B 1 98 ? 53.094 61.197 37.091 1.00 28.76 98 PRO B C 1
ATOM 2559 O O . PRO B 1 98 ? 54.109 60.534 37.295 1.00 28.83 98 PRO B O 1
ATOM 2563 N N . ASN B 1 99 ? 52.520 61.938 38.034 1.00 28.77 99 ASN B N 1
ATOM 2564 C CA . ASN B 1 99 ? 53.081 61.997 39.380 1.00 28.25 99 ASN B CA 1
ATOM 2565 C C . ASN B 1 99 ? 52.413 61.010 40.335 1.00 27.32 99 ASN B C 1
ATOM 2566 O O . ASN B 1 99 ? 52.918 60.757 41.429 1.00 25.86 99 ASN B O 1
ATOM 2571 N N . ALA B 1 100 ? 51.277 60.459 39.919 1.00 24.58 100 ALA B N 1
ATOM 2572 C CA . ALA B 1 100 ? 50.552 59.494 40.739 1.00 23.24 100 ALA B CA 1
ATOM 2573 C C . ALA B 1 100 ? 51.392 58.228 40.917 1.00 22.35 100 ALA B C 1
ATOM 2574 O O . ALA B 1 100 ? 52.073 57.789 39.991 1.00 21.19 100 ALA B O 1
ATOM 2576 N N . ARG B 1 101 ? 51.339 57.648 42.113 1.00 21.69 101 ARG B N 1
ATOM 2577 C CA . ARG B 1 101 ? 52.101 56.441 42.419 1.00 21.65 101 ARG B CA 1
ATOM 2578 C C . ARG B 1 101 ? 51.278 55.415 43.193 1.00 18.56 101 ARG B C 1
ATOM 2579 O O . ARG B 1 101 ? 50.339 55.763 43.913 1.00 18.19 101 ARG B O 1
ATOM 2587 N N . THR B 1 102 ? 51.641 54.145 43.038 1.00 19.14 102 THR B N 1
ATOM 2588 C CA . THR B 1 102 ? 50.975 53.066 43.753 1.00 18.00 102 THR B CA 1
ATOM 2589 C C . THR B 1 102 ? 51.938 52.562 44.825 1.00 17.67 102 THR B C 1
ATOM 2590 O O . THR B 1 102 ? 53.141 52.829 44.766 1.00 17.65 102 THR B O 1
ATOM 2594 N N . SER B 1 103 ? 51.403 51.843 45.803 1.00 16.75 103 SER B N 1
ATOM 2595 C CA . SER B 1 103 ? 52.212 51.303 46.889 1.00 17.24 103 SER B CA 1
ATOM 2596 C C . SER B 1 103 ? 53.296 50.331 46.422 1.00 17.09 103 SER B C 1
ATOM 2597 O O . SER B 1 103 ? 53.086 49.540 45.503 1.00 17.12 103 SER B O 1
ATOM 2600 N N . TYR B 1 104 ? 54.454 50.391 47.075 1.00 16.81 104 TYR B N 1
ATOM 2601 C CA . TYR B 1 104 ? 55.563 49.504 46.745 1.00 16.93 104 TYR B CA 1
ATOM 2602 C C . TYR B 1 104 ? 55.177 48.044 46.997 1.00 16.06 104 TYR B C 1
ATOM 2603 O O . TYR B 1 104 ? 55.848 47.126 46.524 1.00 15.09 104 TYR B O 1
ATOM 2612 N N . THR B 1 105 ? 54.087 47.831 47.730 1.00 16.57 105 THR B N 1
ATOM 2613 C CA . THR B 1 105 ? 53.633 46.473 48.034 1.00 15.24 105 THR B CA 1
ATOM 2614 C C . THR B 1 105 ? 52.701 45.866 46.978 1.00 15.10 105 THR B C 1
ATOM 2615 O O . THR B 1 105 ? 52.205 44.757 47.156 1.00 13.65 105 THR B O 1
ATOM 2619 N N . MET B 1 106 ? 52.468 46.566 45.872 1.00 15.45 106 MET B N 1
ATOM 2620 C CA . MET B 1 106 ? 51.565 46.014 44.864 1.00 15.15 106 MET B CA 1
ATOM 2621 C C . MET B 1 106 ? 51.895 44.599 44.371 1.00 15.63 106 MET B C 1
ATOM 2622 O O . MET B 1 106 ? 50.986 43.826 44.077 1.00 16.48 106 MET B O 1
ATOM 2627 N N . PRO B 1 107 ? 53.189 44.238 44.267 1.00 15.96 107 PRO B N 1
ATOM 2628 C CA . PRO B 1 107 ? 53.528 42.885 43.804 1.00 16.70 107 PRO B CA 1
ATOM 2629 C C . PRO B 1 107 ? 52.948 41.787 44.709 1.00 16.16 107 PRO B C 1
ATOM 2630 O O . PRO B 1 107 ? 52.693 40.668 44.262 1.00 17.12 107 PRO B O 1
ATOM 2634 N N . ASP B 1 108 ? 52.733 42.123 45.979 1.00 16.45 108 ASP B N 1
ATOM 2635 C CA . ASP B 1 108 ? 52.215 41.178 46.967 1.00 15.39 108 ASP B CA 1
ATOM 2636 C C . ASP B 1 108 ? 50.699 41.049 47.011 1.00 15.43 108 ASP B C 1
ATOM 2637 O O . ASP B 1 108 ? 50.176 40.084 47.564 1.00 15.39 108 ASP B O 1
ATOM 2642 N N . ARG B 1 109 ? 50.000 42.028 46.446 1.00 15.95 109 ARG B N 1
ATOM 2643 C CA . ARG B 1 109 ? 48.528 42.076 46.548 1.00 15.03 109 ARG B CA 1
ATOM 2644 C C . ARG B 1 109 ? 47.790 41.452 45.336 1.00 14.81 109 ARG B C 1
ATOM 2645 O O . ARG B 1 109 ? 48.276 41.452 44.212 1.00 17.57 109 ARG B O 1
ATOM 2653 N N . ARG B 1 110 ? 46.603 40.933 45.626 1.00 17.06 110 ARG B N 1
ATOM 2654 C CA . ARG B 1 110 ? 45.783 40.309 44.595 1.00 18.83 110 ARG B CA 1
ATOM 2655 C C . ARG B 1 110 ? 44.317 40.738 44.618 1.00 19.26 110 ARG B C 1
ATOM 2656 O O . ARG B 1 110 ? 43.554 40.372 43.723 1.00 19.27 110 ARG B O 1
ATOM 2664 N N . ALA B 1 111 ? 43.920 41.520 45.621 1.00 18.15 111 ALA B N 1
ATOM 2665 C CA . ALA B 1 111 ? 42.526 41.942 45.728 1.00 16.27 111 ALA B CA 1
ATOM 2666 C C . ALA B 1 111 ? 42.317 43.431 45.987 1.00 16.62 111 ALA B C 1
ATOM 2667 O O . ALA B 1 111 ? 41.383 43.823 46.688 1.00 19.00 111 ALA B O 1
ATOM 2669 N N . GLY B 1 112 ? 43.180 44.262 45.421 1.00 15.75 112 GLY B N 1
ATOM 2670 C CA . GLY B 1 112 ? 43.027 45.690 45.619 1.00 16.74 112 GLY B CA 1
ATOM 2671 C C . GLY B 1 112 ? 44.229 46.505 45.201 1.00 16.83 112 GLY B C 1
ATOM 2672 O O . GLY B 1 112 ? 45.374 46.125 45.441 1.00 18.37 112 GLY B O 1
ATOM 2673 N N . LEU B 1 113 ? 43.957 47.637 44.564 1.00 16.92 113 LEU B N 1
ATOM 2674 C CA . LEU B 1 113 ? 45.001 48.540 44.113 1.00 17.02 113 LEU B CA 1
ATOM 2675 C C . LEU B 1 113 ? 45.208 49.580 45.207 1.00 17.21 113 LEU B C 1
ATOM 2676 O O . LEU B 1 113 ? 44.251 50.213 45.649 1.00 20.63 113 LEU B O 1
ATOM 2681 N N . VAL B 1 114 ? 46.448 49.754 45.652 1.00 15.44 114 VAL B N 1
ATOM 2682 C CA . VAL B 1 114 ? 46.735 50.735 46.694 1.00 16.03 114 VAL B CA 1
ATOM 2683 C C . VAL B 1 114 ? 47.488 51.912 46.086 1.00 15.66 114 VAL B C 1
ATOM 2684 O O . VAL B 1 114 ? 48.574 51.755 45.522 1.00 16.27 114 VAL B O 1
ATOM 2688 N N . ILE B 1 115 ? 46.885 53.090 46.203 1.00 16.80 115 ILE B N 1
ATOM 2689 C CA . ILE B 1 115 ? 47.436 54.315 45.651 1.00 17.63 115 ILE B CA 1
ATOM 2690 C C . ILE B 1 115 ? 47.887 55.276 46.746 1.00 19.12 115 ILE B C 1
ATOM 2691 O O . ILE B 1 115 ? 47.218 55.424 47.774 1.00 19.88 115 ILE B O 1
ATOM 2696 N N . MET B 1 116 ? 49.023 55.926 46.510 1.00 21.81 116 MET B N 1
ATOM 2697 C CA . MET B 1 116 ? 49.585 56.889 47.453 1.00 23.53 116 MET B CA 1
ATOM 2698 C C . MET B 1 116 ? 48.743 58.161 47.415 1.00 23.89 116 MET B C 1
ATOM 2699 O O . MET B 1 116 ? 48.820 58.947 46.473 1.00 23.65 116 MET B O 1
ATOM 2704 N N . ARG B 1 117 ? 47.935 58.349 48.453 1.00 25.76 117 ARG B N 1
ATOM 2705 C CA . ARG B 1 117 ? 47.038 59.494 48.549 1.00 27.12 117 ARG B CA 1
ATOM 2706 C C . ARG B 1 117 ? 47.749 60.852 48.439 1.00 28.28 117 ARG B C 1
ATOM 2707 O O . ARG B 1 117 ? 47.098 61.870 48.173 1.00 29.38 117 ARG B O 1
ATOM 2715 N N . GLU B 1 118 ? 49.064 60.883 48.649 1.00 28.97 118 GLU B N 1
ATOM 2716 C CA . GLU B 1 118 ? 49.815 62.139 48.595 1.00 29.76 118 GLU B CA 1
ATOM 2717 C C . GLU B 1 118 ? 50.164 62.528 47.158 1.00 29.09 118 GLU B C 1
ATOM 2718 O O . GLU B 1 118 ? 50.586 63.659 46.893 1.00 28.82 118 GLU B O 1
ATOM 2724 N N . THR B 1 119 ? 49.956 61.579 46.246 1.00 27.54 119 THR B N 1
ATOM 2725 C CA . THR B 1 119 ? 50.262 61.816 44.842 1.00 26.16 119 THR B CA 1
ATOM 2726 C C . THR B 1 119 ? 49.045 62.068 43.958 1.00 25.61 119 THR B C 1
ATOM 2727 O O . THR B 1 119 ? 49.201 62.428 42.798 1.00 26.06 119 THR B O 1
ATOM 2731 N N . ILE B 1 120 ? 47.843 61.840 44.484 1.00 25.01 120 ILE B N 1
ATOM 2732 C CA . ILE B 1 120 ? 46.607 62.053 43.728 1.00 24.92 120 ILE B CA 1
ATOM 2733 C C . ILE B 1 120 ? 45.441 61.905 44.702 1.00 25.10 120 ILE B C 1
ATOM 2734 O O . ILE B 1 120 ? 45.501 61.088 45.614 1.00 25.90 120 ILE B O 1
ATOM 2739 N N . ASN B 1 121 ? 44.397 62.714 44.543 1.00 25.88 121 ASN B N 1
ATOM 2740 C CA . ASN B 1 121 ? 43.278 62.592 45.464 1.00 28.06 121 ASN B CA 1
ATOM 2741 C C . ASN B 1 121 ? 42.303 61.522 45.018 1.00 25.79 121 ASN B C 1
ATOM 2742 O O . ASN B 1 121 ? 42.212 61.182 43.830 1.00 25.98 121 ASN B O 1
ATOM 2747 N N . VAL B 1 122 ? 41.551 61.007 45.980 1.00 26.09 122 VAL B N 1
ATOM 2748 C CA . VAL B 1 122 ? 40.569 59.969 45.716 1.00 26.23 122 VAL B CA 1
ATOM 2749 C C . VAL B 1 122 ? 39.449 60.451 44.779 1.00 26.88 122 VAL B C 1
ATOM 2750 O O . VAL B 1 122 ? 38.839 59.651 44.058 1.00 25.64 122 VAL B O 1
ATOM 2754 N N . GLU B 1 123 ? 39.167 61.753 44.801 1.00 27.19 123 GLU B N 1
ATOM 2755 C CA . GLU B 1 123 ? 38.128 62.308 43.942 1.00 27.46 123 GLU B CA 1
ATOM 2756 C C . GLU B 1 123 ? 38.488 62.057 42.482 1.00 26.46 123 GLU B C 1
ATOM 2757 O O . GLU B 1 123 ? 37.640 61.667 41.680 1.00 26.81 123 GLU B O 1
ATOM 2763 N N . THR B 1 124 ? 39.752 62.294 42.147 1.00 24.78 124 THR B N 1
ATOM 2764 C CA . THR B 1 124 ? 40.243 62.103 40.786 1.00 23.74 124 THR B CA 1
ATOM 2765 C C . THR B 1 124 ? 40.181 60.632 40.393 1.00 21.86 124 THR B C 1
ATOM 2766 O O . THR B 1 124 ? 39.867 60.291 39.255 1.00 21.13 124 THR B O 1
ATOM 2770 N N . VAL B 1 125 ? 40.480 59.757 41.344 1.00 21.29 125 VAL B N 1
ATOM 2771 C CA . VAL B 1 125 ? 40.437 58.329 41.078 1.00 20.57 125 VAL B CA 1
ATOM 2772 C C . VAL B 1 125 ? 39.005 57.909 40.753 1.00 20.54 125 VAL B C 1
ATOM 2773 O O . VAL B 1 125 ? 38.761 57.190 39.784 1.00 20.59 125 VAL B O 1
ATOM 2777 N N . ARG B 1 126 ? 38.059 58.366 41.568 1.00 20.86 126 ARG B N 1
ATOM 2778 C CA . ARG B 1 126 ? 36.654 58.034 41.367 1.00 22.37 126 ARG B CA 1
ATOM 2779 C C . ARG B 1 126 ? 36.116 58.563 40.046 1.00 22.47 126 ARG B C 1
ATOM 2780 O O . ARG B 1 126 ? 35.265 57.931 39.425 1.00 23.22 126 ARG B O 1
ATOM 2788 N N . GLU B 1 127 ? 36.599 59.727 39.626 1.00 24.26 127 GLU B N 1
ATOM 2789 C CA . GLU B 1 127 ? 36.151 60.315 38.368 1.00 26.65 127 GLU B CA 1
ATOM 2790 C C . GLU B 1 127 ? 36.527 59.398 37.210 1.00 25.64 127 GLU B C 1
ATOM 2791 O O . GLU B 1 127 ? 35.718 59.145 36.316 1.00 25.75 127 GLU B O 1
ATOM 2797 N N . ILE B 1 128 ? 37.757 58.896 37.233 1.00 26.16 128 ILE B N 1
ATOM 2798 C CA . ILE B 1 128 ? 38.228 58.007 36.180 1.00 25.83 128 ILE B CA 1
ATOM 2799 C C . IL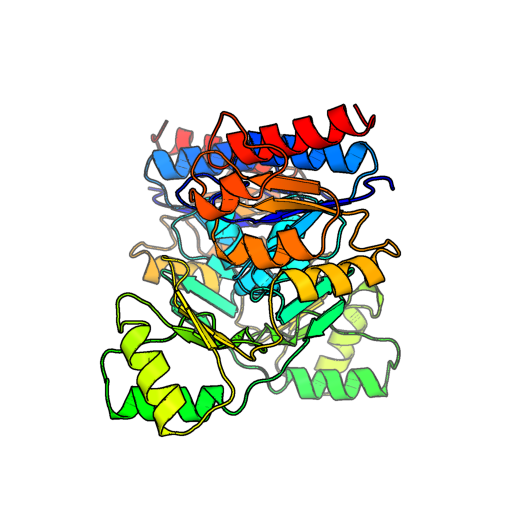E B 1 128 ? 37.468 56.687 36.221 1.00 24.87 128 ILE B C 1
ATOM 2800 O O . ILE B 1 128 ? 37.120 56.134 35.180 1.00 25.15 128 ILE B O 1
ATOM 2805 N N . ILE B 1 129 ? 37.210 56.180 37.423 1.00 22.11 129 ILE B N 1
ATOM 2806 C CA . ILE B 1 129 ? 36.456 54.944 37.560 1.00 21.13 129 ILE B CA 1
ATOM 2807 C C . ILE B 1 129 ? 35.107 55.143 36.870 1.00 22.24 129 ILE B C 1
ATOM 2808 O O . ILE B 1 129 ? 34.653 54.288 36.117 1.00 21.20 129 ILE B O 1
ATOM 2813 N N . ASN B 1 130 ? 34.473 56.284 37.128 1.00 23.47 130 ASN B N 1
ATOM 2814 C CA . ASN B 1 130 ? 33.184 56.582 36.517 1.00 25.99 130 ASN B CA 1
ATOM 2815 C C . ASN B 1 130 ? 33.310 56.715 34.998 1.00 25.79 130 ASN B C 1
ATOM 2816 O O . ASN B 1 130 ? 32.459 56.224 34.257 1.00 26.78 130 ASN B O 1
ATOM 2821 N N . GLU B 1 131 ? 34.368 57.382 34.543 1.00 28.99 131 GLU B N 1
ATOM 2822 C CA . GLU B 1 131 ? 34.606 57.573 33.111 1.00 31.43 131 GLU B CA 1
ATOM 2823 C C . GLU B 1 131 ? 34.720 56.243 32.380 1.00 32.66 131 GLU B C 1
ATOM 2824 O O . GLU B 1 131 ? 33.850 55.882 31.581 1.00 32.25 131 GLU B O 1
ATOM 2830 N N . LEU B 1 132 ? 35.808 55.525 32.650 1.00 33.03 132 LEU B N 1
ATOM 2831 C CA . LEU B 1 132 ? 36.054 54.230 32.024 1.00 33.53 132 LEU B CA 1
ATOM 2832 C C . LEU B 1 132 ? 34.950 53.246 32.368 1.00 31.50 132 LEU B C 1
ATOM 2833 O O . LEU B 1 132 ? 34.913 52.134 31.844 1.00 33.63 132 LEU B O 1
ATOM 2838 N N . ASN B 1 133 ? 34.054 53.663 33.256 1.00 30.13 133 ASN B N 1
ATOM 2839 C CA . ASN B 1 133 ? 32.935 52.828 33.671 1.00 27.73 133 ASN B CA 1
ATOM 2840 C C . ASN B 1 133 ? 33.427 51.506 34.262 1.00 27.79 133 ASN B C 1
ATOM 2841 O O . ASN B 1 133 ? 33.267 50.452 33.645 1.00 29.17 133 ASN B O 1
ATOM 2846 N N . LEU B 1 134 ? 34.020 51.563 35.454 1.00 23.01 134 LEU B N 1
ATOM 2847 C CA . LEU B 1 134 ? 34.540 50.364 36.116 1.00 20.61 134 LEU B CA 1
ATOM 2848 C C . LEU B 1 134 ? 33.772 50.017 37.390 1.00 18.64 134 LEU B C 1
ATOM 2849 O O . LEU B 1 134 ? 33.318 50.907 38.112 1.00 19.85 134 LEU B O 1
ATOM 2854 N N . ASN B 1 135 ? 33.636 48.723 37.666 1.00 18.87 135 ASN B N 1
ATOM 2855 C CA . ASN B 1 135 ? 32.926 48.260 38.857 1.00 18.97 135 ASN B CA 1
ATOM 2856 C C . ASN B 1 135 ? 33.899 48.248 40.028 1.00 18.87 135 ASN B C 1
ATOM 2857 O O . ASN B 1 135 ? 34.241 47.187 40.553 1.00 18.52 135 ASN B O 1
ATOM 2862 N N . LEU B 1 136 ? 34.327 49.440 40.431 1.00 18.68 136 LEU B N 1
ATOM 2863 C CA . LEU B 1 136 ? 35.287 49.599 41.518 1.00 17.77 136 LEU B CA 1
ATOM 2864 C C . LEU B 1 136 ? 34.902 50.728 42.456 1.00 18.95 136 LEU B C 1
ATOM 2865 O O . LEU B 1 136 ? 34.198 51.658 42.068 1.00 19.59 136 LEU B O 1
ATOM 2870 N N . VAL B 1 137 ? 35.377 50.640 43.693 1.00 18.36 137 VAL B N 1
ATOM 2871 C CA . VAL B 1 137 ? 35.137 51.686 44.674 1.00 19.28 137 VAL B CA 1
ATOM 2872 C C . VAL B 1 137 ? 36.511 52.099 45.182 1.00 19.66 137 VAL B C 1
ATOM 2873 O O . VAL B 1 137 ? 37.414 51.265 45.305 1.00 19.80 137 VAL B O 1
ATOM 2877 N N . ALA B 1 138 ? 36.677 53.389 45.441 1.00 18.61 138 ALA B N 1
ATOM 2878 C CA . ALA B 1 138 ? 37.940 53.914 45.934 1.00 20.03 138 ALA B CA 1
ATOM 2879 C C . ALA B 1 138 ? 37.698 54.486 47.323 1.00 22.04 138 ALA B C 1
ATOM 2880 O O . ALA B 1 138 ? 36.881 55.387 47.497 1.00 22.72 138 ALA B O 1
ATOM 2882 N N . VAL B 1 139 ? 38.408 53.950 48.309 1.00 22.31 139 VAL B N 1
ATOM 2883 C CA . VAL B 1 139 ? 38.255 54.396 49.686 1.00 23.80 139 VAL B CA 1
ATOM 2884 C C . VAL B 1 139 ? 39.550 54.997 50.221 1.00 24.01 139 VAL B C 1
ATOM 2885 O O . VAL B 1 139 ? 40.618 54.393 50.130 1.00 24.38 139 VAL B O 1
ATOM 2889 N N . ASP B 1 140 ? 39.437 56.193 50.784 1.00 25.53 140 ASP B N 1
ATOM 2890 C CA . ASP B 1 140 ? 40.576 56.903 51.349 1.00 26.74 140 ASP B CA 1
ATOM 2891 C C . ASP B 1 140 ? 40.513 56.745 52.863 1.00 27.88 140 ASP B C 1
ATOM 2892 O O . ASP B 1 140 ? 39.620 57.288 53.509 1.00 28.24 140 ASP B O 1
ATOM 2897 N N . SER B 1 141 ? 41.457 55.996 53.421 1.00 29.51 141 SER B N 1
ATOM 2898 C CA . SER B 1 141 ? 41.494 55.768 54.863 1.00 31.41 141 SER B CA 1
ATOM 2899 C C . SER B 1 141 ? 42.195 56.922 55.565 1.00 31.70 141 SER B C 1
ATOM 2900 O O . SER B 1 141 ? 42.290 56.947 56.792 1.00 32.52 141 SER B O 1
ATOM 2903 N N . GLY B 1 142 ? 42.681 57.877 54.778 1.00 31.27 142 GLY B N 1
ATOM 2904 C CA . GLY B 1 142 ? 43.388 59.010 55.341 1.00 30.71 142 GLY B CA 1
ATOM 2905 C C . GLY B 1 142 ? 44.873 58.707 55.371 1.00 30.51 142 GLY B C 1
ATOM 2906 O O . GLY B 1 142 ? 45.694 59.574 55.673 1.00 30.81 142 GLY B O 1
ATOM 2907 N N . PHE B 1 143 ? 45.216 57.464 55.046 1.00 30.03 143 PHE B N 1
ATOM 2908 C CA . PHE B 1 143 ? 46.606 57.027 55.029 1.00 30.40 143 PHE B CA 1
ATOM 2909 C C . PHE B 1 143 ? 47.020 56.513 53.652 1.00 29.01 143 PHE B C 1
ATOM 2910 O O . PHE B 1 143 ? 48.193 56.562 53.283 1.00 28.71 143 PHE B O 1
ATOM 2918 N N . ALA B 1 144 ? 46.047 56.021 52.895 1.00 27.61 144 ALA B N 1
ATOM 2919 C CA . ALA B 1 144 ? 46.294 55.519 51.550 1.00 24.37 144 ALA B CA 1
ATOM 2920 C C . ALA B 1 144 ? 44.942 55.303 50.894 1.00 23.17 144 ALA B C 1
ATOM 2921 O O . ALA B 1 144 ? 43.917 55.248 51.578 1.00 23.03 144 ALA B O 1
ATOM 2923 N N . ILE B 1 145 ? 44.939 55.194 49.571 1.00 21.08 145 ILE B N 1
ATOM 2924 C CA . ILE B 1 145 ? 43.704 54.978 48.832 1.00 20.26 145 ILE B CA 1
ATOM 2925 C C . ILE B 1 145 ? 43.643 53.528 48.372 1.00 18.78 145 ILE B C 1
ATOM 2926 O O . ILE B 1 145 ? 44.577 53.028 47.758 1.00 20.59 145 ILE B O 1
ATOM 2931 N N . HIS B 1 146 ? 42.544 52.854 48.686 1.00 17.81 146 HIS B N 1
ATOM 2932 C CA . HIS B 1 146 ? 42.369 51.463 48.286 1.00 17.63 146 HIS B CA 1
ATOM 2933 C C . HIS B 1 146 ? 41.269 51.386 47.236 1.00 17.38 146 HIS B C 1
ATOM 2934 O O . HIS B 1 146 ? 40.166 51.880 47.456 1.00 16.55 146 HIS B O 1
ATOM 2941 N N . VAL B 1 147 ? 41.579 50.776 46.096 1.00 17.44 147 VAL B N 1
ATOM 2942 C CA . VAL B 1 147 ? 40.618 50.609 45.014 1.00 17.71 147 VAL B CA 1
ATOM 2943 C C . VAL B 1 147 ? 40.337 49.113 44.934 1.00 17.35 147 VAL B C 1
ATOM 2944 O O . VAL B 1 147 ? 41.245 48.300 44.751 1.00 18.53 147 VAL B O 1
ATOM 2948 N N . LYS B 1 148 ? 39.074 48.743 45.063 1.00 18.09 148 LYS B N 1
ATOM 2949 C CA . LYS B 1 148 ? 38.712 47.331 45.058 1.00 18.25 148 LYS B CA 1
ATOM 2950 C C . LYS B 1 148 ? 37.284 47.095 44.560 1.00 17.19 148 LYS B C 1
ATOM 2951 O O . LYS B 1 148 ? 36.550 48.032 44.255 1.00 16.60 148 LYS B O 1
ATOM 2957 N N . LYS B 1 149 ? 36.888 45.825 44.534 1.00 17.67 149 LYS B N 1
ATOM 2958 C CA . LYS B 1 149 ? 35.546 45.450 44.108 1.00 18.36 149 LYS B CA 1
ATOM 2959 C C . LYS B 1 149 ? 34.597 45.862 45.228 1.00 20.51 149 LYS B C 1
ATOM 2960 O O . LYS B 1 149 ? 34.954 45.813 46.404 1.00 18.13 149 LYS B O 1
ATOM 2966 N N . PRO B 1 150 ? 33.372 46.266 44.873 1.00 20.95 150 PRO B N 1
ATOM 2967 C CA . PRO B 1 150 ? 32.332 46.704 45.807 1.00 22.88 150 PRO B CA 1
ATOM 2968 C C . PRO B 1 150 ? 31.984 45.754 46.946 1.00 23.82 150 PRO B C 1
ATOM 2969 O O . PRO B 1 150 ? 31.570 46.203 48.015 1.00 25.17 150 PRO B O 1
ATOM 2973 N N . TRP B 1 151 ? 32.137 44.453 46.720 1.00 23.78 151 TRP B N 1
ATOM 2974 C CA . TRP B 1 151 ? 31.796 43.451 47.729 1.00 24.79 151 TRP B CA 1
ATOM 2975 C C . TRP B 1 151 ? 32.927 43.089 48.686 1.00 24.74 151 TRP B C 1
ATOM 2976 O O . TRP B 1 151 ? 32.722 42.334 49.641 1.00 25.40 151 TRP B O 1
ATOM 2987 N N . ILE B 1 152 ? 34.113 43.631 48.438 1.00 22.57 152 ILE B N 1
ATOM 2988 C CA . ILE B 1 152 ? 35.269 43.354 49.281 1.00 22.81 152 ILE B CA 1
ATOM 2989 C C . ILE B 1 152 ? 35.394 44.367 50.415 1.00 22.75 152 ILE B C 1
ATOM 2990 O O . ILE B 1 152 ? 35.463 45.573 50.187 1.00 24.24 152 ILE B O 1
ATOM 2995 N N . ASN B 1 153 ? 35.419 43.865 51.644 1.00 22.42 153 ASN B N 1
ATOM 2996 C CA . ASN B 1 153 ? 35.545 44.728 52.809 1.00 21.59 153 ASN B CA 1
ATOM 2997 C C . ASN B 1 153 ? 35.899 43.895 54.033 1.00 20.38 153 ASN B C 1
ATOM 2998 O O . ASN B 1 153 ? 35.856 42.662 53.994 1.00 19.09 153 ASN B O 1
ATOM 3003 N N . LYS B 1 154 ? 36.255 44.568 55.120 1.00 20.12 154 LYS B N 1
ATOM 3004 C CA . LYS B 1 154 ? 36.630 43.870 56.342 1.00 19.58 154 LYS B CA 1
ATOM 3005 C C . LYS B 1 154 ? 35.525 42.968 56.873 1.00 19.67 154 LYS B C 1
ATOM 3006 O O . LYS B 1 154 ? 35.801 41.933 57.479 1.00 18.09 154 LYS B O 1
ATOM 3012 N N . GLY B 1 155 ? 34.274 43.359 56.637 1.00 20.52 155 GLY B N 1
ATOM 3013 C CA . GLY B 1 155 ? 33.150 42.566 57.101 1.00 20.69 155 GLY B CA 1
ATOM 3014 C C . GLY B 1 155 ? 33.076 41.215 56.415 1.00 20.63 155 GLY B C 1
ATOM 3015 O O . GLY B 1 155 ? 32.994 40.176 57.072 1.00 20.14 155 GLY B O 1
ATOM 3016 N N . SER B 1 156 ? 33.104 41.225 55.088 1.00 20.41 156 SER B N 1
ATOM 3017 C CA . SER B 1 156 ? 33.036 39.983 54.329 1.00 22.25 156 SER B CA 1
ATOM 3018 C C . SER B 1 156 ? 34.273 39.137 54.607 1.00 20.98 156 SER B C 1
ATOM 3019 O O . SER B 1 156 ? 34.209 37.907 54.601 1.00 20.79 156 SER B O 1
ATOM 3022 N N . GLY B 1 157 ? 35.394 39.804 54.867 1.00 20.65 157 GLY B N 1
ATOM 3023 C CA . GLY B 1 157 ? 36.625 39.094 55.162 1.00 17.85 157 GLY B CA 1
ATOM 3024 C C . GLY B 1 157 ? 36.513 38.361 56.484 1.00 17.80 157 GLY B C 1
ATOM 3025 O O . GLY B 1 157 ? 36.918 37.205 56.606 1.00 17.01 157 GLY B O 1
ATOM 3026 N N . ILE B 1 158 ? 35.961 39.037 57.484 1.00 17.27 158 ILE B N 1
ATOM 3027 C CA . ILE B 1 158 ? 35.785 38.444 58.801 1.00 18.11 158 ILE B CA 1
ATOM 3028 C C . ILE B 1 158 ? 34.775 37.296 58.762 1.00 18.87 158 ILE B C 1
ATOM 3029 O O . ILE B 1 158 ? 34.929 36.305 59.472 1.00 19.31 158 ILE B O 1
ATOM 3034 N N . GLU B 1 159 ? 33.744 37.423 57.930 1.00 19.59 159 GLU B N 1
ATOM 3035 C CA . GLU B 1 159 ? 32.749 36.361 57.830 1.00 21.15 159 GLU B CA 1
ATOM 3036 C C . GLU B 1 159 ? 33.420 35.095 57.306 1.00 21.15 159 GLU B C 1
ATOM 3037 O O . GLU B 1 159 ? 33.177 33.997 57.807 1.00 20.18 159 GLU B O 1
ATOM 3043 N N . LYS B 1 160 ? 34.287 35.258 56.312 1.00 21.11 160 LYS B N 1
ATOM 3044 C CA . LYS B 1 160 ? 34.996 34.124 55.741 1.00 22.55 160 LYS B CA 1
ATOM 3045 C C . LYS B 1 160 ? 36.007 33.569 56.743 1.00 21.89 160 LYS B C 1
ATOM 3046 O O . LYS B 1 160 ? 36.169 32.356 56.868 1.00 23.05 160 LYS B O 1
ATOM 3052 N N . ALA B 1 161 ? 36.688 34.461 57.457 1.00 20.01 161 ALA B N 1
ATOM 3053 C CA . ALA B 1 161 ? 37.666 34.034 58.451 1.00 19.85 161 ALA B CA 1
ATOM 3054 C C . ALA B 1 161 ? 36.967 33.238 59.548 1.00 18.89 161 ALA B C 1
ATOM 3055 O O . ALA B 1 161 ? 37.516 32.273 60.076 1.00 18.36 161 ALA B O 1
ATOM 3057 N N . SER B 1 162 ? 35.749 33.651 59.886 1.00 18.98 162 SER B N 1
ATOM 3058 C CA . SER B 1 162 ? 34.967 32.978 60.917 1.00 19.35 162 SER B CA 1
ATOM 3059 C C . SER B 1 162 ? 34.675 31.540 60.517 1.00 20.24 162 SER B C 1
ATOM 3060 O O . SER B 1 162 ? 34.610 30.652 61.365 1.00 20.00 162 SER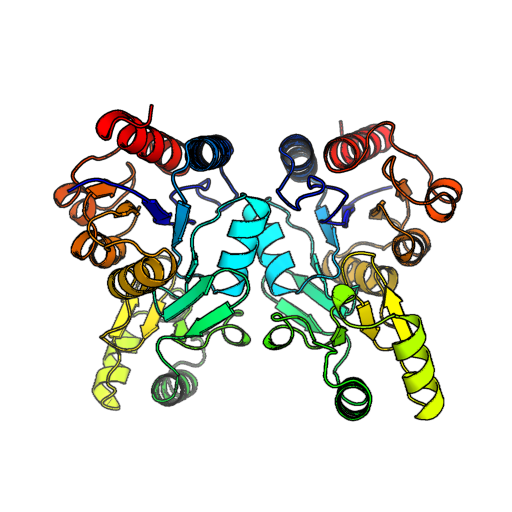 B O 1
ATOM 3063 N N . GLU B 1 163 ? 34.494 31.314 59.219 1.00 20.72 163 GLU B N 1
ATOM 3064 C CA . GLU B 1 163 ? 34.228 29.972 58.721 1.00 23.37 163 GLU B CA 1
ATOM 3065 C C . GLU B 1 163 ? 35.399 29.043 59.008 1.00 24.00 163 GLU B C 1
ATOM 3066 O O . GLU B 1 163 ? 35.208 27.908 59.437 1.00 22.75 163 GLU B O 1
ATOM 3072 N N . PHE B 1 164 ? 36.613 29.529 58.763 1.00 26.00 164 PHE B N 1
ATOM 3073 C CA . PHE B 1 164 ? 37.801 28.717 58.988 1.00 27.88 164 PHE B CA 1
ATOM 3074 C C . PHE B 1 164 ? 37.979 28.370 60.459 1.00 26.88 164 PHE B C 1
ATOM 3075 O O . PHE B 1 164 ? 38.540 27.328 60.794 1.00 26.34 164 PHE B O 1
ATOM 3083 N N . LEU B 1 165 ? 37.501 29.245 61.338 1.00 26.85 165 LEU B N 1
ATOM 3084 C CA . LEU B 1 165 ? 37.589 29.000 62.771 1.00 27.09 165 LEU B CA 1
ATOM 3085 C C . LEU B 1 165 ? 36.457 28.092 63.230 1.00 26.82 165 LEU B C 1
ATOM 3086 O O . LEU B 1 165 ? 36.526 27.495 64.303 1.00 29.56 165 LEU B O 1
ATOM 3091 N N . GLY B 1 166 ? 35.409 27.998 62.420 1.00 25.84 166 GLY B N 1
ATOM 3092 C CA . GLY B 1 166 ? 34.280 27.163 62.779 1.00 24.98 166 GLY B CA 1
ATOM 3093 C C . GLY B 1 166 ? 33.316 27.857 63.722 1.00 23.80 166 GLY B C 1
ATOM 3094 O O . GLY B 1 166 ? 32.670 27.209 64.546 1.00 25.26 166 GLY B O 1
ATOM 3095 N N . ILE B 1 167 ? 33.221 29.178 63.611 1.00 22.85 167 ILE B N 1
ATOM 3096 C CA . ILE B 1 167 ? 32.316 29.947 64.461 1.00 21.91 167 ILE B CA 1
ATOM 3097 C C . ILE B 1 167 ? 31.455 30.887 63.623 1.00 22.06 167 ILE B C 1
ATOM 3098 O O . ILE B 1 167 ? 31.717 31.092 62.442 1.00 21.77 167 ILE B O 1
ATOM 3103 N N . LYS B 1 168 ? 30.418 31.446 64.237 1.00 22.09 168 LYS B N 1
ATOM 3104 C CA . LYS B 1 168 ? 29.546 32.380 63.537 1.00 22.31 168 LYS B CA 1
ATOM 3105 C C . LYS B 1 168 ? 30.171 33.769 63.613 1.00 22.16 168 LYS B C 1
ATOM 3106 O O . LYS B 1 168 ? 30.817 34.110 64.605 1.00 21.18 168 LYS B O 1
ATOM 3112 N N . PRO B 1 169 ? 29.993 34.586 62.563 1.00 21.78 169 PRO B N 1
ATOM 3113 C CA . PRO B 1 169 ? 30.547 35.942 62.544 1.00 21.52 169 PRO B CA 1
ATOM 3114 C C . PRO B 1 169 ? 29.984 36.756 63.707 1.00 22.19 169 PRO B C 1
ATOM 3115 O O . PRO B 1 169 ? 30.640 37.663 64.219 1.00 21.03 169 PRO B O 1
ATOM 3119 N N . LYS B 1 170 ? 28.765 36.424 64.125 1.00 21.50 170 LYS B N 1
ATOM 3120 C CA . LYS B 1 170 ? 28.123 37.127 65.230 1.00 21.24 170 LYS B CA 1
ATOM 3121 C C . LYS B 1 170 ? 28.715 36.728 66.579 1.00 19.86 170 LYS B C 1
ATOM 3122 O O . LYS B 1 170 ? 28.350 37.283 67.618 1.00 21.53 170 LYS B O 1
ATOM 3128 N N . GLU B 1 171 ? 29.626 35.760 66.559 1.00 17.47 171 GLU B N 1
ATOM 3129 C CA . GLU B 1 171 ? 30.289 35.309 67.772 1.00 19.31 171 GLU B CA 1
ATOM 3130 C C . GLU B 1 171 ? 31.669 35.959 67.855 1.00 18.70 171 GLU B C 1
ATOM 3131 O O . GLU B 1 171 ? 32.504 35.576 68.673 1.00 18.99 171 GLU B O 1
ATOM 3137 N N . VAL B 1 172 ? 31.887 36.952 66.999 1.00 18.60 172 VAL B N 1
ATOM 3138 C CA . VAL B 1 172 ? 33.144 37.694 66.962 1.00 18.36 172 VAL B CA 1
ATOM 3139 C C . VAL B 1 172 ? 32.945 39.104 67.508 1.00 19.30 172 VAL B C 1
ATOM 3140 O O . VAL B 1 172 ? 31.901 39.726 67.290 1.00 18.63 172 VAL B O 1
ATOM 3144 N N . ALA B 1 173 ? 33.950 39.599 68.224 1.00 17.45 173 ALA B N 1
ATOM 3145 C CA . ALA B 1 173 ? 33.923 40.953 68.767 1.00 16.43 173 ALA B CA 1
ATOM 3146 C C . ALA B 1 173 ? 35.023 41.672 68.000 1.00 16.14 173 ALA B C 1
ATOM 3147 O O . ALA B 1 173 ? 36.153 41.192 67.949 1.00 15.32 173 ALA B O 1
ATOM 3149 N N . HIS B 1 174 ? 34.696 42.805 67.391 1.00 15.46 174 HIS B N 1
ATOM 3150 C CA . HIS B 1 174 ? 35.684 43.544 66.616 1.00 15.32 174 HIS B CA 1
ATOM 3151 C C . HIS B 1 174 ? 36.154 44.837 67.270 1.00 15.99 174 HIS B C 1
ATOM 3152 O O . HIS B 1 174 ? 35.356 45.600 67.815 1.00 17.17 174 HIS B O 1
ATOM 3159 N N . VAL B 1 175 ? 37.460 45.080 67.199 1.00 13.22 175 VAL B N 1
ATOM 3160 C CA . VAL B 1 175 ? 38.051 46.291 67.752 1.00 13.89 175 VAL B CA 1
ATOM 3161 C C . VAL B 1 175 ? 38.666 47.075 66.594 1.00 14.70 175 VAL B C 1
ATOM 3162 O O . VAL B 1 175 ? 39.563 46.580 65.906 1.00 14.50 175 VAL B O 1
ATOM 3166 N N . GLY B 1 176 ? 38.181 48.294 66.371 1.00 14.73 176 GLY B N 1
ATOM 3167 C CA . GLY B 1 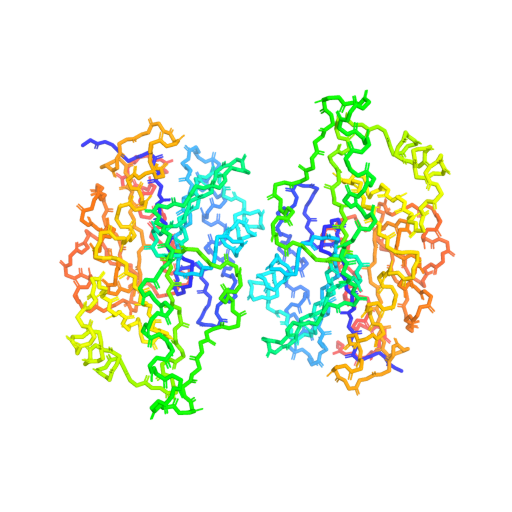176 ? 38.693 49.092 65.271 1.00 14.02 176 GLY B CA 1
ATOM 3168 C C . GLY B 1 176 ? 39.006 50.536 65.609 1.00 15.22 176 GLY B C 1
ATOM 3169 O O . GLY B 1 176 ? 38.654 51.019 66.688 1.00 15.32 176 GLY B O 1
ATOM 3170 N N . ASP B 1 177 ? 39.650 51.231 64.673 1.00 16.47 177 ASP B N 1
ATOM 3171 C CA . ASP B 1 177 ? 40.036 52.624 64.875 1.00 18.88 177 ASP B CA 1
ATOM 3172 C C . ASP B 1 177 ? 39.644 53.531 63.716 1.00 20.05 177 ASP B C 1
ATOM 3173 O O . ASP B 1 177 ? 39.820 54.744 63.802 1.00 21.26 177 ASP B O 1
ATOM 3178 N N . GLY B 1 178 ? 39.128 52.956 62.635 1.00 21.62 178 GLY B N 1
ATOM 3179 C CA . GLY B 1 178 ? 38.780 53.775 61.489 1.00 23.10 178 GLY B CA 1
ATOM 3180 C C . GLY B 1 178 ? 37.367 53.658 60.957 1.00 23.24 178 GLY B C 1
ATOM 3181 O O . GLY B 1 178 ? 36.566 52.843 61.415 1.00 23.02 178 GLY B O 1
ATOM 3182 N N . GLU B 1 179 ? 37.071 54.485 59.961 1.00 24.67 179 GLU B N 1
ATOM 3183 C CA . GLU B 1 179 ? 35.755 54.506 59.352 1.00 26.51 179 GLU B CA 1
ATOM 3184 C C . GLU B 1 179 ? 35.412 53.202 58.640 1.00 26.00 179 GLU B C 1
ATOM 3185 O O . GLU B 1 179 ? 34.275 52.731 58.723 1.00 25.61 179 GLU B O 1
ATOM 3191 N N . ASN B 1 180 ? 36.382 52.603 57.952 1.00 25.14 180 ASN B N 1
ATOM 3192 C CA . ASN B 1 180 ? 36.089 51.363 57.245 1.00 24.90 180 ASN B CA 1
ATOM 3193 C C . ASN B 1 180 ? 35.825 50.197 58.189 1.00 24.20 180 ASN B C 1
ATOM 3194 O O . ASN B 1 180 ? 35.458 49.105 57.754 1.00 26.10 180 ASN B O 1
ATOM 3199 N N . ASP B 1 181 ? 35.996 50.427 59.486 1.00 23.26 181 ASP B N 1
ATOM 3200 C CA . ASP B 1 181 ? 35.722 49.374 60.450 1.00 22.09 181 ASP B CA 1
ATOM 3201 C C . ASP B 1 181 ? 34.215 49.239 60.614 1.00 22.13 181 ASP B C 1
ATOM 3202 O O . ASP B 1 181 ? 33.731 48.324 61.277 1.00 21.85 181 ASP B O 1
ATOM 3207 N N . LEU B 1 182 ? 33.471 50.160 60.006 1.00 23.25 182 LEU B N 1
ATOM 3208 C CA . LEU B 1 182 ? 32.019 50.096 60.076 1.00 24.08 182 LEU B CA 1
ATOM 3209 C C . LEU B 1 182 ? 31.592 48.828 59.347 1.00 23.40 182 LEU B C 1
ATOM 3210 O O . LEU B 1 182 ? 30.605 48.192 59.712 1.00 21.87 182 LEU B O 1
ATOM 3215 N N . ASP B 1 183 ? 32.349 48.460 58.317 1.00 23.25 183 ASP B N 1
ATOM 3216 C CA . ASP B 1 183 ? 32.051 47.255 57.549 1.00 24.29 183 ASP B CA 1
ATOM 3217 C C . ASP B 1 183 ? 32.161 46.022 58.442 1.00 22.77 183 ASP B C 1
ATOM 3218 O O . ASP B 1 183 ? 31.383 45.080 58.314 1.00 22.13 183 ASP B O 1
ATOM 3223 N N . ALA B 1 184 ? 33.138 46.029 59.342 1.00 22.16 184 ALA B N 1
ATOM 3224 C CA . ALA B 1 184 ? 33.339 44.906 60.249 1.00 20.07 184 ALA B CA 1
ATOM 3225 C C . ALA B 1 184 ? 32.256 44.906 61.317 1.00 20.21 184 ALA B C 1
ATOM 3226 O O . ALA B 1 184 ? 31.724 43.857 61.679 1.00 18.76 184 ALA B O 1
ATOM 3228 N N . PHE B 1 185 ? 31.942 46.095 61.823 1.00 20.33 185 PHE B N 1
ATOM 3229 C CA . PHE B 1 185 ? 30.919 46.258 62.849 1.00 21.54 185 PHE B CA 1
ATOM 3230 C C . PHE B 1 185 ? 29.603 45.637 62.389 1.00 22.03 185 PHE B C 1
ATOM 3231 O O . PHE B 1 185 ? 28.878 45.034 63.178 1.00 22.29 185 PHE B O 1
ATOM 3239 N N . LYS B 1 186 ? 29.313 45.786 61.101 1.00 23.57 186 LYS B N 1
ATOM 3240 C CA . LYS B 1 186 ? 28.080 45.276 60.513 1.00 26.59 186 LYS B CA 1
ATOM 3241 C C . LYS B 1 186 ? 27.889 43.766 60.605 1.00 25.61 186 LYS B C 1
ATOM 3242 O O . LYS B 1 186 ? 26.763 43.289 60.756 1.00 26.60 186 LYS B O 1
ATOM 3248 N N . VAL B 1 187 ? 28.981 43.013 60.522 1.00 24.96 187 VAL B N 1
ATOM 3249 C CA . VAL B 1 187 ? 28.884 41.558 60.547 1.00 22.18 187 VAL B CA 1
ATOM 3250 C C . VAL B 1 187 ? 29.154 40.868 61.880 1.00 21.22 187 VAL B C 1
ATOM 3251 O O . VAL B 1 187 ? 28.793 39.707 62.054 1.00 20.36 187 VAL B O 1
ATOM 3255 N N . VAL B 1 188 ? 29.777 41.570 62.823 1.00 20.66 188 VAL B N 1
ATOM 3256 C CA . VAL B 1 188 ? 30.097 40.958 64.111 1.00 18.91 188 VAL B CA 1
ATOM 3257 C C . VAL B 1 188 ? 29.048 41.114 65.210 1.00 18.86 188 VAL B C 1
ATOM 3258 O O . VAL B 1 188 ? 28.061 41.840 65.051 1.00 20.29 188 VAL B O 1
ATOM 3262 N N . GLY B 1 189 ? 29.280 40.429 66.328 1.00 18.49 189 GLY B N 1
ATOM 3263 C CA . GLY B 1 189 ? 28.357 40.467 67.449 1.00 20.50 189 GLY B CA 1
ATOM 3264 C C . GLY B 1 189 ? 28.585 41.558 68.478 1.00 20.77 189 GLY B C 1
ATOM 3265 O O . GLY B 1 189 ? 27.643 41.980 69.151 1.00 21.20 189 GLY B O 1
ATOM 3266 N N . TYR B 1 190 ? 29.828 42.006 68.625 1.00 20.58 190 TYR B N 1
ATOM 3267 C CA . TYR B 1 190 ? 30.145 43.063 69.581 1.00 19.89 190 TYR B CA 1
ATOM 3268 C C . TYR B 1 190 ? 31.099 44.037 68.894 1.00 20.18 190 TYR B C 1
ATOM 3269 O O . TYR B 1 190 ? 31.979 43.623 68.137 1.00 18.98 190 TYR B O 1
ATOM 3278 N N . LYS B 1 191 ? 30.928 45.328 69.164 1.00 18.56 191 LYS B N 1
ATOM 3279 C CA . LYS B 1 191 ? 31.730 46.355 68.513 1.00 18.04 191 LYS B CA 1
ATOM 3280 C C . LYS B 1 191 ? 32.447 47.315 69.462 1.00 17.79 191 LYS B C 1
ATOM 3281 O O . LYS B 1 191 ? 31.824 47.954 70.307 1.00 16.48 191 LYS B O 1
ATOM 3287 N N . VAL B 1 192 ? 33.765 47.412 69.319 1.00 16.76 192 VAL B N 1
ATOM 3288 C CA . VAL B 1 192 ? 34.550 48.311 70.156 1.00 17.30 192 VAL B CA 1
ATOM 3289 C C . VAL B 1 192 ? 35.399 49.254 69.306 1.00 17.54 192 VAL B C 1
ATOM 3290 O O . VAL B 1 192 ? 35.985 48.851 68.305 1.00 16.67 192 VAL B O 1
ATOM 3294 N N . ALA B 1 193 ? 35.449 50.520 69.705 1.00 18.46 193 ALA B N 1
ATOM 3295 C CA . ALA B 1 193 ? 36.247 51.510 68.991 1.00 17.75 193 ALA B CA 1
ATOM 3296 C C . ALA B 1 193 ? 37.254 52.094 69.974 1.00 17.62 193 ALA B C 1
ATOM 3297 O O . ALA B 1 193 ? 36.923 52.328 71.136 1.00 17.41 193 ALA B O 1
ATOM 3299 N N . VAL B 1 194 ? 38.487 52.303 69.521 1.00 17.46 194 VAL B N 1
ATOM 3300 C CA . VAL B 1 194 ? 39.494 52.888 70.395 1.00 16.83 194 VAL B CA 1
ATOM 3301 C C . VAL B 1 194 ? 39.250 54.401 70.425 1.00 18.94 194 VAL B C 1
ATOM 3302 O O . VAL B 1 194 ? 38.583 54.945 69.537 1.00 19.38 194 VAL B O 1
ATOM 3306 N N . ALA B 1 195 ? 39.786 55.069 71.443 1.00 19.28 195 ALA B N 1
ATOM 3307 C CA . ALA B 1 195 ? 39.575 56.500 71.658 1.00 19.84 195 ALA B CA 1
ATOM 3308 C C . ALA B 1 195 ? 39.790 57.493 70.516 1.00 20.96 195 ALA B C 1
ATOM 3309 O O . ALA B 1 195 ? 39.041 58.470 70.407 1.00 21.18 195 ALA B O 1
ATOM 3311 N N . GLN B 1 196 ? 40.788 57.274 69.665 1.00 19.95 196 GLN B N 1
ATOM 3312 C CA . GLN B 1 196 ? 41.026 58.228 68.588 1.00 19.30 196 GLN B CA 1
ATOM 3313 C C . GLN B 1 196 ? 40.209 57.948 67.333 1.00 20.44 196 GLN B C 1
ATOM 3314 O O . GLN B 1 196 ? 40.410 58.587 66.298 1.00 21.42 196 GLN B O 1
ATOM 3320 N N . ALA B 1 197 ? 39.278 57.005 67.428 1.00 19.77 197 ALA B N 1
ATOM 3321 C CA . ALA B 1 197 ? 38.438 56.653 66.290 1.00 21.71 197 ALA B CA 1
ATOM 3322 C C . ALA B 1 197 ? 37.474 57.785 65.951 1.00 23.19 197 ALA B C 1
ATOM 3323 O O . ALA B 1 197 ? 37.121 58.593 66.812 1.00 22.66 197 ALA B O 1
ATOM 3325 N N . PRO B 1 198 ? 37.038 57.853 64.684 1.00 24.15 198 PRO B N 1
ATOM 3326 C CA . PRO B 1 198 ? 36.108 58.881 64.205 1.00 24.91 198 PRO B CA 1
ATOM 3327 C C . PRO B 1 198 ? 34.758 58.785 64.913 1.00 25.79 198 PRO B C 1
ATOM 3328 O O . PRO B 1 198 ? 34.354 57.710 65.354 1.00 25.53 198 PRO B O 1
ATOM 3332 N N . LYS B 1 199 ? 34.062 59.913 65.014 1.00 25.89 199 LYS B N 1
ATOM 3333 C CA . LYS B 1 199 ? 32.761 59.954 65.670 1.00 28.63 199 LYS B CA 1
ATOM 3334 C C . LYS B 1 199 ? 31.817 58.897 65.105 1.00 27.22 199 LYS B C 1
ATOM 3335 O O . LYS B 1 199 ? 31.121 58.210 65.850 1.00 28.02 199 LYS B O 1
ATOM 3341 N N . ILE B 1 200 ? 31.810 58.760 63.785 1.00 27.57 200 ILE B N 1
ATOM 3342 C CA . ILE B 1 200 ? 30.934 57.801 63.128 1.00 28.59 200 ILE B CA 1
ATOM 3343 C C . ILE B 1 200 ? 31.129 56.364 63.621 1.00 28.07 200 ILE B C 1
ATOM 3344 O O . ILE B 1 200 ? 30.164 55.608 63.735 1.00 28.34 200 ILE B O 1
ATOM 3349 N N . LEU B 1 201 ? 32.366 55.983 63.924 1.00 26.57 201 LEU B N 1
ATOM 3350 C CA . LEU B 1 201 ? 32.613 54.631 64.413 1.00 24.33 201 LEU B CA 1
ATOM 3351 C C . LEU B 1 201 ? 32.183 54.535 65.872 1.00 23.80 201 LEU B C 1
ATOM 3352 O O . LEU B 1 201 ? 31.547 53.563 66.280 1.00 23.29 201 LEU B O 1
ATOM 3357 N N . LYS B 1 202 ? 32.528 55.550 66.657 1.00 23.11 202 LYS B N 1
ATOM 3358 C CA . LYS B 1 202 ? 32.166 55.561 68.070 1.00 24.74 202 LYS B CA 1
ATOM 3359 C C . LYS B 1 202 ? 30.660 55.464 68.275 1.00 25.05 202 LYS B C 1
ATOM 3360 O O . LYS B 1 202 ? 30.197 54.741 69.152 1.00 25.74 202 LYS B O 1
ATOM 3366 N N . GLU B 1 203 ? 29.899 56.197 67.468 1.00 27.43 203 GLU B N 1
ATOM 3367 C CA . GLU B 1 203 ? 28.442 56.187 67.578 1.00 30.07 203 GLU B CA 1
ATOM 3368 C C . GLU B 1 203 ? 27.866 54.792 67.370 1.00 29.70 203 GLU B C 1
ATOM 3369 O O . GLU B 1 203 ? 26.829 54.445 67.940 1.00 31.25 203 GLU B O 1
ATOM 3375 N N . ASN B 1 204 ? 28.544 53.996 66.551 1.00 29.13 204 ASN B N 1
ATOM 3376 C CA . ASN B 1 204 ? 28.087 52.647 66.244 1.00 27.70 204 ASN B CA 1
ATOM 3377 C C . ASN B 1 204 ? 28.691 51.551 67.116 1.00 25.80 204 ASN B C 1
ATOM 3378 O O . ASN B 1 204 ? 28.326 50.386 66.990 1.00 23.90 204 ASN B O 1
ATOM 3383 N N . ALA B 1 205 ? 29.596 51.924 68.012 1.00 24.63 205 ALA B N 1
ATOM 3384 C CA . ALA B 1 205 ? 30.235 50.946 68.883 1.00 24.34 205 ALA B CA 1
ATOM 3385 C C . ALA B 1 205 ? 29.445 50.672 70.160 1.00 24.57 205 ALA B C 1
ATOM 3386 O O . ALA B 1 205 ? 28.666 51.511 70.620 1.00 25.24 205 ALA B O 1
ATOM 3388 N N . ASP B 1 206 ? 29.648 49.487 70.723 1.00 23.48 206 ASP B N 1
ATOM 3389 C CA . ASP B 1 206 ? 28.987 49.102 71.962 1.00 23.92 206 ASP B CA 1
ATOM 3390 C C . ASP B 1 206 ? 29.806 49.652 73.119 1.00 23.99 206 ASP B C 1
ATOM 3391 O O . ASP B 1 206 ? 29.308 49.808 74.235 1.00 24.62 206 ASP B O 1
ATOM 3396 N N . TYR B 1 207 ? 31.073 49.940 72.837 1.00 23.21 207 TYR B N 1
ATOM 3397 C CA . TYR B 1 207 ? 31.983 50.466 73.843 1.00 21.81 207 TYR B CA 1
ATOM 3398 C C . TYR B 1 207 ? 33.120 51.234 73.182 1.00 21.36 207 TYR B C 1
ATOM 3399 O O . TYR B 1 207 ? 33.649 50.819 72.147 1.00 20.25 207 TYR B O 1
ATOM 3408 N N . VAL B 1 208 ? 33.480 52.366 73.775 1.00 19.33 208 VAL B N 1
ATOM 3409 C CA . VAL B 1 208 ? 34.580 53.178 73.275 1.00 19.23 208 VAL B CA 1
ATOM 3410 C C . VAL B 1 208 ? 35.584 53.222 74.416 1.00 18.23 208 VAL B C 1
ATOM 3411 O O . VAL B 1 208 ? 35.255 53.649 75.519 1.00 20.20 208 VAL B O 1
ATOM 3415 N N . THR B 1 209 ? 36.804 52.768 74.161 1.00 18.82 209 THR B N 1
ATOM 3416 C CA . THR B 1 209 ? 37.817 52.748 75.208 1.00 17.34 209 THR B CA 1
ATOM 3417 C C . THR B 1 209 ? 38.230 54.149 75.633 1.00 18.49 209 THR B C 1
ATOM 3418 O O . THR B 1 209 ? 38.039 55.116 74.896 1.00 19.61 209 THR B O 1
ATOM 3422 N N . LYS B 1 210 ? 38.800 54.245 76.829 1.00 20.35 210 LYS B N 1
ATOM 3423 C CA . LYS B 1 210 ? 39.251 55.524 77.354 1.00 21.72 210 LYS B CA 1
ATOM 3424 C C . LYS B 1 210 ? 40.534 55.946 76.650 1.00 20.96 210 LYS B C 1
ATOM 3425 O O . LYS B 1 210 ? 40.715 57.120 76.328 1.00 22.10 210 LYS B O 1
ATOM 3431 N N . LYS B 1 211 ? 41.411 54.978 76.397 1.00 18.97 211 LYS B N 1
ATOM 3432 C CA . LYS B 1 211 ? 42.686 55.253 75.748 1.00 19.87 211 LYS B CA 1
ATOM 3433 C C . LYS B 1 211 ? 42.713 55.034 74.240 1.00 19.01 211 LYS B C 1
ATOM 3434 O O . LYS B 1 211 ? 41.893 54.297 73.690 1.00 18.08 211 LYS B O 1
ATOM 3440 N N . GLU B 1 212 ? 43.661 55.687 73.575 1.00 19.08 212 GLU B N 1
ATOM 3441 C CA . GLU B 1 212 ? 43.786 55.533 72.136 1.00 18.70 212 GLU B CA 1
ATOM 3442 C C . GLU B 1 212 ? 44.993 54.688 71.762 1.00 17.67 212 GLU B C 1
ATOM 3443 O O . GLU B 1 212 ? 45.833 54.372 72.605 1.00 16.80 212 GLU B O 1
ATOM 3449 N N . TYR B 1 213 ? 45.051 54.305 70.492 1.00 15.78 213 TYR B N 1
ATOM 3450 C CA . TYR B 1 213 ? 46.138 53.481 69.978 1.00 16.77 213 TYR B CA 1
ATOM 3451 C C . TYR B 1 213 ? 46.332 52.183 70.764 1.00 15.60 213 TYR B C 1
ATOM 3452 O O . TYR B 1 213 ? 45.365 51.609 71.272 1.00 15.12 213 TYR B O 1
ATOM 3461 N N . GLY B 1 214 ? 47.577 51.720 70.857 1.00 14.73 214 GLY B N 1
ATOM 3462 C CA . GLY B 1 214 ? 47.876 50.474 71.548 1.00 14.47 214 GLY B CA 1
ATOM 3463 C C . GLY B 1 214 ? 47.270 50.242 72.920 1.00 14.33 214 GLY B C 1
ATOM 3464 O O . GLY B 1 214 ? 46.788 49.143 73.211 1.00 14.11 214 GLY B O 1
ATOM 3465 N N . GLU B 1 215 ? 47.310 51.252 73.783 1.00 14.45 215 GLU B N 1
ATOM 3466 C CA . GLU B 1 215 ? 46.741 51.097 75.118 1.00 16.15 215 GLU B CA 1
ATOM 3467 C C . GLU B 1 215 ? 45.244 50.878 74.977 1.00 13.53 215 GLU B C 1
ATOM 3468 O O . GLU B 1 215 ? 44.635 50.149 75.760 1.00 14.71 215 GLU B O 1
ATOM 3474 N N . GLY B 1 216 ? 44.665 51.522 73.969 1.00 14.64 216 GLY B N 1
ATOM 3475 C CA . GLY B 1 216 ? 43.244 51.378 73.710 1.00 15.11 216 GLY B CA 1
ATOM 3476 C C . GLY B 1 216 ? 42.924 49.964 73.266 1.00 14.54 216 GLY B C 1
ATOM 3477 O O . GLY B 1 216 ? 41.935 49.378 73.702 1.00 13.43 216 GLY B O 1
ATOM 3478 N N . GLY B 1 217 ? 43.756 49.411 72.387 1.00 13.38 217 GLY B N 1
ATOM 3479 C CA . GLY B 1 217 ? 43.524 48.050 71.937 1.00 13.20 217 GLY B CA 1
ATOM 3480 C C . GLY B 1 217 ? 43.559 47.080 73.103 1.00 12.32 217 GLY B C 1
ATOM 3481 O O . GLY B 1 217 ? 42.754 46.154 73.180 1.00 12.55 217 GLY B O 1
ATOM 3482 N N . ALA B 1 218 ? 44.500 47.285 74.018 1.00 12.53 218 ALA B N 1
ATOM 3483 C CA . ALA B 1 218 ? 44.615 46.424 75.186 1.00 12.55 218 ALA B CA 1
ATOM 3484 C C . ALA B 1 218 ? 43.361 46.566 76.049 1.00 12.44 218 ALA B C 1
ATOM 3485 O O . ALA B 1 218 ? 42.791 45.574 76.508 1.00 12.74 218 ALA B O 1
ATOM 3487 N N . GLU B 1 219 ? 42.927 47.806 76.251 1.00 13.39 219 GLU B N 1
ATOM 3488 C CA . GLU B 1 219 ? 41.740 48.083 77.053 1.00 14.84 219 GLU B CA 1
ATOM 3489 C C . GLU B 1 219 ? 40.518 47.407 76.435 1.00 14.77 219 GLU B C 1
ATOM 3490 O O . GLU B 1 219 ? 39.686 46.838 77.144 1.00 15.62 219 GLU B O 1
ATOM 3496 N N . ALA B 1 220 ? 40.426 47.476 75.111 1.00 14.20 220 ALA B N 1
ATOM 3497 C CA . ALA B 1 220 ? 39.314 46.883 74.374 1.00 13.68 220 ALA B CA 1
ATOM 3498 C C . ALA B 1 220 ? 39.251 45.378 74.577 1.00 13.58 220 ALA B C 1
ATOM 3499 O O . ALA B 1 220 ? 38.175 44.808 74.772 1.00 13.90 220 ALA B O 1
ATOM 3501 N N . ILE B 1 221 ? 40.411 44.731 74.518 1.00 13.97 221 ILE B N 1
ATOM 3502 C CA . ILE B 1 221 ? 40.475 43.291 74.703 1.00 13.90 221 ILE B CA 1
ATOM 3503 C C . ILE B 1 221 ? 40.046 42.922 76.121 1.00 14.24 221 ILE B C 1
ATOM 3504 O O . ILE B 1 221 ? 39.281 41.981 76.320 1.00 13.87 221 ILE B O 1
ATOM 3509 N N . TYR B 1 222 ? 40.528 43.668 77.111 1.00 14.77 222 TYR B N 1
ATOM 3510 C CA . TYR B 1 222 ? 40.159 43.389 78.494 1.00 15.63 222 TYR B CA 1
ATOM 3511 C C . TYR B 1 222 ? 38.663 43.588 78.702 1.00 15.51 222 TYR B C 1
ATOM 3512 O O . TYR B 1 222 ? 38.016 42.801 79.395 1.00 17.25 222 TYR B O 1
ATOM 3521 N N . HIS B 1 223 ? 38.120 44.635 78.090 1.00 15.45 223 HIS B N 1
ATOM 3522 C CA . HIS B 1 223 ? 36.695 44.920 78.198 1.00 16.15 223 HIS B CA 1
ATOM 3523 C C . HIS B 1 223 ? 35.883 43.733 77.685 1.00 17.04 223 HIS B C 1
ATOM 3524 O O . HIS B 1 223 ? 34.936 43.289 78.336 1.00 16.91 223 HIS B O 1
ATOM 3531 N N . ILE B 1 224 ? 36.267 43.220 76.519 1.00 15.40 224 ILE B N 1
ATOM 3532 C CA . ILE B 1 224 ? 35.578 42.088 75.903 1.00 16.19 224 ILE B CA 1
ATOM 3533 C C . ILE B 1 224 ? 35.694 40.819 76.745 1.00 16.84 224 ILE B C 1
ATOM 3534 O O . ILE B 1 224 ? 34.700 40.126 76.971 1.00 17.15 224 ILE B O 1
ATOM 3539 N N . LEU B 1 225 ? 36.903 40.510 77.211 1.00 14.75 225 LEU B N 1
ATOM 3540 C CA . LEU B 1 225 ? 37.121 39.317 78.031 1.00 17.01 225 LEU B CA 1
ATOM 3541 C C . LEU B 1 225 ? 36.308 39.371 79.318 1.00 16.79 225 LEU B C 1
ATOM 3542 O O . LEU B 1 225 ? 35.741 38.369 79.751 1.00 17.65 225 LEU B O 1
ATOM 3547 N N . GLU B 1 226 ? 36.257 40.548 79.927 1.00 17.01 226 GLU B N 1
ATOM 3548 C CA . GLU B 1 226 ? 35.527 40.722 81.173 1.00 20.26 226 GLU B CA 1
ATOM 3549 C C . GLU B 1 226 ? 34.017 40.694 80.994 1.00 21.97 226 GLU B C 1
ATOM 3550 O O . GLU B 1 226 ? 33.305 40.058 81.775 1.00 23.32 226 GLU B O 1
ATOM 3556 N N . LYS B 1 227 ? 33.529 41.372 79.962 1.00 23.50 227 LYS B N 1
ATOM 3557 C CA . LYS B 1 227 ? 32.094 41.434 79.714 1.00 26.29 227 LYS B CA 1
ATOM 3558 C C . LYS B 1 227 ? 31.488 40.084 79.349 1.00 27.54 227 LYS B C 1
ATOM 3559 O O . LYS B 1 227 ? 30.334 39.806 79.680 1.00 29.42 227 LYS B O 1
ATOM 3565 N N . PHE B 1 228 ? 32.263 39.240 78.679 1.00 27.54 228 PHE B N 1
ATOM 3566 C CA . PHE B 1 228 ? 31.758 37.942 78.267 1.00 28.78 228 PHE B CA 1
ATOM 3567 C C . PHE B 1 228 ? 32.250 36.768 79.103 1.00 28.55 228 PHE B C 1
ATOM 3568 O O . PHE B 1 228 ? 32.337 35.637 78.625 1.00 30.51 228 PHE B O 1
ATOM 3576 N N . GLY B 1 229 ? 32.563 37.064 80.363 1.00 29.71 229 GLY B N 1
ATOM 3577 C CA . GLY B 1 229 ? 32.991 36.057 81.321 1.00 28.49 229 GLY B CA 1
ATOM 3578 C C . GLY B 1 229 ? 34.245 35.230 81.116 1.00 28.62 229 GLY B C 1
ATOM 3579 O O . GLY B 1 229 ? 34.332 34.123 81.644 1.00 30.92 229 GLY B O 1
ATOM 3580 N N . TYR B 1 230 ? 35.219 35.741 80.373 1.00 26.34 230 TYR B N 1
ATOM 3581 C CA . TYR B 1 230 ? 36.449 34.992 80.158 1.00 25.25 230 TYR B CA 1
ATOM 3582 C C . TYR B 1 230 ? 37.502 35.382 81.183 1.00 23.42 230 TYR B C 1
ATOM 3583 O O . TYR B 1 230 ? 38.450 34.637 81.433 1.00 23.37 230 TYR B O 1
ATOM 3592 N N . LEU B 1 231 ? 37.319 36.552 81.786 1.00 22.18 231 LEU B N 1
ATOM 3593 C CA . LEU B 1 231 ? 38.240 37.047 82.798 1.00 21.76 231 LEU B CA 1
ATOM 3594 C C . LEU B 1 231 ? 37.431 37.733 83.900 1.00 22.64 231 LEU B C 1
ATOM 3595 O O . LEU B 1 231 ? 36.300 38.171 83.605 1.00 20.82 231 LEU B O 1
#

Radius of gyration: 22.76 Å; Cα contacts (8 Å, |Δi|>4): 1094; chains: 2; bounding box: 60×51×52 Å